Protein 7LQX (pdb70)

InterPro domains:
  IPR017853 Glycoside hydrolase superfamily [SSF51445] (4-302)

B-factor: mean 15.45, std 9.75, range [5.08, 98.73]

Radius of gyration: 20.44 Å; Cα contacts (8 Å, |Δi|>4): 883; chains: 1; bounding box: 48×53×56 Å

Sequence (407 aa):
MRRRRFGVNYTPSHGWFHFWLDPDWPSVKKEDRRIRNLGDHVRVVFPVWPYLQPNRTWINRKAIADVRRVHIAGEQGDAYVDVFQGHLSSFDFLPSWLVTWHRGNFEDADAVKAEKTLVAELYGELAQEPAFRRGLLTLGNELNQFSDRPHPAKATSSSRRIDAWLADLLLAVVDRRKHVALHSENDGVWYLDHHPFTPVQAANLGDTTIIHSWVFNGTAQGYGASGECTAHALYLAELSRAFARNPDRPVWLLQEVVGAPQNVLEAEQTPEFCRDTIAKAAQQCPNLWGVTWWCSHDVDSSRSSDFPPFEHALGLFDEHGNIKPIGRAFAEAQEYRDKKPAAGGNDAAVVIEVDENGNPLNRGACGPGGSIFERWRLHAEGARPTLVTSATARDGEALRRLGVTRLETDDEPHGAKYYTAV

Foldseek 3Di:
DFAEAFAEQQLPCGLPCLVPPDVVSVLLLLLRCVLPAEYEYEHEPCQQPLDLPDGDVVSLVVVLSCQSSVVSHAYEYEQYQQDDQHDGRDHPCCDDVNPDALPDPSNLVSLLVSLLVSQVSNLPHPRYAYYEPHEQNLVQDDPPPVRHHDAQVSVVVSLVVNQVSDPCVRHWYAYYHACCQQAPPRRSRHLLCQQERTLHEYAFDCVLLNCVVQNCDPSSLLRLLQVLLSSCQNHPDNQRAYEPQEDWSFCVRDPPVCRLVSLLSSVVNNLQRLRHDYHYYPHAEFDDPPDDRPVRSRVRHCAYSVGHGDSNSNSSSCSVVGRPDHGHAAFAEEEEFEADPVRGGPHSQLSAAPKQRSVVVVCVVVVRRYGYHYPVCVVPVVSCVRRNYDYYDYRPDTDGNVSSVVD

Structure (mmCIF, N/CA/C/O backbone):
data_7LQX
#
_entry.id   7LQX
#
_cell.length_a   88.830
_cell.length_b   51.720
_cell.length_c   85.450
_cell.angle_alpha   90.000
_cell.angle_beta   91.240
_cell.angle_gamma   90.000
#
_symmetry.space_group_name_H-M   'C 1 2 1'
#
loop_
_entity.id
_entity.type
_entity.pdbx_description
1 polymer 'Glycosyl hydrolase BlGH5_18'
2 non-polymer 1,2-ETHANEDIOL
3 non-polymer 'SULFATE ION'
4 water water
#
loop_
_atom_site.group_PDB
_atom_site.id
_atom_site.type_symbol
_atom_site.label_atom_id
_atom_site.label_alt_id
_atom_site.label_comp_id
_atom_site.label_asym_id
_atom_site.label_entity_id
_atom_site.label_seq_id
_atom_site.pdbx_PDB_ins_code
_atom_site.Cartn_x
_atom_site.Cartn_y
_atom_site.Cartn_z
_atom_site.occupancy
_atom_site.B_iso_or_equiv
_atom_site.auth_seq_id
_atom_site.auth_comp_id
_atom_site.auth_asym_id
_atom_site.auth_atom_id
_atom_site.pdbx_PDB_model_num
ATOM 1 N N . MET A 1 21 ? 19.35659 33.66673 35.02426 1.000 49.39051 1 MET A N 1
ATOM 2 C CA . MET A 1 21 ? 20.83631 33.78659 35.16971 1.000 51.69738 1 MET A CA 1
ATOM 3 C C . MET A 1 21 ? 21.34696 35.09162 34.55749 1.000 52.86229 1 MET A C 1
ATOM 4 O O . MET A 1 21 ? 21.01646 35.42353 33.41853 1.000 58.12799 1 MET A O 1
ATOM 25 N N A ARG A 1 23 ? 24.94374 37.72260 34.05111 0.460 30.94207 3 ARG A N 1
ATOM 26 N N B ARG A 1 23 ? 24.94140 37.78278 34.11623 0.540 32.90172 3 ARG A N 1
ATOM 27 C CA A ARG A 1 23 ? 26.39850 37.65162 33.97886 0.460 22.96747 3 ARG A CA 1
ATOM 28 C CA B ARG A 1 23 ? 26.39264 37.68527 34.04499 0.540 22.83504 3 ARG A CA 1
ATOM 29 C C A ARG A 1 23 ? 26.94453 38.94475 33.38546 0.460 22.94700 3 ARG A C 1
ATOM 30 C C B ARG A 1 23 ? 26.96023 38.87357 33.28570 0.540 23.17792 3 ARG A C 1
ATOM 31 O O A ARG A 1 23 ? 26.19732 39.79891 32.90314 0.460 21.30979 3 ARG A O 1
ATOM 32 O O B ARG A 1 23 ? 26.24179 39.57859 32.57137 0.540 24.21661 3 ARG A O 1
ATOM 91 N N A ARG A 1 25 ? 30.03528 39.90180 30.59393 0.660 13.04204 5 ARG A N 1
ATOM 92 N N B ARG A 1 25 ? 30.01215 39.88134 30.57963 0.340 13.05437 5 ARG A N 1
ATOM 93 C CA A ARG A 1 25 ? 30.83794 39.22402 29.59122 0.660 11.93578 5 ARG A CA 1
ATOM 94 C CA B ARG A 1 25 ? 30.83573 39.21335 29.58502 0.340 11.93530 5 ARG A CA 1
ATOM 95 C C A ARG A 1 25 ? 32.28890 39.68469 29.66339 0.660 10.90122 5 ARG A C 1
ATOM 96 C C B ARG A 1 25 ? 32.28581 39.67582 29.68414 0.340 10.91393 5 ARG A C 1
ATOM 97 O O A ARG A 1 25 ? 32.57407 40.86495 29.89102 0.660 10.77325 5 ARG A O 1
ATOM 98 O O B ARG A 1 25 ? 32.56535 40.85007 29.94563 0.340 10.80657 5 ARG A O 1
ATOM 139 N N . PHE A 1 26 ? 33.20880 38.73995 29.46960 1.000 10.31425 6 PHE A N 1
ATOM 140 C CA . PHE A 1 26 ? 34.64162 39.02828 29.42012 1.000 9.47483 6 PHE A CA 1
ATOM 141 C C . PHE A 1 26 ? 35.23268 38.41526 28.15940 1.000 9.40768 6 PHE A C 1
ATOM 142 O O . PHE A 1 26 ? 35.02606 37.22864 27.88675 1.000 9.68032 6 PHE A O 1
ATOM 159 N N . GLY A 1 27 ? 35.93235 39.22912 27.37782 1.000 8.49294 7 GLY A N 1
ATOM 160 C CA . GLY A 1 27 ? 36.49633 38.74660 26.13712 1.000 8.91414 7 GLY A CA 1
ATOM 161 C C . GLY A 1 27 ? 37.65894 39.60163 25.68564 1.000 8.14810 7 GLY A C 1
ATOM 162 O O . GLY A 1 27 ? 38.15166 40.45645 26.42385 1.000 7.66525 7 GLY A O 1
ATOM 166 N N . VAL A 1 28 ? 38.10934 39.35013 24.45448 1.000 7.18925 8 VAL A N 1
ATOM 167 C CA . VAL A 1 28 ? 39.25420 40.05684 23.89453 1.000 6.82009 8 VAL A CA 1
ATOM 168 C C . VAL A 1 28 ? 38.97355 40.49084 22.46580 1.000 6.74600 8 VAL A C 1
ATOM 169 O O . VAL A 1 28 ? 38.24364 39.83629 21.71475 1.000 7.42087 8 VAL A O 1
ATOM 182 N N . ASN A 1 29 ? 39.57053 41.61909 22.10539 1.000 7.39258 9 ASN A N 1
ATOM 183 C CA . ASN A 1 29 ? 39.73618 42.01757 20.71689 1.000 6.84794 9 ASN A CA 1
ATOM 184 C C . ASN A 1 29 ? 40.85310 41.16739 20.14255 1.000 7.25370 9 ASN A C 1
ATOM 185 O O . ASN A 1 29 ? 41.99147 41.23825 20.61145 1.000 7.53147 9 ASN A O 1
ATOM 196 N N . TYR A 1 30 ? 40.52034 40.33823 19.16061 1.000 7.54015 10 TYR A N 1
ATOM 197 C CA . TYR A 1 30 ? 41.42816 39.30111 18.67869 1.000 7.30280 10 TYR A CA 1
ATOM 198 C C . TYR A 1 30 ? 42.34343 39.86875 17.60565 1.000 6.64967 10 TYR A C 1
ATOM 199 O O . TYR A 1 30 ? 41.88654 40.22728 16.51741 1.000 7.71855 10 TYR A O 1
ATOM 217 N N . THR A 1 31 ? 43.62701 39.95996 17.93826 1.000 6.99331 11 THR A N 1
ATOM 218 C CA . THR A 1 31 ? 44.67100 40.30941 16.99526 1.000 6.90301 11 THR A CA 1
ATOM 219 C C . THR A 1 31 ? 45.42758 39.03343 16.64170 1.000 8.37016 11 THR A C 1
ATOM 220 O O . THR A 1 31 ? 46.17712 38.52048 17.48522 1.000 10.11689 11 THR A O 1
AT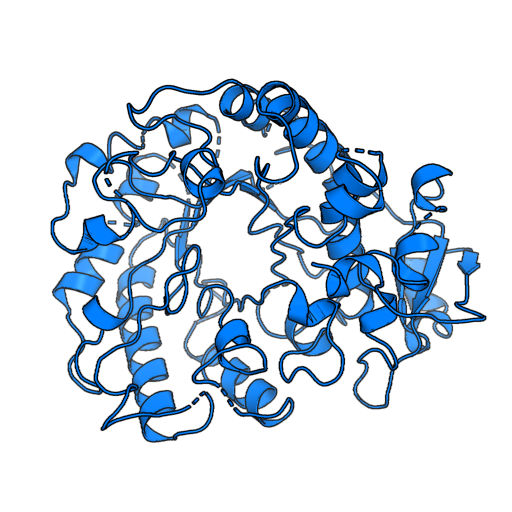OM 231 N N . PRO A 1 32 ? 45.24384 38.46630 15.45061 1.000 7.67924 12 PRO A N 1
ATOM 232 C CA . PRO A 1 32 ? 45.87858 37.17673 15.14595 1.000 8.95408 12 PRO A CA 1
ATOM 233 C C . PRO A 1 32 ? 47.38235 37.20901 15.37549 1.000 9.27166 12 PRO A C 1
ATOM 234 O O . PRO A 1 32 ? 48.07281 38.14936 14.97894 1.000 9.21551 12 PRO A O 1
ATOM 245 N N . SER A 1 33 ? 47.88545 36.17108 16.04330 1.000 10.42642 13 SER A N 1
ATOM 246 C CA . SER A 1 33 ? 49.30533 36.11650 16.34995 1.000 12.52980 13 SER A CA 1
ATOM 247 C C . SER A 1 33 ? 50.14329 35.96363 15.09042 1.000 14.03486 13 SER A C 1
ATOM 248 O O . SER A 1 33 ? 51.27163 36.46060 15.04133 1.000 16.92325 13 SER A O 1
ATOM 256 N N . HIS A 1 34 ? 49.61819 35.29269 14.07375 1.000 10.88304 14 HIS A N 1
ATOM 257 C CA . HIS A 1 34 ? 50.33843 35.03937 12.82713 1.000 10.78187 14 HIS A CA 1
ATOM 258 C C . HIS A 1 34 ? 49.87205 36.04267 11.78022 1.000 12.90688 14 HIS A C 1
ATOM 259 O O . HIS A 1 34 ? 48.97114 35.76431 10.98270 1.000 13.95734 14 HIS A O 1
ATOM 273 N N . GLY A 1 35 ? 50.50250 37.21310 11.78276 1.000 11.83893 15 GLY A N 1
ATOM 274 C CA . GLY A 1 35 ? 50.26902 38.21613 10.77673 1.000 11.11452 15 GLY A CA 1
ATOM 275 C C . GLY A 1 35 ? 49.39794 39.39409 11.17055 1.000 10.21791 15 GLY A C 1
ATOM 276 O O . GLY A 1 35 ? 49.14176 40.24757 10.31787 1.000 9.97683 15 GLY A O 1
ATOM 280 N N . TRP A 1 36 ? 48.95300 39.48649 12.41838 1.000 9.54115 16 TRP A N 1
ATOM 281 C CA . TRP A 1 36 ? 48.08102 40.59985 12.79474 1.000 9.00404 16 TRP A CA 1
ATOM 282 C C . TRP A 1 36 ? 46.88567 40.59155 11.83590 1.000 9.25259 16 TRP A C 1
ATOM 283 O O . TRP A 1 36 ? 46.43677 39.53246 11.40888 1.000 8.53193 16 TRP A O 1
ATOM 304 N N . PHE A 1 37 ? 46.35292 41.75805 11.47587 1.000 7.52715 17 PHE A N 1
ATOM 305 C CA . PHE A 1 37 ? 45.25139 41.78654 10.50629 1.000 7.95203 17 PHE A CA 1
ATOM 306 C C . PHE A 1 37 ? 45.70966 41.60676 9.07307 1.000 8.58109 17 PHE A C 1
ATOM 307 O O . PHE A 1 37 ? 44.87297 41.62728 8.16538 1.000 10.25990 17 PHE A O 1
ATOM 324 N N . HIS A 1 38 ? 47.00148 41.38928 8.85427 1.000 9.75063 18 HIS A N 1
ATOM 325 C CA . HIS A 1 38 ? 47.47978 40.87134 7.57868 1.000 9.26128 18 HIS A CA 1
ATOM 326 C C . HIS A 1 38 ? 47.28877 39.36250 7.47433 1.000 11.13642 18 HIS A C 1
ATOM 327 O O . HIS A 1 38 ? 47.50916 38.79626 6.39784 1.000 11.10951 18 HIS A O 1
ATOM 341 N N . PHE A 1 39 ? 46.85322 38.72366 8.56703 1.000 10.16360 19 PHE A N 1
ATOM 342 C CA . PHE A 1 39 ? 46.48323 37.31201 8.56208 1.000 10.12475 19 PHE A CA 1
ATOM 343 C C . PHE A 1 39 ? 45.61212 36.96413 7.36632 1.000 10.10245 19 PHE A C 1
ATOM 344 O O . PHE A 1 39 ? 45.76187 35.89795 6.76190 1.000 10.70696 19 PHE A O 1
ATOM 361 N N . TRP A 1 40 ? 44.66132 37.83647 7.03911 1.000 9.17040 20 TRP A N 1
ATOM 362 C CA . TRP A 1 40 ? 43.65583 37.49609 6.04443 1.000 9.82084 20 TRP A CA 1
ATOM 363 C C . TRP A 1 40 ? 44.24149 37.26294 4.66145 1.000 12.02983 20 TRP A C 1
ATOM 364 O O . TRP A 1 40 ? 43.59005 36.62737 3.82410 1.000 12.74275 20 TRP A O 1
ATOM 385 N N . LEU A 1 41 ? 45.43814 37.78994 4.39169 1.000 10.45102 21 LEU A N 1
ATOM 386 C CA . LEU A 1 41 ? 46.08867 37.58820 3.10518 1.000 11.97385 21 LEU A CA 1
ATOM 387 C C . LEU A 1 41 ? 46.73261 36.21305 2.98901 1.000 15.12875 21 LEU A C 1
ATOM 388 O O . LEU A 1 41 ? 47.05805 35.79140 1.87623 1.000 18.39322 21 LEU A O 1
ATOM 404 N N . ASP A 1 42 ? 46.91740 35.50577 4.10308 1.000 13.46054 22 ASP A N 1
ATOM 405 C CA . ASP A 1 42 ? 47.50350 34.16965 4.09750 1.000 15.61239 22 ASP A CA 1
ATOM 406 C C . ASP A 1 42 ? 47.06966 33.4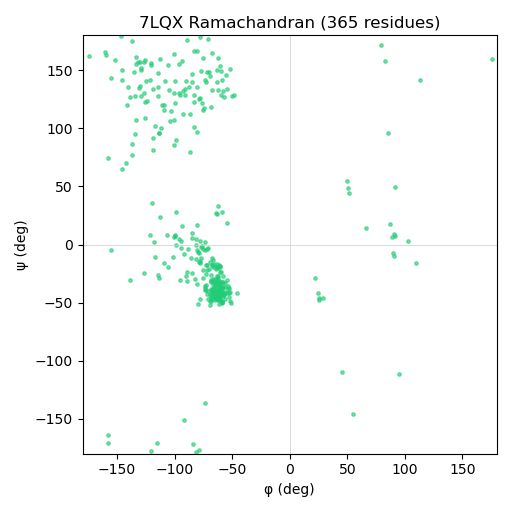4700 5.36666 1.000 14.65913 22 ASP A C 1
ATOM 407 O O . ASP A 1 42 ? 47.86758 33.28891 6.29838 1.000 15.26865 22 ASP A O 1
ATOM 416 N N . PRO A 1 43 ? 45.81614 33.00831 5.44895 1.000 16.25493 23 PRO A N 1
ATOM 417 C CA . PRO A 1 43 ? 45.32347 32.43031 6.70748 1.000 15.07263 23 PRO A CA 1
ATOM 418 C C . PRO A 1 43 ? 46.08176 31.17420 7.11639 1.000 17.25968 23 PRO A C 1
ATOM 419 O O . PRO A 1 43 ? 46.31570 30.27339 6.30962 1.000 19.03350 23 PRO A O 1
ATOM 430 N N . ASP A 1 44 ? 46.46325 31.12537 8.38893 1.000 14.82781 24 ASP A N 1
ATOM 431 C CA . ASP A 1 44 ? 47.06884 29.95068 9.02585 1.000 16.11866 24 ASP A CA 1
ATOM 432 C C . ASP A 1 44 ? 46.03537 29.49042 10.04943 1.000 14.40763 24 ASP A C 1
ATOM 433 O O . ASP A 1 44 ? 45.96145 30.03082 11.15630 1.000 13.12132 24 ASP A O 1
ATOM 442 N N . TRP A 1 45 ? 45.21940 28.51770 9.66914 1.000 14.54910 25 TRP A N 1
ATOM 443 C CA . TRP A 1 45 ? 44.07961 28.15851 10.50693 1.000 15.48774 25 TRP A CA 1
ATOM 444 C C . TRP A 1 45 ? 44.50944 27.42057 11.76739 1.000 14.62013 25 TRP A C 1
ATOM 445 O O . TRP A 1 45 ? 43.93150 27.67040 12.82841 1.000 14.37046 25 TRP A O 1
ATOM 466 N N . PRO A 1 46 ? 45.50415 26.52596 11.71912 1.000 14.55851 26 PRO A N 1
ATOM 467 C CA . PRO A 1 46 ? 46.01259 25.96719 12.98644 1.000 15.11408 26 PRO A CA 1
ATOM 468 C C . PRO A 1 46 ? 46.43012 27.03608 13.98446 1.000 15.82973 26 PRO A C 1
ATOM 469 O O . PRO A 1 46 ? 46.21530 26.87252 15.19245 1.000 14.99349 26 PRO A O 1
ATOM 480 N N . SER A 1 47 ? 46.99097 28.15236 13.51118 1.000 14.32517 27 SER A N 1
ATOM 481 C CA . SER A 1 47 ? 47.39382 29.20437 14.43757 1.000 13.29554 27 SER A CA 1
ATOM 482 C C . SER A 1 47 ? 46.18595 29.87539 15.07945 1.000 12.65555 27 SER A C 1
ATOM 483 O O . SER A 1 47 ? 46.27550 30.31588 16.22925 1.000 12.81969 27 SER A O 1
ATOM 491 N N . VAL A 1 48 ? 45.05678 29.96227 14.36508 1.000 12.23979 28 VAL A N 1
ATOM 492 C CA . VAL A 1 48 ? 43.84739 30.53313 14.95304 1.000 12.31038 28 VAL A CA 1
ATOM 493 C C . VAL A 1 48 ? 43.28098 29.59988 16.01083 1.000 12.88493 28 VAL A C 1
ATOM 494 O O . VAL A 1 48 ? 42.84523 30.04192 17.08317 1.000 12.93241 28 VAL A O 1
ATOM 507 N N A LYS A 1 49 ? 43.25461 28.29638 15.72386 0.446 13.06230 29 LYS A N 1
ATOM 508 N N B LYS A 1 49 ? 43.25388 28.29759 15.72369 0.554 13.06135 29 LYS A N 1
ATOM 509 C CA A LYS A 1 49 ? 42.81507 27.33103 16.72419 0.446 15.05700 29 LYS A CA 1
ATOM 510 C CA B LYS A 1 49 ? 42.81233 27.33313 16.72342 0.554 15.19081 29 LYS A CA 1
ATOM 511 C C A LYS A 1 49 ? 43.63981 27.45462 17.99670 0.446 13.92892 29 LYS A C 1
ATOM 512 C C B LYS A 1 49 ? 43.63461 27.46955 17.99853 0.554 13.91787 29 LYS A C 1
ATOM 513 O O A LYS A 1 49 ? 43.09223 27.44337 19.10555 0.446 15.05767 29 LYS A O 1
ATOM 514 O O B LYS A 1 49 ? 43.09014 27.47828 19.10773 0.554 14.95787 29 LYS A O 1
ATOM 551 N N . GLU A 1 50 ? 44.96033 27.58116 17.85707 1.000 14.10988 30 GLU A N 1
ATOM 552 C CA . GLU A 1 50 ? 45.81516 27.70352 19.03015 1.000 14.40173 30 GLU A CA 1
ATOM 553 C C . GLU A 1 50 ? 45.58911 29.03230 19.74071 1.000 13.58685 30 GLU A C 1
ATOM 554 O O . GLU A 1 50 ? 45.50267 29.07057 20.97478 1.000 13.76310 30 GLU A O 1
ATOM 567 N N . ASP A 1 51 ? 45.50991 30.13328 18.98297 1.000 12.76162 31 ASP A N 1
ATOM 568 C CA . ASP A 1 51 ? 45.21672 31.43215 19.58000 1.000 12.03010 31 ASP A CA 1
ATOM 569 C C . ASP A 1 51 ? 43.92610 31.36100 20.38862 1.000 12.00442 31 ASP A C 1
ATOM 570 O O . ASP A 1 51 ? 43.84880 31.84726 21.52284 1.000 11.91125 31 ASP A O 1
ATOM 596 N N . ARG A 1 53 ? 42.31926 28.69461 21.58613 1.000 13.40124 33 ARG A N 1
ATOM 597 C CA . ARG A 1 53 ? 42.44634 27.81631 22.74195 1.000 14.21903 33 ARG A CA 1
ATOM 598 C C . ARG A 1 53 ? 43.05373 28.56702 23.92127 1.000 14.11524 33 ARG A C 1
ATOM 599 O O . ARG A 1 53 ? 42.55544 28.48802 25.04945 1.000 14.32979 33 ARG A O 1
ATOM 620 N N . ARG A 1 54 ? 44.12153 29.32559 23.67236 1.000 13.83058 34 ARG A N 1
ATOM 621 C CA . ARG A 1 54 ? 44.78120 30.04589 24.75746 1.000 13.83635 34 ARG A CA 1
ATOM 622 C C . ARG A 1 54 ? 43.90520 31.17009 25.29856 1.000 13.11401 34 ARG A C 1
ATOM 623 O O . ARG A 1 54 ? 43.87803 31.41275 26.51118 1.000 13.31630 34 ARG A O 1
ATOM 644 N N . ILE A 1 55 ? 43.18026 31.86262 24.42044 1.000 12.33890 35 ILE A N 1
ATOM 645 C CA . ILE A 1 55 ? 42.23806 32.88903 24.86071 1.000 11.72110 35 ILE A CA 1
ATOM 646 C C . ILE A 1 55 ? 41.15199 32.27112 25.73222 1.000 12.05842 35 ILE A C 1
ATOM 647 O O . ILE A 1 55 ? 40.83316 32.78295 26.81163 1.000 12.04005 35 ILE A O 1
ATOM 663 N N . ARG A 1 56 ? 40.57499 31.15303 25.28321 1.000 12.44224 36 ARG A N 1
ATOM 664 C CA . ARG A 1 56 ? 39.54378 30.49769 26.08188 1.000 12.85798 36 ARG A CA 1
ATOM 665 C C . ARG A 1 56 ? 40.08396 30.11643 27.45414 1.000 13.52865 36 ARG A C 1
ATOM 666 O O . ARG A 1 56 ? 39.36843 30.20014 28.45996 1.000 13.66475 36 ARG A O 1
ATOM 687 N N . ASN A 1 57 ? 41.34403 29.68252 27.51226 1.000 14.02137 37 ASN A N 1
ATOM 688 C CA . ASN A 1 57 ? 41.92429 29.22313 28.76834 1.000 14.79694 37 ASN A CA 1
ATOM 689 C C . ASN A 1 57 ? 42.14500 30.35160 29.76713 1.000 14.51920 37 ASN A C 1
ATOM 690 O O . ASN A 1 57 ? 42.33850 30.07290 30.95436 1.000 15.14081 37 ASN A O 1
ATOM 701 N N . LEU A 1 58 ? 42.10399 31.60967 29.32584 1.000 13.67523 38 LEU A N 1
ATOM 702 C CA . LEU A 1 58 ? 42.04643 32.74027 30.24117 1.000 14.92957 38 LEU A CA 1
ATOM 703 C C . LEU A 1 58 ? 40.68837 32.89554 30.90642 1.000 14.99994 38 LEU A C 1
ATOM 704 O O . LEU A 1 58 ? 40.53012 33.77991 31.76069 1.000 16.59156 38 LEU A O 1
ATOM 720 N N . GLY A 1 59 ? 39.70568 32.08862 30.52342 1.000 13.36795 39 GLY A N 1
ATOM 721 C CA . GLY A 1 59 ? 38.35629 32.26514 31.00651 1.000 13.24266 39 GLY A CA 1
ATOM 722 C C . GLY A 1 59 ? 37.53762 33.25519 30.21568 1.000 12.39375 39 GLY A C 1
ATOM 723 O O . GLY A 1 59 ? 36.60224 33.85268 30.76391 1.000 12.25750 39 GLY A O 1
ATOM 744 N N . ASP A 1 61 ? 34.82147 34.46621 27.34294 1.000 10.81032 41 ASP A N 1
ATOM 745 C CA . ASP A 1 61 ? 33.59970 33.94799 26.74955 1.000 11.01544 41 ASP A CA 1
ATOM 746 C C . ASP A 1 61 ? 33.32249 34.49392 25.35574 1.000 10.32603 41 ASP A C 1
ATOM 747 O O . ASP A 1 61 ? 32.36753 34.04347 24.71690 1.000 10.77376 41 ASP A O 1
ATOM 756 N N . HIS A 1 62 ? 34.12447 35.43470 24.85590 1.000 9.79228 42 HIS A N 1
ATOM 757 C CA . HIS A 1 62 ? 33.89363 35.93775 23.51040 1.000 9.31422 42 HIS A CA 1
ATOM 758 C C . HIS A 1 62 ? 35.14983 36.58317 22.95372 1.000 8.93358 42 HIS A C 1
ATOM 759 O O . HIS A 1 62 ? 36.07699 36.94262 23.68642 1.000 8.95669 42 HIS A O 1
ATOM 773 N N . VAL A 1 63 ? 35.13400 36.74784 21.63304 1.000 8.63409 43 VAL A N 1
ATOM 774 C CA . VAL A 1 63 ? 36.11711 37.51868 20.89624 1.000 8.22494 43 VAL A CA 1
ATOM 775 C C . VAL A 1 63 ? 35.39818 38.51351 19.99250 1.000 7.82698 43 VAL A C 1
ATOM 776 O O . VAL A 1 63 ? 34.26775 38.28665 19.55031 1.000 9.25589 43 VAL A O 1
ATOM 789 N N . ARG A 1 64 ? 36.07436 39.62765 19.72296 1.000 7.62881 44 ARG A N 1
ATOM 790 C CA . ARG A 1 64 ? 35.70093 40.58810 18.68842 1.000 6.90834 44 ARG A CA 1
ATOM 791 C C . ARG A 1 64 ? 36.71671 40.45370 17.56243 1.000 6.81327 44 ARG A C 1
ATOM 792 O O . ARG A 1 64 ? 37.92422 40.44633 17.81648 1.000 7.77629 44 ARG A O 1
ATOM 813 N N A VAL A 1 65 ? 36.23586 40.30063 16.33328 0.583 6.74059 45 VAL A N 1
ATOM 814 N N B VAL A 1 65 ? 36.21258 40.39082 16.32570 0.417 9.26094 45 VAL A N 1
ATOM 815 C CA A VAL A 1 65 ? 37.12948 40.02202 15.21776 0.583 8.28363 45 VAL A CA 1
ATOM 816 C CA B VAL A 1 65 ? 36.95796 39.97992 15.14009 0.417 8.26884 45 VAL A CA 1
ATOM 817 C C A VAL A 1 65 ? 36.92115 41.01449 14.08816 0.583 6.37999 45 VAL A C 1
ATOM 818 C C B VAL A 1 65 ? 36.90552 41.07895 14.09302 0.417 7.55124 45 VAL A C 1
ATOM 819 O O A VAL A 1 65 ? 35.83408 41.57038 13.89979 0.583 7.04000 45 VAL A O 1
ATOM 820 O O B VAL A 1 65 ? 35.90848 41.79711 13.97274 0.417 9.04595 45 VAL A O 1
ATOM 845 N N . PHE A 1 66 ? 37.98801 41.19973 13.31593 1.000 6.77225 46 PHE A N 1
ATOM 846 C CA . PHE A 1 66 ? 38.13636 42.30615 12.38080 1.000 7.28878 46 PHE A CA 1
ATOM 847 C C . PHE A 1 66 ? 38.60126 41.87559 10.99804 1.000 6.81774 46 PHE A C 1
ATOM 848 O O . PHE A 1 66 ? 39.80735 41.84156 10.72772 1.000 7.94445 46 PHE A O 1
ATOM 866 N N . PRO A 1 67 ? 37.67560 41.60093 10.07743 1.000 7.12384 47 PRO A N 1
ATOM 867 C CA . PRO A 1 67 ? 38.05509 41.50167 8.66105 1.000 7.95552 47 PRO A CA 1
ATOM 868 C C . PRO A 1 67 ? 38.48086 42.86404 8.12814 1.000 7.88652 47 PRO A C 1
ATOM 869 O O . PRO A 1 67 ? 38.23946 43.90866 8.73698 1.000 7.79389 47 PRO A O 1
ATOM 880 N N . VAL A 1 68 ? 39.13526 42.84614 6.96655 1.000 8.07566 48 VAL A N 1
ATOM 881 C CA . VAL A 1 68 ? 39.70737 44.04855 6.35748 1.000 7.08556 48 VAL A CA 1
ATOM 882 C C . VAL A 1 68 ? 38.98505 44.35139 5.04661 1.000 7.40319 48 VAL A C 1
ATOM 883 O O . VAL A 1 68 ? 38.85482 43.48265 4.17602 1.000 7.91762 48 VAL A O 1
ATOM 896 N N . TRP A 1 69 ? 38.51901 45.59462 4.91313 1.000 7.21331 49 TRP A N 1
ATOM 897 C CA . TRP A 1 69 ? 37.54213 45.94306 3.88240 1.000 8.16239 49 TRP A CA 1
ATOM 898 C C . TRP A 1 69 ? 38.06887 45.78861 2.46699 1.000 7.98930 49 TRP A C 1
ATOM 899 O O . TRP A 1 69 ? 37.34883 45.22648 1.62353 1.000 8.00528 49 TRP A O 1
ATOM 920 N N . PRO A 1 70 ? 39.27661 46.25424 2.12685 1.000 6.99012 50 PRO A N 1
ATOM 921 C CA . PRO A 1 70 ? 39.76762 46.06457 0.75088 1.000 7.80225 50 PRO A CA 1
ATOM 922 C C . PRO A 1 70 ? 39.90404 44.61441 0.33908 1.000 9.29838 50 PRO A C 1
ATOM 923 O O . PRO A 1 70 ? 40.01362 44.34895 -0.86222 1.000 9.54390 50 PRO A O 1
ATOM 934 N N . TYR A 1 71 ? 39.92896 43.66430 1.28392 1.000 7.83439 51 TYR A N 1
ATOM 935 C CA . TYR A 1 71 ? 39.96902 42.25265 0.91186 1.000 9.25870 51 TYR A CA 1
ATOM 936 C C . TYR A 1 71 ? 38.56587 41.67679 0.75752 1.000 8.11359 51 TYR A C 1
ATOM 937 O O . TYR A 1 71 ? 38.35056 40.79207 -0.08054 1.000 9.78262 51 TYR A O 1
ATOM 955 N N . LEU A 1 72 ? 37.60641 42.19026 1.54122 1.000 8.54751 52 LEU A N 1
ATOM 956 C CA . LEU A 1 72 ? 36.22459 41.74461 1.44073 1.000 9.16487 52 LEU A CA 1
ATOM 957 C C . LEU A 1 72 ? 35.54662 42.27959 0.18590 1.000 8.37775 52 LEU A C 1
ATOM 958 O O . LEU A 1 72 ? 34.70737 41.59638 -0.41027 1.000 8.77477 52 LEU A O 1
ATOM 974 N N . GLN A 1 73 ? 35.85037 43.51798 -0.19773 1.000 7.65102 53 GLN A N 1
ATOM 975 C CA . GLN A 1 73 ? 35.11061 44.22693 -1.24741 1.000 8.14214 53 GLN A CA 1
ATOM 976 C C . GLN A 1 73 ? 36.09496 45.04105 -2.07573 1.000 7.37160 53 GLN A C 1
ATOM 977 O O . GLN A 1 73 ? 36.12383 46.27723 -2.02080 1.000 8.18762 53 GLN A O 1
ATOM 991 N N . PRO A 1 74 ? 36.93295 44.36188 -2.85903 1.000 8.04424 54 PRO A N 1
ATOM 992 C CA . PRO A 1 74 ? 38.01291 45.06039 -3.57515 1.000 7.53281 54 PRO A CA 1
ATOM 993 C C . PRO A 1 74 ? 37.52775 45.94161 -4.70670 1.000 8.71139 54 PRO A C 1
ATOM 994 O O . PRO A 1 74 ? 38.26158 46.84420 -5.12175 1.000 8.46712 54 PRO A O 1
ATOM 1005 N N . ASN A 1 75 ? 36.32592 45.69598 -5.21252 1.000 9.15005 55 ASN A N 1
ATOM 1006 C CA . ASN A 1 75 ? 35.62989 46.53488 -6.17820 1.000 9.14051 55 ASN A CA 1
ATOM 1007 C C . ASN A 1 75 ? 34.24917 46.75379 -5.58183 1.000 10.39736 55 ASN A C 1
ATOM 1008 O O . ASN A 1 75 ? 33.74937 45.90447 -4.83762 1.000 8.92229 55 ASN A O 1
ATOM 1019 N N . ARG A 1 76 ? 33.64169 47.90176 -5.89051 1.000 8.39500 56 ARG A N 1
ATOM 1020 C CA . ARG A 1 76 ? 32.37156 48.25524 -5.26569 1.000 8.50666 56 ARG A CA 1
ATOM 1021 C C . ARG A 1 76 ? 31.34187 47.14366 -5.40856 1.000 8.72131 56 ARG A C 1
ATOM 1022 O O . ARG A 1 76 ? 30.55407 46.90872 -4.49149 1.000 9.53379 56 ARG A O 1
ATOM 1043 N N . THR A 1 77 ? 31.31748 46.46247 -6.55560 1.000 9.15576 57 THR A N 1
ATOM 1044 C CA . THR A 1 77 ? 30.35862 45.39383 -6.81580 1.000 9.71172 57 THR A CA 1
ATOM 1045 C C . THR A 1 77 ? 31.04251 44.05690 -7.08124 1.000 10.97618 57 THR A C 1
ATOM 1046 O O . THR A 1 77 ? 30.58459 43.25406 -7.89753 1.000 12.58026 57 THR A O 1
ATOM 1057 N N . TRP A 1 78 ? 32.14884 43.80398 -6.38043 1.000 11.49114 58 TRP A N 1
ATOM 1058 C CA . TRP A 1 78 ? 32.83094 42.50873 -6.42163 1.000 11.69282 58 TRP A CA 1
ATOM 1059 C C . TRP A 1 78 ? 33.15413 42.15828 -4.97072 1.000 11.99110 58 TRP A C 1
ATOM 1060 O O . TRP A 1 78 ? 34.16207 42.62133 -4.42735 1.000 13.75627 58 TRP A O 1
ATOM 1081 N N . ILE A 1 79 ? 32.28564 41.37982 -4.34682 1.000 10.71869 59 ILE A N 1
ATOM 1082 C CA . ILE A 1 79 ? 32.48663 40.91946 -2.97982 1.000 11.60163 59 ILE A CA 1
ATOM 1083 C C . ILE A 1 79 ? 33.22816 39.59503 -3.04119 1.000 11.31443 59 ILE A C 1
ATOM 1084 O O . ILE A 1 79 ? 32.83958 38.68295 -3.78142 1.000 13.77575 59 ILE A O 1
ATOM 1100 N N . ASN A 1 80 ? 34.31362 39.50654 -2.28802 1.000 11.74066 60 ASN A N 1
ATOM 1101 C CA . ASN A 1 80 ? 35.22105 38.36549 -2.31576 1.000 12.54073 60 ASN A CA 1
ATOM 1102 C C . ASN A 1 80 ? 34.63616 37.30465 -1.40014 1.000 11.80470 60 ASN A C 1
ATOM 1103 O O . ASN A 1 80 ? 34.75986 37.37108 -0.17949 1.000 12.04864 60 ASN A O 1
ATOM 1114 N N . ARG A 1 81 ? 33.99258 36.31240 -1.99558 1.000 12.40600 61 ARG A N 1
ATOM 1115 C CA . ARG A 1 81 ? 33.27125 35.33529 -1.19146 1.000 14.64019 61 ARG A CA 1
ATOM 1116 C C . ARG A 1 81 ? 34.21946 34.46171 -0.38474 1.000 13.64106 61 ARG A C 1
ATOM 1117 O O . ARG A 1 81 ? 33.84259 33.98441 0.69130 1.000 14.07635 61 ARG A O 1
ATOM 1138 N N . LYS A 1 82 ? 35.45927 34.28328 -0.84794 1.000 13.96315 62 LYS A N 1
ATOM 1139 C CA . LYS A 1 82 ? 36.44359 33.56170 -0.04690 1.000 11.92817 62 LYS A CA 1
ATOM 1140 C C . LYS A 1 82 ? 36.78772 34.33404 1.22016 1.000 12.76552 62 LYS A C 1
ATOM 1141 O O . LYS A 1 82 ? 36.97005 33.73988 2.29052 1.000 13.13554 62 LYS A O 1
ATOM 1160 N N . ALA A 1 83 ? 36.86926 35.66136 1.12380 1.000 10.73407 63 ALA A N 1
ATOM 1161 C CA . ALA A 1 83 ? 37.13856 36.46564 2.30828 1.000 10.89879 63 ALA A CA 1
ATOM 1162 C C . ALA A 1 83 ? 35.99666 36.33932 3.30665 1.000 10.79345 63 ALA A C 1
ATOM 1163 O O . ALA A 1 83 ? 36.22920 36.24630 4.51662 1.000 10.34885 63 ALA A O 1
ATOM 1170 N N . ILE A 1 84 ? 34.75147 36.31396 2.81640 1.000 10.39362 64 ILE A N 1
ATOM 1171 C CA . ILE A 1 84 ? 33.60846 36.10082 3.70322 1.000 11.65049 64 ILE A CA 1
ATOM 1172 C C . ILE A 1 84 ? 33.70864 34.73235 4.35979 1.000 12.97993 64 ILE A C 1
ATOM 1173 O O . ILE A 1 84 ? 33.51520 34.59049 5.57260 1.000 11.65210 64 ILE A O 1
ATOM 1189 N N . ALA A 1 85 ? 34.03543 33.70523 3.56953 1.000 11.60658 65 ALA A N 1
ATOM 1190 C CA . ALA A 1 85 ? 34.18951 32.36227 4.11749 1.000 12.22770 65 ALA A CA 1
ATOM 1191 C C . ALA A 1 85 ? 35.27330 32.32227 5.18630 1.000 12.66249 65 ALA A C 1
ATOM 1192 O O . ALA A 1 85 ? 35.14869 31.59022 6.17434 1.000 13.52551 65 ALA A O 1
ATOM 1199 N N . ASP A 1 86 ? 36.34762 33.09553 5.00654 1.000 11.68554 66 ASP A N 1
ATOM 1200 C CA . ASP A 1 86 ? 37.40225 33.12849 6.01556 1.000 12.38579 66 ASP A CA 1
ATOM 1201 C C . ASP A 1 86 ? 36.91137 33.75998 7.31708 1.000 10.66568 66 ASP A C 1
ATOM 1202 O O . ASP A 1 86 ? 37.27772 33.30817 8.40847 1.000 10.80083 66 ASP A O 1
ATOM 1211 N N . VAL A 1 87 ? 36.11466 34.82523 7.23190 1.000 9.75043 67 VAL A N 1
ATOM 1212 C CA . VAL A 1 87 ? 35.52553 35.37792 8.45178 1.000 9.94086 67 VAL A CA 1
ATOM 1213 C C . VAL A 1 87 ? 34.65292 34.33171 9.13524 1.000 11.10600 67 VAL A C 1
ATOM 1214 O O . VAL A 1 87 ? 34.71593 34.14467 10.35493 1.000 11.18857 67 VAL A O 1
ATOM 1227 N N . ARG A 1 88 ? 33.81942 33.63832 8.35553 1.000 10.51443 68 ARG A N 1
ATOM 1228 C CA . ARG A 1 88 ? 32.95835 32.61211 8.93208 1.000 11.41156 68 ARG A CA 1
ATOM 1229 C C . ARG A 1 88 ? 33.78584 31.52129 9.59645 1.000 12.35337 68 ARG A C 1
ATOM 1230 O O . ARG A 1 88 ? 33.42829 31.02911 10.67319 1.000 11.80318 68 ARG A O 1
ATOM 1251 N N . ARG A 1 89 ? 34.91049 31.14453 8.98053 1.000 12.30417 69 ARG A N 1
ATOM 1252 C CA . ARG A 1 89 ? 35.75633 30.11017 9.56279 1.000 11.84966 69 ARG A CA 1
ATOM 1253 C C . ARG A 1 89 ? 36.32961 30.56543 10.89762 1.000 11.99275 69 ARG A C 1
ATOM 1254 O O . ARG A 1 89 ? 36.39934 29.78405 11.85301 1.000 12.94132 69 ARG A O 1
ATOM 1292 N N . VAL A 1 91 ? 35.04118 32.72148 12.99225 1.000 9.98523 71 VAL A N 1
ATOM 1293 C CA . VAL A 1 91 ? 33.91656 32.62851 13.91830 1.000 11.10515 71 VAL A CA 1
ATOM 1294 C C . VAL A 1 91 ? 33.67678 31.18045 14.31968 1.000 12.66531 71 VAL A C 1
ATOM 1295 O O . VAL A 1 91 ? 33.48801 30.86664 15.50147 1.000 12.95112 71 VAL A O 1
ATOM 1308 N N . HIS A 1 92 ? 33.67227 30.28028 13.33154 1.000 12.07186 72 HIS A N 1
ATOM 1309 C CA . HIS A 1 92 ? 33.45446 28.86513 13.59180 1.000 13.41743 72 HIS A CA 1
ATOM 1310 C C . HIS A 1 92 ? 34.47526 28.32756 14.58114 1.000 13.04437 72 HIS A C 1
ATOM 1311 O O . HIS A 1 92 ? 34.12528 27.56849 15.49343 1.000 14.85021 72 HIS A O 1
ATOM 1325 N N . ILE A 1 93 ? 35.73976 28.72033 14.42713 1.000 12.90472 73 ILE A N 1
ATOM 1326 C CA . ILE A 1 93 ? 36.79123 28.22985 15.31123 1.000 13.84454 73 ILE A CA 1
ATOM 1327 C C . ILE A 1 93 ? 36.61673 28.78038 16.72035 1.000 13.22815 73 ILE A C 1
ATOM 1328 O O . ILE A 1 93 ? 36.79321 28.05963 17.70844 1.000 13.17750 73 ILE A O 1
ATOM 1344 N N . ALA A 1 94 ? 36.29330 30.06685 16.84534 1.000 12.26234 74 ALA A N 1
ATOM 1345 C CA . ALA A 1 94 ? 35.98467 30.60495 18.16669 1.000 11.92227 74 ALA A CA 1
ATOM 1346 C C . ALA A 1 94 ? 34.91867 29.76554 18.85960 1.000 12.51185 74 ALA A C 1
ATOM 1347 O O . ALA A 1 94 ? 35.05803 29.41224 20.03653 1.000 13.75132 74 ALA A O 1
ATOM 1354 N N . GLY A 1 95 ? 33.86146 29.40752 18.12979 1.000 12.86862 75 GLY A N 1
ATOM 1355 C CA . GLY A 1 95 ? 32.80380 28.60337 18.71515 1.000 14.34718 75 GLY A CA 1
ATOM 1356 C C . GLY A 1 95 ? 33.26821 27.21156 19.09470 1.000 14.39369 75 GLY A C 1
ATOM 1357 O O . GLY A 1 95 ? 32.87432 26.68255 20.14048 1.000 15.40143 75 GLY A O 1
ATOM 1361 N N . GLU A 1 96 ? 34.10047 26.59410 18.24760 1.000 14.39221 76 GLU A N 1
ATOM 1362 C CA . GLU A 1 96 ? 34.63619 25.27851 18.57192 1.000 17.00578 76 GLU A CA 1
ATOM 1363 C C . GLU A 1 96 ? 35.49496 25.34387 19.82168 1.000 15.93039 76 GLU A C 1
ATOM 1364 O O . GLU A 1 96 ? 35.59631 24.36047 20.56486 1.000 18.90044 76 GLU A O 1
ATOM 1376 N N . GLN A 1 97 ? 36.11797 26.49216 20.06996 1.000 17.69180 77 GLN A N 1
ATOM 1377 C CA . GLN A 1 97 ? 36.94308 26.68757 21.24918 1.000 20.67693 77 GLN A CA 1
ATOM 1378 C C . GLN A 1 97 ? 36.16375 27.29558 22.40606 1.000 20.37097 77 GLN A C 1
ATOM 1379 O O . GLN A 1 97 ? 36.77947 27.79929 23.35345 1.000 25.11995 77 GLN A O 1
ATOM 1393 N N . GLY A 1 98 ? 34.82790 27.27118 22.34294 1.000 20.45012 78 GLY A N 1
ATOM 1394 C CA . GLY A 1 98 ? 33.98829 27.56717 23.48675 1.000 17.46739 78 GLY A CA 1
ATOM 1395 C C . GLY A 1 98 ? 33.55306 29.00447 23.65437 1.000 18.70243 78 GLY A C 1
ATOM 1396 O O . GLY A 1 98 ? 33.08933 29.36973 24.74207 1.000 19.19603 78 GLY A O 1
ATOM 1417 N N . ASP A 1 100 ? 31.77065 32.89336 22.06275 1.000 10.58456 80 ASP A N 1
ATOM 1418 C CA . ASP A 1 100 ? 30.97894 33.66962 21.12365 1.000 10.82915 80 ASP A CA 1
ATOM 1419 C C . ASP A 1 100 ? 31.88590 34.58969 20.31626 1.000 9.67278 80 ASP A C 1
ATOM 1420 O O . ASP A 1 100 ? 33.02163 34.87851 20.70062 1.000 9.99666 80 ASP A O 1
ATOM 1429 N N . ALA A 1 101 ? 31.38561 35.02971 19.16763 1.000 9.65137 81 ALA A N 1
ATOM 1430 C CA . ALA A 1 101 ? 32.12680 35.95247 18.32297 1.000 10.32363 81 ALA A CA 1
ATOM 1431 C C . ALA A 1 101 ? 31.24057 37.11632 17.91180 1.000 8.31188 81 ALA A C 1
ATOM 1432 O O . ALA A 1 101 ? 30.07601 36.92435 17.55280 1.000 9.53270 81 ALA A O 1
ATOM 1439 N N . TYR A 1 102 ? 31.79607 38.31821 18.00457 1.000 7.96369 82 TYR A N 1
ATOM 1440 C CA . TYR A 1 102 ? 31.22160 39.55632 17.49171 1.000 8.22440 82 TYR A CA 1
ATOM 1441 C C . TYR A 1 102 ? 32.13452 40.04642 16.37539 1.000 7.89974 82 TYR A C 1
ATOM 1442 O O . TYR A 1 102 ? 33.35851 39.98855 16.50242 1.000 9.24021 82 TYR A O 1
ATOM 1460 N N . VAL A 1 103 ? 31.55948 40.48176 15.25524 1.000 7.27989 83 VAL A N 1
ATOM 1461 C CA . VAL A 1 103 ? 32.33868 40.82933 14.06663 1.000 6.83755 83 VAL A CA 1
ATOM 1462 C C . VAL A 1 103 ? 32.11353 42.29727 13.73036 1.000 7.23857 83 VAL A C 1
ATOM 1463 O O . VAL A 1 103 ? 30.97144 42.76174 13.71272 1.000 7.92770 83 VAL A O 1
ATOM 1476 N N . ASP A 1 104 ? 33.19527 43.02681 13.45049 1.000 6.93752 84 ASP A N 1
ATOM 1477 C CA . ASP A 1 104 ? 33.10536 44.39035 12.93762 1.000 7.36257 84 ASP A CA 1
ATOM 1478 C C . ASP A 1 104 ? 33.21871 44.33120 11.41611 1.000 8.06177 84 ASP A C 1
ATOM 1479 O O . ASP A 1 104 ? 34.16186 43.72173 10.89465 1.000 7.59293 84 ASP A O 1
ATOM 1488 N N . VAL A 1 105 ? 32.30095 44.99306 10.69945 1.000 8.26356 85 VAL A N 1
ATOM 1489 C CA . VAL A 1 105 ? 32.22000 44.76482 9.25549 1.000 7.73608 85 VAL A CA 1
ATOM 1490 C C . VAL A 1 105 ? 33.28298 45.54692 8.48473 1.000 8.56915 85 VAL A C 1
ATOM 1491 O O . VAL A 1 105 ? 33.96885 44.97014 7.63527 1.000 9.16793 85 VAL A O 1
ATOM 1504 N N . PHE A 1 106 ? 33.40429 46.86735 8.72307 1.000 6.35467 86 PHE A N 1
ATOM 1505 C CA . PHE A 1 106 ? 34.20268 47.75692 7.87038 1.000 8.03701 86 PHE A CA 1
ATOM 1506 C C . PHE A 1 106 ? 35.43661 48.28654 8.59427 1.000 6.87034 86 PHE A C 1
ATOM 1507 O O . PHE A 1 106 ? 35.35253 49.26436 9.34207 1.000 7.11954 86 PHE A O 1
ATOM 1524 N N . GLN A 1 107 ? 36.58770 47.67375 8.32034 1.000 6.65474 87 GLN A N 1
ATOM 1525 C CA . GLN A 1 107 ? 37.89275 48.20340 8.72375 1.000 6.01942 87 GLN A CA 1
ATOM 1526 C C . GLN A 1 107 ? 38.64133 48.49172 7.42759 1.000 6.51680 87 GLN A C 1
ATOM 1527 O O . GLN A 1 107 ? 39.15446 47.55951 6.80934 1.000 7.28872 87 GLN A O 1
ATOM 1541 N N . GLY A 1 108 ? 38.71936 49.75595 6.99784 1.000 7.03605 88 GLY A N 1
ATOM 1542 C CA . GLY A 1 108 ? 38.34475 50.92023 7.77210 1.000 7.27436 88 GLY A CA 1
ATOM 1543 C C . GLY A 1 108 ? 39.56530 51.48185 8.45908 1.000 6.91116 88 GLY A C 1
ATOM 1544 O O . GLY A 1 108 ? 40.49607 51.95313 7.80609 1.000 7.46102 88 GLY A O 1
ATOM 1548 N N . HIS A 1 109 ? 39.60778 51.38032 9.78326 1.000 6.55804 89 HIS A N 1
ATOM 1549 C CA . HIS A 1 109 ? 40.71180 51.93566 10.54864 1.000 7.18442 89 HIS A CA 1
ATOM 1550 C C . HIS A 1 109 ? 41.11864 50.97500 11.65459 1.000 7.58368 89 HIS A C 1
ATOM 1551 O O . HIS A 1 109 ? 40.27608 50.55285 12.45180 1.000 7.84607 89 HIS A O 1
ATOM 1565 N N . LEU A 1 110 ? 42.40772 50.64637 11.70222 1.000 6.97662 90 LEU A N 1
ATOM 1566 C CA . LEU A 1 110 ? 42.98003 49.83155 12.76881 1.000 7.13561 90 LEU A CA 1
ATOM 1567 C C . LEU A 1 110 ? 44.35841 50.34059 13.16038 1.000 7.22836 90 LEU A C 1
ATOM 1568 O O . LEU A 1 110 ? 45.28317 50.34404 12.34401 1.000 7.14169 90 LEU A O 1
ATOM 1584 N N . SER A 1 111 ? 44.50306 50.73190 14.42090 1.000 6.95694 91 SER A N 1
ATOM 1585 C CA . SER A 1 111 ? 45.79705 50.99656 15.04626 1.000 8.12323 91 SER A CA 1
ATOM 1586 C C . SER A 1 111 ? 46.67446 51.93327 14.21841 1.000 7.82227 91 SER A C 1
ATOM 1587 O O . SER A 1 111 ? 47.86422 51.68409 14.00525 1.000 8.19041 91 SER A O 1
ATOM 1595 N N . SER A 1 112 ? 46.07877 53.04653 13.79230 1.000 6.71076 92 SER A N 1
ATOM 1596 C CA . SER A 1 112 ? 46.68760 54.17222 13.07511 1.000 7.43206 92 SER A CA 1
ATOM 1597 C C . SER A 1 112 ? 46.63859 54.01848 11.55984 1.000 7.89151 92 SER A C 1
ATOM 1598 O O . SER A 1 112 ? 46.97489 54.96728 10.85247 1.000 9.08561 92 SER A O 1
ATOM 1606 N N . PHE A 1 113 ? 46.26667 52.84871 11.04636 1.000 7.49254 93 PHE A N 1
ATOM 1607 C CA . PHE A 1 113 ? 46.26976 52.58358 9.61209 1.000 7.23513 93 PHE A CA 1
ATOM 1608 C C . PHE A 1 113 ? 44.85387 52.60035 9.05234 1.000 6.30008 93 PHE A C 1
ATOM 1609 O O . PHE A 1 113 ? 43.94797 51.98287 9.61759 1.000 7.28532 93 PHE A O 1
ATOM 1626 N N . ASP A 1 114 ? 44.67184 53.29783 7.93735 1.000 6.02753 94 ASP A N 1
ATOM 1627 C CA . ASP A 1 114 ? 43.43417 53.25747 7.17536 1.000 6.39169 94 ASP A CA 1
ATOM 1628 C C . ASP A 1 114 ? 43.53776 52.18158 6.09819 1.000 6.94662 94 ASP A C 1
ATOM 1629 O O . ASP A 1 114 ? 44.52181 52.13436 5.35584 1.000 7.95547 94 ASP A O 1
ATOM 1638 N N . PHE A 1 115 ? 42.50985 51.34604 5.99309 1.000 6.90853 95 PHE A N 1
ATOM 1639 C CA . PHE A 1 115 ? 42.38694 50.31562 4.96487 1.000 6.47786 95 PHE A CA 1
ATOM 1640 C C . PHE A 1 115 ? 41.13037 50.62523 4.16311 1.000 7.08465 95 PHE A C 1
ATOM 1641 O O . PHE A 1 115 ? 40.03523 50.19885 4.53166 1.000 7.75855 95 PHE A O 1
ATOM 1658 N N . LEU A 1 116 ? 41.27377 51.37759 3.08994 1.000 7.45464 96 LEU A N 1
ATOM 1659 C CA . LEU A 1 116 ? 40.14702 51.66287 2.22251 1.000 8.62172 96 LEU A CA 1
ATOM 1660 C C . LEU A 1 116 ? 40.28353 50.92439 0.90517 1.000 9.01113 96 LEU A C 1
ATOM 1661 O O . LEU A 1 116 ? 41.38496 50.84403 0.35339 1.000 8.99285 96 LEU A O 1
ATOM 1677 N N . PRO A 1 117 ? 39.19054 50.40188 0.35753 1.000 6.97612 97 PRO A N 1
ATOM 1678 C CA . PRO A 1 117 ? 39.24182 49.88312 -1.01013 1.000 8.76537 97 PRO A CA 1
ATOM 1679 C C . PRO A 1 117 ? 39.61999 50.97204 -2.00429 1.000 8.62787 97 PRO A C 1
ATOM 1680 O O . PRO A 1 117 ? 39.34726 52.15919 -1.80320 1.000 8.04501 97 PRO A O 1
ATOM 1691 N N . SER A 1 118 ? 40.22199 50.54360 -3.11495 1.000 7.47953 98 SER A N 1
ATOM 1692 C CA . SER A 1 118 ? 40.71667 51.47687 -4.12451 1.000 8.25861 98 SER A CA 1
ATOM 1693 C C . SER A 1 118 ? 39.59755 52.28471 -4.76974 1.000 8.13649 98 SER A C 1
ATOM 1694 O O . SER A 1 118 ? 39.85841 53.35741 -5.32778 1.000 8.52508 98 SER A O 1
ATOM 1702 N N . TRP A 1 119 ? 38.35610 51.81168 -4.67568 1.000 7.01377 99 TRP A N 1
ATOM 1703 C CA . TRP A 1 119 ? 37.21828 52.51175 -5.25570 1.000 8.26523 99 TRP A CA 1
ATOM 1704 C C . TRP A 1 119 ? 36.70396 53.64471 -4.38270 1.000 7.62455 99 TRP A C 1
ATOM 1705 O O . TRP A 1 119 ? 35.69169 54.26067 -4.73083 1.000 9.16956 99 TRP A O 1
ATOM 1726 N N . LEU A 1 120 ? 37.37568 53.94107 -3.26776 1.000 7.18550 100 LEU A N 1
ATOM 1727 C CA . LEU A 1 120 ? 37.04014 55.08121 -2.42912 1.000 7.89152 100 LEU A CA 1
ATOM 1728 C C . LEU A 1 120 ? 38.18891 56.06767 -2.25246 1.000 8.67341 100 LEU A C 1
ATOM 1729 O O . LEU A 1 120 ? 38.05062 57.00273 -1.45382 1.000 9.29187 100 LEU A O 1
ATOM 1745 N N . VAL A 1 121 ? 39.30344 55.90901 -2.97632 1.000 8.13087 101 VAL A N 1
ATOM 1746 C CA . VAL A 1 121 ? 40.47766 56.74131 -2.75744 1.000 9.71107 101 VAL A CA 1
ATOM 1747 C C . VAL A 1 121 ? 40.94934 57.39765 -4.04976 1.000 9.40370 101 VAL A C 1
ATOM 1748 O O . VAL A 1 121 ? 40.69314 56.91363 -5.15283 1.000 8.52191 101 VAL A O 1
ATOM 1761 N N . THR A 1 122 ? 41.67762 58.51180 -3.87548 1.000 8.37268 102 THR A N 1
ATOM 1762 C CA . THR A 1 122 ? 42.37169 59.28207 -4.90857 1.000 9.06456 102 THR A CA 1
ATOM 1763 C C . THR A 1 122 ? 41.50138 59.51088 -6.13657 1.000 9.15041 102 THR A C 1
ATOM 1764 O O . THR A 1 122 ? 40.54785 60.29080 -6.05948 1.000 9.01998 102 THR A O 1
ATOM 1775 N N . TRP A 1 123 ? 41.81841 58.86876 -7.26741 1.000 8.22723 103 TRP A N 1
ATOM 1776 C CA . TRP A 1 123 ? 41.04043 59.09046 -8.47969 1.000 8.35538 103 TRP A CA 1
ATOM 1777 C C . TRP A 1 123 ? 39.57464 58.71283 -8.30434 1.000 8.98772 103 TRP A C 1
ATOM 1778 O O . TRP A 1 123 ? 38.72313 59.17690 -9.07706 1.000 10.45579 103 TRP A O 1
ATOM 1799 N N . HIS A 1 124 ? 39.28888 57.83470 -7.34079 1.000 7.85399 104 HIS A N 1
ATOM 1800 C CA . HIS A 1 124 ? 37.95158 57.37634 -7.00131 1.000 7.81367 104 HIS A CA 1
ATOM 1801 C C . HIS A 1 124 ? 37.51468 57.84585 -5.61981 1.000 9.36494 104 HIS A C 1
ATOM 1802 O O . HIS A 1 124 ? 36.65562 57.21691 -5.00391 1.000 9.17484 104 HIS A O 1
ATOM 1816 N N . ARG A 1 125 ? 38.10383 58.92754 -5.11564 1.000 9.56544 105 ARG A N 1
ATOM 1817 C CA . ARG A 1 125 ? 37.78780 59.39443 -3.77710 1.000 10.01405 105 ARG A CA 1
ATOM 1818 C C . ARG A 1 125 ? 36.28099 59.49585 -3.61195 1.000 10.63267 105 ARG A C 1
ATOM 1819 O O . ARG A 1 125 ? 35.59325 60.10544 -4.43255 1.000 10.91560 105 ARG A O 1
ATOM 1840 N N . GLY A 1 126 ? 35.76933 58.87600 -2.55693 1.000 11.05051 106 GLY A N 1
ATOM 1841 C CA . GLY A 1 126 ? 34.34502 58.83858 -2.31214 1.000 1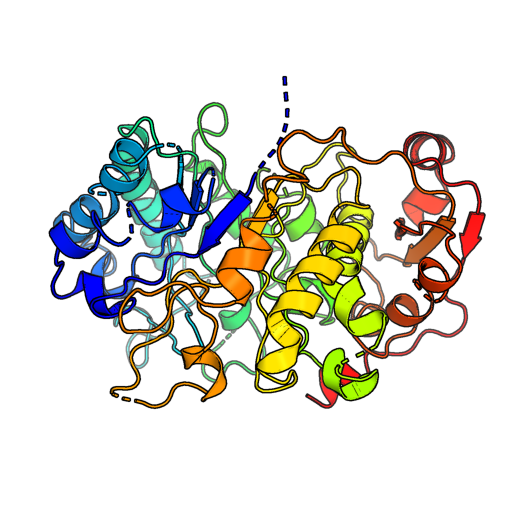1.24650 106 GLY A CA 1
ATOM 1842 C C . GLY A 1 126 ? 34.04417 59.07949 -0.85156 1.000 11.27365 106 GLY A C 1
ATOM 1843 O O . GLY A 1 126 ? 34.94202 59.16236 -0.01512 1.000 12.34211 106 GLY A O 1
ATOM 1847 N N . ASN A 1 127 ? 32.76277 59.16747 -0.56483 1.000 10.18999 107 ASN A N 1
ATOM 1848 C CA . ASN A 1 127 ? 32.27970 59.46340 0.77799 1.000 9.95625 107 ASN A CA 1
ATOM 1849 C C . ASN A 1 127 ? 31.40934 58.29547 1.20747 1.000 7.93618 107 ASN A C 1
ATOM 1850 O O . ASN A 1 127 ? 30.31361 58.10517 0.67109 1.000 10.22339 107 ASN A O 1
ATOM 1878 N N . PHE A 1 129 ? 29.73894 57.76828 3.76776 1.000 8.99155 109 PHE A N 1
ATOM 1879 C CA . PHE A 1 129 ? 28.52092 58.11971 4.48372 1.000 8.56928 109 PHE A CA 1
ATOM 1880 C C . PHE A 1 129 ? 27.45239 58.70913 3.58014 1.000 9.82808 109 PHE A C 1
ATOM 1881 O O . PHE A 1 129 ? 26.26555 58.55088 3.87668 1.000 11.29951 109 PHE A O 1
ATOM 1898 N N . GLU A 1 130 ? 27.84120 59.37970 2.48980 1.000 10.54083 110 GLU A N 1
ATOM 1899 C CA . GLU A 1 130 ? 26.94203 60.20805 1.70103 1.000 11.48630 110 GLU A CA 1
ATOM 1900 C C . GLU A 1 130 ? 26.66853 59.68730 0.29939 1.000 11.91020 110 GLU A C 1
ATOM 1901 O O . GLU A 1 130 ? 25.60468 59.97422 -0.25036 1.000 13.55263 110 GLU A O 1
ATOM 1913 N N . ASP A 1 131 ? 27.59641 58.96531 -0.31342 1.000 11.97654 111 ASP A N 1
ATOM 1914 C CA . ASP A 1 131 ? 27.42993 58.57776 -1.70813 1.000 11.31687 111 ASP A CA 1
ATOM 1915 C C . ASP A 1 131 ? 26.48373 57.38924 -1.80417 1.000 12.65255 111 ASP A C 1
ATOM 1916 O O . ASP A 1 131 ? 26.74616 56.33993 -1.20649 1.000 12.41666 111 ASP A O 1
ATOM 1925 N N . ALA A 1 132 ? 25.41651 57.52674 -2.59985 1.000 11.98332 112 ALA A N 1
ATOM 1926 C CA . ALA A 1 132 ? 24.41481 56.46922 -2.66959 1.000 14.97859 112 ALA A CA 1
ATOM 1927 C C . ALA A 1 132 ? 25.02470 55.14603 -3.11193 1.000 12.07913 112 ALA A C 1
ATOM 1928 O O . ALA A 1 132 ? 24.66654 54.08720 -2.58465 1.000 13.38901 112 ALA A O 1
ATOM 1935 N N . ASP A 1 133 ? 25.92984 55.17246 -4.09101 1.000 13.33222 113 ASP A N 1
ATOM 1936 C CA . ASP A 1 133 ? 26.49100 53.90933 -4.56273 1.000 12.76271 113 ASP A CA 1
ATOM 1937 C C . ASP A 1 133 ? 27.34899 53.24549 -3.49107 1.000 9.81948 113 ASP A C 1
ATOM 1938 O O . ASP A 1 133 ? 27.29767 52.02151 -3.32864 1.000 12.68782 113 ASP A O 1
ATOM 1947 N N . ALA A 1 134 ? 28.11718 54.03270 -2.73216 1.000 10.22899 114 ALA A N 1
ATOM 1948 C CA . ALA A 1 134 ? 28.90546 53.46967 -1.64095 1.000 10.59073 114 ALA A CA 1
ATOM 1949 C C . ALA A 1 134 ? 28.00006 52.89721 -0.56221 1.000 10.20606 114 ALA A C 1
ATOM 1950 O O . ALA A 1 134 ? 28.24931 51.80683 -0.03899 1.000 10.51550 114 ALA A O 1
ATOM 1958 N N . VAL A 1 135 ? 26.93307 53.61742 -0.21996 1.000 10.23921 115 VAL A N 1
ATOM 1959 C CA . VAL A 1 135 ? 26.02006 53.13543 0.81095 1.000 11.62070 115 VAL A CA 1
ATOM 1960 C C . VAL A 1 135 ? 25.33793 51.84905 0.36426 1.000 11.08806 115 VAL A C 1
ATOM 1961 O O . VAL A 1 135 ? 25.18389 50.90665 1.15025 1.000 12.08002 115 VAL A O 1
ATOM 1974 N N . LYS A 1 136 ? 24.91568 51.78319 -0.90163 1.000 10.93700 116 LYS A N 1
ATOM 1975 C CA . LYS A 1 136 ? 24.32790 50.54551 -1.39663 1.000 10.80808 116 LYS A CA 1
ATOM 1976 C C . LYS A 1 136 ? 25.33179 49.40271 -1.31043 1.000 11.70912 116 LYS A C 1
ATOM 1977 O O . LYS A 1 136 ? 24.97919 48.28043 -0.93106 1.000 11.72610 116 LYS A O 1
ATOM 1984 N N . ALA A 1 137 ? 26.59418 49.67257 -1.65830 1.000 10.45270 117 ALA A N 1
ATOM 1985 C CA . ALA A 1 137 ? 27.61698 48.63327 -1.60148 1.000 8.53821 117 ALA A CA 1
ATOM 1986 C C . ALA A 1 137 ? 27.88615 48.19998 -0.16580 1.000 9.13841 117 ALA A C 1
ATOM 1987 O O . ALA A 1 137 ? 28.11271 47.01356 0.10574 1.000 9.52991 117 ALA A O 1
ATOM 1994 N N . GLU A 1 138 ? 27.87533 49.14997 0.76669 1.000 9.35677 118 GLU A N 1
ATOM 1995 C CA . GLU A 1 138 ? 28.04761 48.80131 2.16898 1.000 9.48847 118 GLU A CA 1
ATOM 1996 C C . GLU A 1 138 ? 26.92078 47.89461 2.63343 1.000 9.68429 118 GLU A C 1
ATOM 1997 O O . GLU A 1 138 ? 27.15515 46.86984 3.28289 1.000 11.28149 118 GLU A O 1
ATOM 2009 N N . LYS A 1 139 ? 25.68585 48.24885 2.28924 1.000 10.28221 119 LYS A N 1
ATOM 2010 C CA . LYS A 1 139 ? 24.55660 47.42495 2.69486 1.000 10.50984 119 LYS A CA 1
ATOM 2011 C C . LYS A 1 139 ? 24.64954 46.03599 2.08720 1.000 12.71452 119 LYS A C 1
ATOM 2012 O O . LYS A 1 139 ? 24.34432 45.03913 2.74885 1.000 11.89090 119 LYS A O 1
ATOM 2031 N N . THR A 1 140 ? 25.07342 45.94802 0.82551 1.000 11.28601 120 THR A N 1
ATOM 2032 C CA . THR A 1 140 ? 25.23542 44.64601 0.18897 1.000 11.23323 120 THR A CA 1
ATOM 2033 C C . THR A 1 140 ? 26.26691 43.79736 0.92450 1.000 12.01046 120 THR A C 1
ATOM 2034 O O . THR A 1 140 ? 26.03948 42.60400 1.15847 1.000 11.75556 120 THR A O 1
ATOM 2045 N N . LEU A 1 141 ? 27.40467 44.39099 1.30210 1.000 10.65028 121 LEU A N 1
ATOM 2046 C CA . LEU A 1 141 ? 28.41610 43.63912 2.04412 1.000 10.72031 121 LEU A CA 1
ATOM 2047 C C . LEU A 1 141 ? 27.89246 43.19730 3.41048 1.000 11.20147 121 LEU A C 1
ATOM 2048 O O . LEU A 1 141 ? 28.07867 42.04367 3.81420 1.000 10.99788 121 LEU A O 1
ATOM 2064 N N . VAL A 1 142 ? 27.24219 44.10191 4.14918 1.000 9.94180 122 VAL A N 1
ATOM 2065 C CA . VAL A 1 142 ? 26.67471 43.70575 5.43636 1.000 9.95786 122 VAL A CA 1
ATOM 2066 C C . VAL A 1 142 ? 25.71760 42.53114 5.24989 1.000 10.28990 122 VAL A C 1
ATOM 2067 O O . VAL A 1 142 ? 25.76641 41.54943 5.99575 1.000 11.87813 122 VAL A O 1
ATOM 2080 N N . ALA A 1 143 ? 24.82928 42.61925 4.25594 1.000 10.16263 123 ALA A N 1
ATOM 2081 C CA . ALA A 1 143 ? 23.84860 41.55652 4.05221 1.000 11.71678 123 ALA A CA 1
ATOM 2082 C C . ALA A 1 143 ? 24.52159 40.23798 3.69441 1.000 12.76770 123 ALA A C 1
ATOM 2083 O O . ALA A 1 143 ? 24.13035 39.17706 4.19316 1.000 14.38723 123 ALA A O 1
ATOM 2090 N N . GLU A 1 144 ? 25.53490 40.27776 2.82820 1.000 12.66513 124 GLU A N 1
ATOM 2091 C CA . GLU A 1 144 ? 26.18778 39.04249 2.40910 1.000 12.64121 124 GLU A CA 1
ATOM 2092 C C . GLU A 1 144 ? 26.96427 38.42457 3.56357 1.000 11.13401 124 GLU A C 1
ATOM 2093 O O . GLU A 1 144 ? 26.86412 37.21890 3.82056 1.000 15.01090 124 GLU A O 1
ATOM 2100 N N . LEU A 1 145 ? 27.72948 39.24368 4.28167 1.000 12.44733 125 LEU A N 1
ATOM 2101 C CA . LEU A 1 145 ? 28.48078 38.74686 5.42695 1.000 12.08833 125 LEU A CA 1
ATOM 2102 C C . LEU A 1 145 ? 27.53913 38.25516 6.51569 1.000 13.69423 125 LEU A C 1
ATOM 2103 O O . LEU A 1 145 ? 27.70911 37.15244 7.04999 1.000 12.65276 125 LEU A O 1
ATOM 2119 N N . TYR A 1 146 ? 26.51248 39.04868 6.83520 1.000 12.00109 126 TYR A N 1
ATOM 2120 C CA . TYR A 1 146 ? 25.56140 38.65314 7.86587 1.000 12.04276 126 TYR A CA 1
ATOM 2121 C C . TYR A 1 146 ? 24.87087 37.34311 7.50832 1.000 13.22884 126 TYR A C 1
ATOM 2122 O O . TYR A 1 146 ? 24.67778 36.47758 8.37072 1.000 14.40623 126 TYR A O 1
ATOM 2140 N N . GLY A 1 147 ? 24.47803 37.18230 6.24327 1.000 13.63419 127 GLY A N 1
ATOM 2141 C CA . GLY A 1 147 ? 23.77064 35.97822 5.85036 1.000 14.94722 127 GLY A CA 1
ATOM 2142 C C . GLY A 1 147 ? 24.59354 34.72236 6.04293 1.000 14.21807 127 GLY A C 1
ATOM 2143 O O . GLY A 1 147 ? 24.04721 33.65513 6.32937 1.000 14.55546 127 GLY A O 1
ATOM 2147 N N . GLU A 1 148 ? 25.91417 34.82572 5.87595 1.000 13.23659 128 GLU A N 1
ATOM 2148 C CA . GLU A 1 148 ? 26.80034 33.69913 6.14650 1.000 13.22830 128 GLU A CA 1
ATOM 2149 C C . GLU A 1 148 ? 27.03219 33.52487 7.64426 1.000 12.87677 128 GLU A C 1
ATOM 2150 O O . GLU A 1 148 ? 26.93793 32.41233 8.17372 1.000 13.90169 128 GLU A O 1
ATOM 2162 N N . LEU A 1 149 ? 27.32167 34.61819 8.34867 1.000 11.48229 129 LEU A N 1
ATOM 2163 C CA . LEU A 1 149 ? 27.66744 34.50242 9.75908 1.000 12.78291 129 LEU A CA 1
ATOM 2164 C C . LEU A 1 149 ? 26.47463 34.07174 10.60368 1.000 12.84138 129 LEU A C 1
ATOM 2165 O O . LEU A 1 149 ? 26.65672 33.39923 11.62222 1.000 12.15200 129 LEU A O 1
ATOM 2181 N N . ALA A 1 150 ? 25.25423 34.43642 10.19866 1.000 12.74953 130 ALA A N 1
ATOM 2182 C CA . ALA A 1 150 ? 24.06200 34.01772 10.92430 1.000 12.85926 130 ALA A CA 1
ATOM 2183 C C . ALA A 1 150 ? 23.91605 32.50562 10.97953 1.000 14.93415 130 ALA A C 1
ATOM 2184 O O . ALA A 1 150 ? 23.17542 31.99566 11.82749 1.000 16.05331 130 ALA A O 1
ATOM 2191 N N . GLN A 1 151 ? 24.59908 31.77768 10.09408 1.000 14.72621 131 GLN A N 1
ATOM 2192 C CA . GLN A 1 151 ? 24.55219 30.32060 10.09594 1.000 15.83183 131 GLN A CA 1
ATOM 2193 C C . GLN A 1 151 ? 25.47286 29.69789 11.13696 1.000 15.72567 131 GLN A C 1
ATOM 2194 O O . GLN A 1 151 ? 25.42614 28.47702 11.32369 1.000 18.90802 131 GLN A O 1
ATOM 2208 N N . GLU A 1 152 ? 26.27171 30.50428 11.84435 1.000 14.34572 132 GLU A N 1
ATOM 2209 C CA . GLU A 1 152 ? 27.17919 29.99187 12.86170 1.000 13.38750 132 GLU A CA 1
ATOM 2210 C C . GLU A 1 152 ? 26.57608 30.18749 14.23989 1.000 14.58204 132 GLU A C 1
ATOM 2211 O O . GLU A 1 152 ? 26.33398 31.33772 14.63286 1.000 14.23687 132 GLU A O 1
ATOM 2223 N N . PRO A 1 153 ? 26.36999 29.12814 15.02859 1.000 14.00390 133 PRO A N 1
ATOM 2224 C CA . PRO A 1 153 ? 25.79346 29.32697 16.37028 1.000 14.84015 133 PRO A CA 1
ATOM 2225 C C . PRO A 1 153 ? 26.59377 30.25758 17.26517 1.000 13.10107 133 PRO A C 1
ATOM 2226 O O . PRO A 1 153 ? 26.01136 30.89580 18.15297 1.000 16.31979 133 PRO A O 1
ATOM 2237 N N . ALA A 1 154 ? 27.90999 30.36276 17.05988 1.000 12.16348 134 ALA A N 1
ATOM 2238 C CA . ALA A 1 154 ? 28.73384 31.19869 17.91988 1.000 13.58204 134 ALA A CA 1
ATOM 2239 C C . ALA A 1 154 ? 28.62890 32.67638 17.58240 1.000 10.74050 134 ALA A C 1
ATOM 2240 O O . ALA A 1 154 ? 29.08291 33.51010 18.37544 1.000 11.30760 134 ALA A O 1
ATOM 2247 N N . PHE A 1 155 ? 28.08683 33.01172 16.41367 1.000 10.64824 135 PHE A N 1
ATOM 2248 C CA . PHE A 1 155 ? 27.99576 34.40090 15.98443 1.000 10.47699 135 PHE A CA 1
ATOM 2249 C C . PHE A 1 155 ? 26.89167 35.11062 16.74729 1.000 9.92358 135 PHE A C 1
ATOM 2250 O O . PHE A 1 155 ? 25.73529 34.68225 16.71446 1.000 11.67197 135 PHE A O 1
ATOM 2267 N N A ARG A 1 156 ? 27.24012 36.20129 17.42489 0.602 9.41914 136 ARG A N 1
ATOM 2268 N N B ARG A 1 156 ? 27.23632 36.20686 17.42057 0.398 9.63152 136 ARG A N 1
ATOM 2269 C CA A ARG A 1 156 ? 26.27084 36.93467 18.22083 0.602 10.69808 136 ARG A CA 1
ATOM 2270 C CA B ARG A 1 156 ? 26.27005 36.93556 18.22579 0.398 10.51132 136 ARG A CA 1
ATOM 2271 C C A ARG A 1 156 ? 25.79695 38.22184 17.56255 0.602 8.98820 136 ARG A C 1
ATOM 2272 C C B ARG A 1 156 ? 25.84441 38.26776 17.62498 0.398 9.55591 136 ARG A C 1
ATOM 2273 O O A ARG A 1 156 ? 24.71398 38.70887 17.90886 0.602 10.15215 136 ARG A O 1
ATOM 2274 O O B ARG A 1 156 ? 24.84759 38.84015 18.07992 0.398 9.82486 136 ARG A O 1
ATOM 2315 N N . GLY A 1 157 ? 26.55251 38.77828 16.64248 1.000 9.74101 137 GLY A N 1
ATOM 2316 C CA . GLY A 1 157 ? 26.14764 40.02099 16.01285 1.000 9.50849 137 GLY A CA 1
ATOM 2317 C C . GLY A 1 157 ? 27.33037 40.80420 15.50249 1.000 8.75470 137 GLY A C 1
ATOM 2318 O O . GLY A 1 157 ? 28.48301 40.36919 15.54341 1.000 9.66692 137 GLY A O 1
ATOM 2323 N N A LEU A 1 158 ? 27.03465 41.99716 15.01017 0.525 7.95571 138 LEU A N 1
ATOM 2324 N N B LEU A 1 158 ? 27.00251 41.99865 15.00090 0.475 8.49812 138 LEU A N 1
ATOM 2325 C CA A LEU A 1 158 ? 28.06195 42.76935 14.33820 0.525 9.34618 138 LEU A CA 1
ATOM 2326 C CA B LEU A 1 158 ? 27.91110 42.84436 14.25333 0.475 8.85282 138 LEU A CA 1
ATOM 2327 C C A LEU A 1 158 ? 27.99702 44.23537 14.72243 0.525 8.89915 138 LEU A C 1
ATOM 2328 C C B LEU A 1 158 ? 28.02247 44.22404 14.88847 0.475 6.74338 138 LEU A C 1
ATOM 2329 O O A LEU A 1 158 ? 26.94020 44.77622 15.07717 0.525 6.92286 138 LEU A O 1
ATOM 2330 O O B LEU A 1 158 ? 27.09526 44.70467 15.55279 0.475 8.60200 138 LEU A O 1
ATOM 2361 N N . THR A 1 159 ? 29.17077 44.85465 14.65538 1.000 7.76610 139 THR A N 1
ATOM 2362 C CA . THR A 1 159 ? 29.34565 46.29292 14.75805 1.000 7.69046 139 THR A CA 1
ATOM 2363 C C . THR A 1 159 ? 29.64997 46.76413 13.34212 1.000 7.64029 139 THR A C 1
ATOM 2364 O O . THR A 1 159 ? 30.39098 46.10141 12.61146 1.000 7.41870 139 THR A O 1
ATOM 2376 N N . LEU A 1 160 ? 29.08334 47.89875 12.93708 1.000 7.40217 140 LEU A N 1
ATOM 2377 C CA . LEU A 1 160 ? 29.25517 48.31633 11.54768 1.000 7.40945 140 LEU A CA 1
ATOM 2378 C C . LEU A 1 160 ? 30.73011 48.42840 11.17387 1.000 7.39328 140 LEU A C 1
ATOM 2379 O O . LEU A 1 160 ? 31.13124 48.03488 10.07462 1.000 7.61728 140 LEU A O 1
ATOM 2395 N N . GLY A 1 161 ? 31.55454 48.96158 12.06494 1.000 7.08273 141 GLY A N 1
ATOM 2396 C CA . GLY A 1 161 ? 32.98555 49.03749 11.80884 1.000 6.25701 141 GLY A CA 1
ATOM 2397 C C . GLY A 1 161 ? 33.66767 49.77631 12.93935 1.000 6.49878 141 GLY A C 1
ATOM 2398 O O . GLY A 1 161 ? 33.04105 50.54063 13.67700 1.000 7.42374 141 GLY A O 1
ATOM 2402 N N . ASN A 1 162 ? 34.97134 49.55771 13.05000 1.000 6.68270 142 ASN A N 1
ATOM 2403 C CA . ASN A 1 162 ? 35.69998 50.10619 14.18510 1.000 5.31287 142 ASN A CA 1
ATOM 2404 C C . ASN A 1 162 ? 35.90225 51.60844 14.02652 1.000 5.80213 142 ASN A C 1
ATOM 2405 O O . ASN A 1 162 ? 36.59387 52.04226 13.10466 1.000 6.69362 142 ASN A O 1
ATOM 2416 N N . GLU A 1 163 ? 35.34319 52.40752 14.93677 1.000 7.90910 143 GLU A N 1
ATOM 2417 C CA . GLU A 1 163 ? 35.67181 53.83497 15.02832 1.000 6.80562 143 GLU A CA 1
ATOM 2418 C C . GLU A 1 163 ? 35.53715 54.54635 13.68649 1.000 7.48232 143 GLU A C 1
ATOM 2419 O O . GLU A 1 163 ? 36.36989 55.36744 13.30355 1.000 7.67087 143 GLU A O 1
ATOM 2431 N N . LEU A 1 164 ? 34.45125 54.26213 12.97236 1.000 8.31674 144 LEU A N 1
ATOM 2432 C CA . LEU A 1 164 ? 34.31790 54.80529 11.62520 1.000 7.26811 144 LEU A CA 1
ATOM 2433 C C . LEU A 1 164 ? 34.17173 56.32021 11.63017 1.000 7.86610 144 LEU A C 1
ATOM 2434 O O . LEU A 1 164 ? 34.42366 56.96303 10.59981 1.000 8.00041 144 LEU A O 1
ATOM 2450 N N . ASN A 1 165 ? 33.79276 56.90741 12.76320 1.000 7.02564 145 ASN A N 1
ATOM 2451 C CA . ASN A 1 165 ? 33.69524 58.35661 12.83957 1.000 6.81958 145 ASN A CA 1
ATOM 2452 C C . ASN A 1 165 ? 35.02801 59.04034 12.57372 1.000 6.63505 145 ASN A C 1
ATOM 2453 O O . ASN A 1 165 ? 35.04143 60.23482 12.26285 1.000 7.55640 145 ASN A O 1
ATOM 2464 N N . GLN A 1 166 ? 36.15049 58.32146 12.69101 1.000 7.02952 146 GLN A N 1
ATOM 2465 C CA . GLN A 1 166 ? 37.44586 58.94854 12.44341 1.000 7.14893 146 GLN A CA 1
ATOM 2466 C C . GLN A 1 166 ? 37.61761 59.36739 10.98750 1.000 7.06325 146 GLN A C 1
ATOM 2467 O O . GLN A 1 166 ? 38.49593 60.18536 10.69602 1.000 8.10021 146 GLN A O 1
ATOM 2481 N N . PHE A 1 167 ? 36.79524 58.84290 10.08052 1.000 7.43713 147 PHE A N 1
ATOM 2482 C CA . PHE A 1 167 ? 36.82055 59.28949 8.69192 1.000 7.63996 147 PHE A CA 1
ATOM 2483 C C . PHE A 1 167 ? 36.03789 60.57631 8.45058 1.000 9.09214 147 PHE A C 1
ATOM 2484 O O . PHE A 1 167 ? 36.16360 61.16751 7.37501 1.000 9.58513 147 PHE A O 1
ATOM 2501 N N . SER A 1 168 ? 35.22610 61.01669 9.40507 1.000 8.00402 148 SER A N 1
ATOM 2502 C CA . SER A 1 168 ? 34.16804 61.97496 9.13202 1.000 8.64253 148 SER A CA 1
ATOM 2503 C C . SER A 1 168 ? 34.50108 63.41776 9.47621 1.000 11.86449 148 SER A C 1
ATOM 2504 O O . SER A 1 168 ? 33.63214 64.28490 9.30035 1.000 13.60575 148 SER A O 1
ATOM 2512 N N . ASP A 1 169 ? 35.69281 63.70683 9.98602 1.000 9.62983 149 ASP A N 1
ATOM 2513 C CA . ASP A 1 169 ? 35.93702 65.01367 10.58691 1.000 10.72632 149 ASP A CA 1
ATOM 2514 C C . ASP A 1 169 ? 37.43393 65.27393 10.64495 1.000 11.94433 149 ASP A C 1
ATOM 2515 O O . ASP A 1 169 ? 38.25255 64.36738 10.46025 1.000 11.92397 149 ASP A O 1
ATOM 2524 N N . ARG A 1 170 ? 37.77693 66.54228 10.88963 1.000 13.42098 150 ARG A N 1
ATOM 2525 C CA . ARG A 1 170 ? 39.14622 66.89423 11.21297 1.000 14.18983 150 ARG A CA 1
ATOM 2526 C C . ARG A 1 170 ? 39.57943 66.06236 12.42240 1.000 13.89299 150 ARG A C 1
ATOM 2527 O O . ARG A 1 170 ? 38.77358 65.77462 13.30209 1.000 14.65756 150 ARG A O 1
ATOM 2548 N N . PRO A 1 171 ? 40.86107 65.67414 12.49109 1.000 14.15631 151 PRO A N 1
ATOM 2549 C CA . PRO A 1 171 ? 41.93549 66.06092 11.57700 1.000 14.80440 151 PRO A CA 1
ATOM 2550 C C . PRO A 1 171 ? 42.24010 65.02462 10.50630 1.000 13.14867 151 PRO A C 1
ATOM 2551 O O . PRO A 1 171 ? 43.37147 64.95785 10.01664 1.000 13.50724 151 PRO A O 1
ATOM 2562 N N . HIS A 1 172 ? 41.26141 64.22423 10.12126 1.000 10.91637 152 HIS A N 1
ATOM 2563 C CA . HIS A 1 172 ? 41.53928 63.21373 9.11577 1.000 10.20198 152 HIS A CA 1
ATOM 2564 C C . HIS A 1 172 ? 42.06435 63.89401 7.85187 1.000 9.50460 152 HIS A C 1
ATOM 2565 O O . HIS A 1 172 ? 41.47495 64.88376 7.40042 1.000 12.25588 152 HIS A O 1
ATOM 2579 N N . PRO A 1 173 ? 43.15773 63.41332 7.25446 1.000 10.18596 153 PRO A N 1
ATOM 2580 C CA . PRO A 1 173 ? 43.75055 64.15653 6.13037 1.000 11.08994 153 PRO A CA 1
ATOM 2581 C C . PRO A 1 173 ? 43.04275 63.98309 4.79967 1.000 11.16361 153 PRO A C 1
ATOM 2582 O O . PRO A 1 173 ? 43.40321 64.68507 3.84371 1.000 13.60053 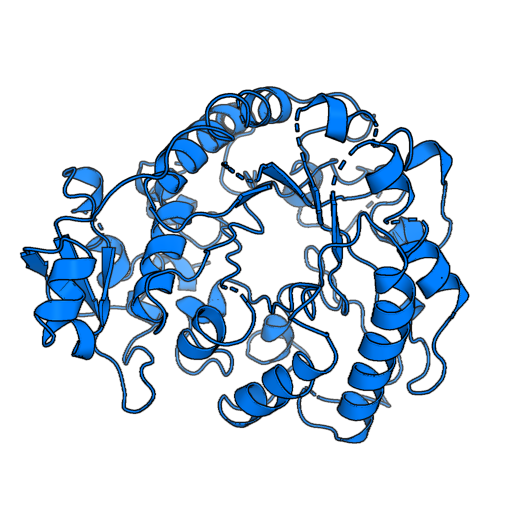153 PRO A O 1
ATOM 2593 N N . ALA A 1 174 ? 42.05931 63.09750 4.70162 1.000 9.43301 154 ALA A N 1
ATOM 2594 C CA . ALA A 1 174 ? 41.25764 62.93206 3.48929 1.000 10.00648 154 ALA A CA 1
ATOM 2595 C C . ALA A 1 174 ? 39.84330 62.58050 3.93883 1.000 9.88400 154 ALA A C 1
ATOM 2596 O O . ALA A 1 174 ? 39.31902 61.49709 3.68177 1.000 10.03684 154 ALA A O 1
ATOM 2603 N N . LYS A 1 175 ? 39.20640 63.52391 4.62046 1.000 9.83782 155 LYS A N 1
ATOM 2604 C CA . LYS A 1 175 ? 37.98694 63.22485 5.34017 1.000 10.07204 155 LYS A CA 1
ATOM 2605 C C . LYS A 1 175 ? 36.80623 63.04084 4.39537 1.000 9.56821 155 LYS A C 1
ATOM 2606 O O . LYS A 1 175 ? 36.82142 63.42539 3.21980 1.000 10.92391 155 LYS A O 1
ATOM 2642 N N . ALA A 1 177 ? 33.32137 64.31872 4.63689 1.000 11.61938 157 ALA A N 1
ATOM 2643 C CA . ALA A 1 177 ? 32.52759 65.27203 5.39536 1.000 11.82007 157 ALA A CA 1
ATOM 2644 C C . ALA A 1 177 ? 31.05652 64.88232 5.38611 1.000 10.94703 157 ALA A C 1
ATOM 2645 O O . ALA A 1 177 ? 30.52310 64.40640 4.38088 1.000 11.76181 157 ALA A O 1
ATOM 2652 N N . THR A 1 178 ? 30.39249 65.10840 6.51340 1.000 10.54611 158 THR A N 1
ATOM 2653 C CA . THR A 1 178 ? 29.00036 64.69675 6.64419 1.000 10.97435 158 THR A CA 1
ATOM 2654 C C . THR A 1 178 ? 28.34252 65.53680 7.73861 1.000 11.49140 158 THR A C 1
ATOM 2655 O O . THR A 1 178 ? 28.83801 66.60498 8.09508 1.000 12.94861 158 THR A O 1
ATOM 2666 N N . SER A 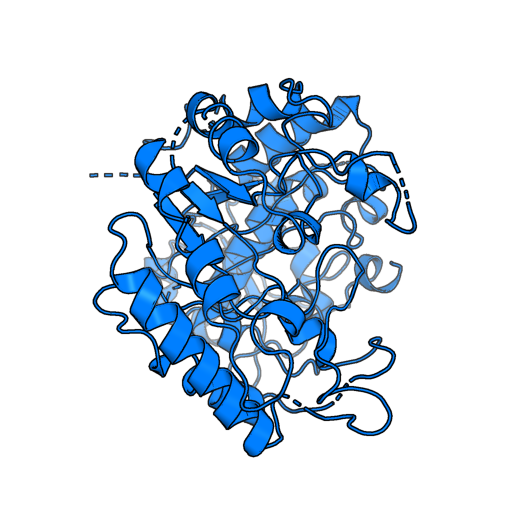1 179 ? 27.18572 65.08055 8.21022 1.000 10.62192 159 SER A N 1
ATOM 2667 C CA . SER A 1 179 ? 26.40055 65.83795 9.17276 1.000 10.51112 159 SER A CA 1
ATOM 2668 C C . SER A 1 179 ? 25.67036 64.84647 10.05764 1.000 10.18055 159 SER A C 1
ATOM 2669 O O . SER A 1 179 ? 25.46273 63.69130 9.68198 1.000 9.98710 159 SER A O 1
ATOM 2677 N N A SER A 1 180 ? 25.26644 65.31810 11.23967 0.313 10.77640 160 SER A N 1
ATOM 2678 N N B SER A 1 180 ? 25.25987 65.30928 11.24026 0.687 10.94699 160 SER A N 1
ATOM 2679 C CA A SER A 1 180 ? 24.61522 64.43861 12.20554 0.313 11.01922 160 SER A CA 1
ATOM 2680 C CA B SER A 1 180 ? 24.63572 64.39398 12.19151 0.687 11.42483 160 SER A CA 1
ATOM 2681 C C A SER A 1 180 ? 23.32464 63.85130 11.64704 0.313 11.25645 160 SER A C 1
ATOM 2682 C C B SER A 1 180 ? 23.30306 63.85482 11.68102 0.687 11.20497 160 SER A C 1
ATOM 2683 O O A SER A 1 180 ? 23.03945 62.66514 11.84858 0.313 10.95887 160 SER A O 1
ATOM 2684 O O B SER A 1 180 ? 22.97221 62.69418 11.94492 0.687 10.88790 160 SER A O 1
ATOM 2699 N N . ARG A 1 181 ? 22.53459 64.65786 10.93568 1.000 11.75487 161 ARG A N 1
ATOM 2700 C CA . ARG A 1 181 ? 21.28441 64.15067 10.38259 1.000 12.52483 161 ARG A CA 1
ATOM 2701 C C . ARG A 1 181 ? 21.54209 63.06790 9.34592 1.000 12.01952 161 ARG A C 1
ATOM 2702 O O . ARG A 1 181 ? 20.82893 62.06125 9.30024 1.000 13.97896 161 ARG A O 1
ATOM 2724 N N . ARG A 1 182 ? 22.58066 63.23140 8.52826 1.000 10.85677 162 ARG A N 1
ATOM 2725 C CA . ARG A 1 182 ? 22.89160 62.18616 7.56256 1.000 11.87077 162 ARG A CA 1
ATOM 2726 C C . ARG A 1 182 ? 23.37264 60.92046 8.26383 1.000 12.04228 162 ARG A C 1
ATOM 2727 O O . ARG A 1 182 ? 23.03082 59.80631 7.85008 1.000 13.76002 162 ARG A O 1
ATOM 2748 N N . ILE A 1 183 ? 24.18073 61.07094 9.31676 1.000 9.95070 163 ILE A N 1
ATOM 2749 C CA . ILE A 1 183 ? 24.67039 59.91135 10.05359 1.000 9.58178 163 ILE A CA 1
ATOM 2750 C C . ILE A 1 183 ? 23.52582 59.18729 10.75442 1.000 9.35702 163 ILE A C 1
ATOM 2751 O O . ILE A 1 183 ? 23.51364 57.95652 10.82767 1.000 9.98397 163 ILE A O 1
ATOM 2767 N N . ASP A 1 184 ? 22.53452 59.92210 11.26048 1.000 9.91460 164 ASP A N 1
ATOM 2768 C CA . ASP A 1 184 ? 21.35430 59.25947 11.80989 1.000 10.87487 164 ASP A CA 1
ATOM 2769 C C . ASP A 1 184 ? 20.77226 58.26814 10.80141 1.000 11.93523 164 ASP A C 1
ATOM 2770 O O . ASP A 1 184 ? 20.43678 57.12625 11.14114 1.000 13.06368 164 ASP A O 1
ATOM 2779 N N . ALA A 1 185 ? 20.60104 58.71608 9.55507 1.000 11.15267 165 ALA A N 1
ATOM 2780 C CA . ALA A 1 185 ? 19.96837 57.88335 8.53940 1.000 13.35832 165 ALA A CA 1
ATOM 2781 C C . ALA A 1 185 ? 20.90339 56.77571 8.08316 1.000 11.10981 165 ALA A C 1
ATOM 2782 O O . ALA A 1 185 ? 20.46676 55.63977 7.85760 1.000 13.27513 165 ALA A O 1
ATOM 2789 N N . TRP A 1 186 ? 22.19311 57.09410 7.94255 1.000 9.94346 166 TRP A N 1
ATOM 2790 C CA . TRP A 1 186 ? 23.18055 56.11237 7.50966 1.000 9.48894 166 TRP A CA 1
ATOM 2791 C C . TRP A 1 186 ? 23.27724 54.96958 8.50599 1.000 10.56394 166 TRP A C 1
ATOM 2792 O O . TRP A 1 186 ? 23.24972 53.79306 8.12650 1.000 10.61629 166 TRP A O 1
ATOM 2813 N N . LEU A 1 187 ? 23.37384 55.29633 9.79450 1.000 8.85567 167 LEU A N 1
ATOM 2814 C CA . LEU A 1 187 ? 23.40477 54.26229 10.81815 1.000 9.37818 167 LEU A CA 1
ATOM 2815 C C . LEU A 1 187 ? 22.14980 53.40456 10.76498 1.000 10.94839 167 LEU A C 1
ATOM 2816 O O . LEU A 1 187 ? 22.22637 52.17244 10.75663 1.000 11.12747 167 LEU A O 1
ATOM 2832 N N . ALA A 1 188 ? 20.97679 54.03938 10.73582 1.000 11.43629 168 ALA A N 1
ATOM 2833 C CA . ALA A 1 188 ? 19.74338 53.26407 10.75241 1.000 11.65257 168 ALA A CA 1
ATOM 2834 C C . ALA A 1 188 ? 19.66299 52.34278 9.54361 1.000 12.24834 168 ALA A C 1
ATOM 2835 O O . ALA A 1 188 ? 19.23411 51.18748 9.66125 1.000 14.06912 168 ALA A O 1
ATOM 2842 N N . ASP A 1 189 ? 20.07270 52.83977 8.37453 1.000 12.57109 169 ASP A N 1
ATOM 2843 C CA . ASP A 1 189 ? 19.97951 52.06885 7.13788 1.000 15.88044 169 ASP A CA 1
ATOM 2844 C C . ASP A 1 189 ? 20.83595 50.81036 7.19364 1.000 13.46718 169 ASP A C 1
ATOM 2845 O O . ASP A 1 189 ? 20.39841 49.73483 6.76878 1.000 14.72767 169 ASP A O 1
ATOM 2854 N N A LEU A 1 190 ? 22.05699 50.91672 7.71717 0.487 10.74781 170 LEU A N 1
ATOM 2855 N N B LEU A 1 190 ? 22.05698 50.91902 7.72164 0.513 10.71880 170 LEU A N 1
ATOM 2856 C CA A LEU A 1 190 ? 22.92407 49.74368 7.78099 0.487 11.01571 170 LEU A CA 1
ATOM 2857 C CA B LEU A 1 190 ? 22.93907 49.75659 7.78057 0.513 11.00973 170 LEU A CA 1
ATOM 2858 C C A LEU A 1 190 ? 22.51283 48.80300 8.90742 0.487 11.17101 170 LEU A C 1
ATOM 2859 C C B LEU A 1 190 ? 22.55625 48.81068 8.91519 0.513 10.84626 170 LEU A C 1
ATOM 2860 O O A LEU A 1 190 ? 22.52181 47.57833 8.73230 0.487 11.49764 170 LEU A O 1
ATOM 2861 O O B LEU A 1 190 ? 22.62622 47.58663 8.75221 0.513 11.63478 170 LEU A O 1
ATOM 2892 N N . LEU A 1 191 ? 22.14467 49.35065 10.06724 1.000 10.03886 171 LEU A N 1
ATOM 2893 C CA . LEU A 1 191 ? 21.75346 48.49913 11.18768 1.000 11.24397 171 LEU A CA 1
ATOM 2894 C C . LEU A 1 191 ? 20.55389 47.63295 10.83196 1.000 11.29457 171 LEU A C 1
ATOM 2895 O O . LEU A 1 191 ? 20.41763 46.51729 11.34860 1.000 12.73658 171 LEU A O 1
ATOM 2912 N N . ALA A 1 192 ? 19.67340 48.13543 9.96538 1.000 13.42661 172 ALA A N 1
ATOM 2913 C CA . ALA A 1 192 ? 18.45113 47.43419 9.60121 1.000 12.75219 172 ALA A CA 1
ATOM 2914 C C . ALA A 1 192 ? 18.71000 46.15914 8.82087 1.000 12.97519 172 ALA A C 1
ATOM 2915 O O . ALA A 1 192 ? 17.78866 45.35315 8.66015 1.000 14.95474 172 ALA A O 1
ATOM 2922 N N . VAL A 1 193 ? 19.93084 45.96187 8.31988 1.000 14.42198 173 VAL A N 1
ATOM 2923 C CA . VAL A 1 193 ? 20.24950 44.72656 7.61927 1.000 14.00054 173 VAL A CA 1
ATOM 2924 C C . VAL A 1 193 ? 20.21243 43.53610 8.56348 1.000 15.95634 173 VAL A C 1
ATOM 2925 O O . VAL A 1 193 ? 19.90601 42.41556 8.14233 1.000 17.83351 173 VAL A O 1
ATOM 2938 N N . VAL A 1 194 ? 20.50369 43.74964 9.84284 1.000 15.30407 174 VAL A N 1
ATOM 2939 C CA . VAL A 1 194 ? 20.58868 42.66650 10.81829 1.000 15.21638 174 VAL A CA 1
ATOM 2940 C C . VAL A 1 194 ? 19.20094 42.34597 11.35606 1.000 15.86342 174 VAL A C 1
ATOM 2941 O O . VAL A 1 194 ? 18.40674 43.24810 11.63443 1.000 15.74964 174 VAL A O 1
ATOM 2954 N N . ASP A 1 195 ? 18.90653 41.05856 11.53114 1.000 14.21056 175 ASP A N 1
ATOM 2955 C CA . ASP A 1 195 ? 17.69570 40.64161 12.24161 1.000 13.87448 175 ASP A CA 1
ATOM 2956 C C . ASP A 1 195 ? 17.98200 40.74600 13.73699 1.000 14.89573 175 ASP A C 1
ATOM 2957 O O . ASP A 1 195 ? 18.57338 39.84537 14.34122 1.000 13.80703 175 ASP A O 1
ATOM 2966 N N . ARG A 1 196 ? 17.57019 41.85434 14.34120 1.000 14.93573 176 ARG A N 1
ATOM 2967 C CA . ARG A 1 196 ? 17.91440 42.13780 15.73176 1.000 15.16760 176 ARG A CA 1
ATOM 2968 C C . ARG A 1 196 ? 17.11096 41.31548 16.72699 1.000 15.42739 176 ARG A C 1
ATOM 2969 O O . ARG A 1 196 ? 17.39990 41.37636 17.92647 1.000 15.43435 176 ARG A O 1
ATOM 2990 N N . ARG A 1 197 ? 16.15407 40.51258 16.26567 1.000 17.09946 177 ARG A N 1
ATOM 2991 C CA . ARG A 1 197 ? 15.58507 39.50059 17.14249 1.000 17.21864 177 ARG A CA 1
ATOM 2992 C C . ARG A 1 197 ? 16.56238 38.35960 17.39382 1.000 21.51149 177 ARG A C 1
ATOM 2993 O O . ARG A 1 197 ? 16.42804 37.65204 18.39749 1.000 20.73873 177 ARG A O 1
ATOM 3014 N N . LYS A 1 198 ? 17.54646 38.17152 16.51094 1.000 15.21331 178 LYS A N 1
ATOM 3015 C CA . LYS A 1 198 ? 18.46256 37.04487 16.60782 1.000 16.21368 178 LYS A CA 1
ATOM 3016 C C . LYS A 1 198 ? 19.90258 37.43424 16.89675 1.000 13.49988 178 LYS A C 1
ATOM 3017 O O . LYS A 1 198 ? 20.63655 36.62399 17.46729 1.000 16.13340 178 LYS A O 1
ATOM 3036 N N . HIS A 1 199 ? 20.31846 38.64857 16.52747 1.000 12.64142 179 HIS A N 1
ATOM 3037 C CA . HIS A 1 199 ? 21.70530 39.08103 16.62643 1.000 12.22179 179 HIS A CA 1
ATOM 3038 C C . HIS A 1 199 ? 21.74563 40.56398 16.95404 1.000 11.30737 179 HIS A C 1
ATOM 3039 O O . HIS A 1 199 ? 20.84260 41.31477 16.58265 1.000 13.85444 179 HIS A O 1
ATOM 3053 N N . VAL A 1 200 ? 22.78876 40.98275 17.65610 1.000 10.00766 180 VAL A N 1
ATOM 3054 C CA . VAL A 1 200 ? 22.94620 42.40443 17.93458 1.000 10.23686 180 VAL A CA 1
ATOM 3055 C C . VAL A 1 200 ? 23.46148 43.12646 16.69511 1.000 8.87379 180 VAL A C 1
ATOM 3056 O O . VAL A 1 200 ? 24.19594 42.57374 15.86323 1.000 9.87213 180 VAL A O 1
ATOM 3069 N N . ALA A 1 201 ? 23.05194 44.38598 16.58919 1.000 8.19651 181 ALA A N 1
ATOM 3070 C CA . ALA A 1 201 ? 23.53979 45.33161 15.59615 1.000 9.12258 181 ALA A CA 1
ATOM 3071 C C . ALA A 1 201 ? 24.01871 46.55488 16.35588 1.000 7.46791 181 ALA A C 1
ATOM 3072 O O . ALA A 1 201 ? 23.24803 47.16576 17.10175 1.000 8.60863 181 ALA A O 1
ATOM 3079 N N . LEU A 1 202 ? 25.28580 46.91020 16.15712 1.000 8.07761 182 LEU A N 1
ATOM 3080 C CA . LEU A 1 202 ? 25.95256 47.94073 16.92728 1.000 6.80108 182 LEU A CA 1
ATOM 3081 C C . LEU A 1 202 ? 26.71354 48.87557 16.00026 1.000 6.50415 182 LEU A C 1
ATOM 3082 O O . LEU A 1 202 ? 27.04219 48.52961 14.86049 1.000 7.12229 182 LEU A O 1
ATOM 3098 N N . HIS A 1 203 ? 27.04297 50.05355 16.51864 1.000 6.38430 183 HIS A N 1
ATOM 3099 C CA . HIS A 1 203 ? 28.00010 50.93530 15.85537 1.000 6.60689 183 HIS A CA 1
ATOM 3100 C C . HIS A 1 203 ? 29.01882 51.40887 16.88440 1.000 6.56362 183 HIS A C 1
ATOM 3101 O O . HIS A 1 203 ? 28.77321 51.37440 18.09318 1.000 7.62796 183 HIS A O 1
ATOM 3116 N N . SER A 1 204 ? 30.18916 51.81228 16.38768 1.000 6.74821 184 SER A N 1
ATOM 3117 C CA . SER A 1 204 ? 31.32822 52.14717 17.22772 1.000 7.09834 184 SER A CA 1
ATOM 3118 C C . SER A 1 204 ? 31.98991 53.43776 16.78526 1.000 6.35042 184 SER A C 1
ATOM 3119 O O . SER A 1 204 ? 32.38014 53.57986 15.62024 1.000 7.86164 184 SER A O 1
ATOM 3127 N N . GLU A 1 205 ? 32.16837 54.34328 17.73567 1.000 7.18212 185 GLU A N 1
ATOM 3128 C CA . GLU A 1 205 ? 32.96845 55.53940 17.54884 1.000 6.99850 185 GLU A CA 1
ATOM 3129 C C . GLU A 1 205 ? 34.11087 55.56519 18.55320 1.000 6.218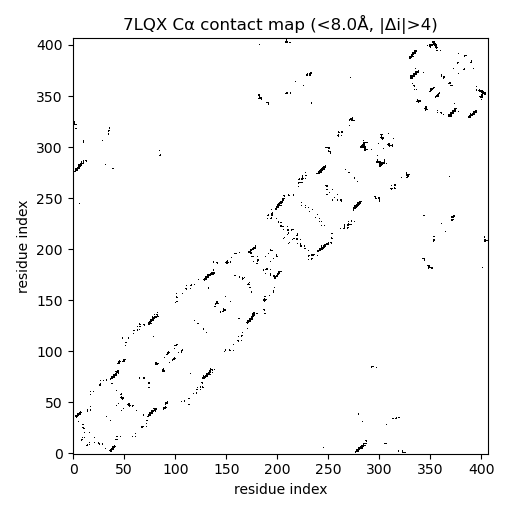39 185 GLU A C 1
ATOM 3130 O O . GLU A 1 205 ? 34.02872 54.96948 19.63380 1.000 7.26780 185 GLU A O 1
ATOM 3142 N N . ASN A 1 206 ? 35.18281 56.26090 18.18059 1.000 5.79050 186 ASN A N 1
ATOM 3143 C CA . ASN A 1 206 ? 36.18219 56.65069 19.16051 1.000 6.81405 186 ASN A CA 1
ATOM 3144 C C . ASN A 1 206 ? 35.59701 57.73499 20.06199 1.000 7.39195 186 ASN A C 1
ATOM 3145 O O . ASN A 1 206 ? 34.46425 58.18982 19.87534 1.000 7.43502 186 ASN A O 1
ATOM 3156 N N . ASP A 1 207 ? 36.38107 58.15773 21.05803 1.000 7.29728 187 ASP A N 1
ATOM 3157 C CA . ASP A 1 207 ? 35.84673 59.05025 22.08321 1.000 8.03401 187 ASP A CA 1
ATOM 3158 C C . ASP A 1 207 ? 35.57662 60.45807 21.57533 1.000 7.65093 187 ASP A C 1
ATOM 3159 O O . ASP A 1 207 ? 35.02544 61.26443 22.33375 1.000 8.20401 187 ASP A O 1
ATOM 3168 N N . GLY A 1 208 ? 35.89796 60.75985 20.31721 1.000 7.80182 188 GLY A N 1
ATOM 3169 C CA . GLY A 1 208 ? 35.41831 61.99413 19.72708 1.000 8.80497 188 GLY A CA 1
ATOM 3170 C C . GLY A 1 208 ? 33.90897 62.14070 19.80433 1.000 6.61272 188 GLY A C 1
ATOM 3171 O O . GLY A 1 208 ? 33.39337 63.25939 19.87157 1.000 8.53783 188 GLY A O 1
ATOM 3175 N N . VAL A 1 209 ? 33.17912 61.02279 19.78396 1.000 6.69738 189 VAL A N 1
ATOM 3176 C CA . VAL A 1 209 ? 31.72478 61.10125 19.88371 1.000 7.05023 189 VAL A CA 1
ATOM 3177 C C . VAL A 1 209 ? 31.30745 61.76808 21.18925 1.000 7.49551 189 VAL A C 1
ATOM 3178 O O . VAL A 1 209 ? 30.31400 62.50498 21.22720 1.000 8.68345 189 VAL A O 1
ATOM 3191 N N . TRP A 1 210 ? 32.06465 61.54942 22.26738 1.000 6.97356 190 TRP A N 1
ATOM 3192 C CA . TRP A 1 210 ? 31.73069 62.10366 23.57500 1.000 7.90717 190 TRP A CA 1
ATOM 3193 C C . TRP A 1 210 ? 32.34942 63.46950 23.81249 1.000 7.54022 190 TRP A C 1
ATOM 3194 O O . TRP A 1 210 ? 31.81127 64.26308 24.58800 1.000 8.90889 190 TRP A O 1
ATOM 3215 N N . TYR A 1 211 ? 33.46593 63.75648 23.17086 1.000 7.35889 191 TYR A N 1
ATOM 3216 C CA . TYR A 1 211 ? 34.33144 64.82955 23.60283 1.000 8.99290 191 TYR A CA 1
ATOM 3217 C C . TYR A 1 211 ? 34.49650 65.95805 22.59217 1.000 9.11075 191 TYR A C 1
ATOM 3218 O O . TYR A 1 211 ? 35.04427 67.00364 22.95533 1.000 10.16102 191 TYR A O 1
ATOM 3236 N N . LEU A 1 212 ? 34.04415 65.79765 21.35355 1.000 8.78360 192 LEU A N 1
ATOM 3237 C CA . LEU A 1 212 ? 34.29090 66.79450 20.31874 1.000 9.64635 192 LEU A CA 1
ATOM 3238 C C . LEU A 1 212 ? 33.01066 67.51413 19.91686 1.000 12.48788 192 LEU A C 1
ATOM 3239 O O . LEU A 1 212 ? 32.08102 66.89256 19.39590 1.000 12.36698 192 LEU A O 1
ATOM 3255 N N . ASP A 1 213 ? 32.98041 68.82842 20.09803 1.000 11.50359 193 ASP A N 1
ATOM 3256 C CA . ASP A 1 213 ? 31.82921 69.59226 19.64346 1.000 12.63192 193 ASP A CA 1
ATOM 3257 C C . ASP A 1 213 ? 31.78418 69.64018 18.12436 1.000 11.76524 193 ASP A C 1
ATOM 3258 O O . ASP A 1 213 ? 32.81273 69.59506 17.44779 1.000 12.25842 193 ASP A O 1
ATOM 3267 N N . HIS A 1 214 ? 30.56714 69.68918 17.59158 1.000 12.74094 194 HIS A N 1
ATOM 3268 C CA . HIS A 1 214 ? 30.29794 69.79832 16.16186 1.000 15.28117 194 HIS A CA 1
ATOM 3269 C C . HIS A 1 214 ? 30.72353 68.56733 15.37144 1.000 11.60851 194 HIS A C 1
ATOM 3270 O O . HIS A 1 214 ? 30.78032 68.62028 14.14490 1.000 18.09891 194 HIS A O 1
ATOM 3284 N N . HIS A 1 215 ? 31.00073 67.47902 16.01780 1.000 11.32431 195 HIS A N 1
ATOM 3285 C CA . HIS A 1 215 ? 31.34214 66.22377 15.36320 1.000 9.54895 195 HIS A CA 1
ATOM 3286 C C . HIS A 1 215 ? 30.05242 65.53798 14.90141 1.000 8.83301 195 HIS A C 1
ATOM 3287 O O . HIS A 1 215 ? 29.06208 65.51984 15.63020 1.000 9.87198 195 HIS A O 1
ATOM 3301 N N . PRO A 1 216 ? 30.00758 65.00681 13.67468 1.000 9.22020 196 PRO A N 1
ATOM 3302 C CA . PRO A 1 216 ? 28.72102 64.51732 13.14464 1.000 10.73411 196 PRO A CA 1
ATOM 3303 C C . PRO A 1 216 ? 28.22275 63.23368 13.77843 1.000 10.13921 196 PRO A C 1
ATOM 3304 O O . PRO A 1 216 ? 27.03021 62.93615 13.64438 1.000 10.56281 196 PRO A O 1
ATOM 3315 N N . PHE A 1 217 ? 29.07390 62.46833 14.45042 1.000 7.74642 197 PHE A N 1
ATOM 3316 C CA . PHE A 1 217 ? 28.62368 61.35595 15.27960 1.000 7.96549 197 PHE A CA 1
ATOM 3317 C C . PHE A 1 217 ? 28.41075 61.89953 16.68563 1.000 8.27139 197 PHE A C 1
ATOM 3318 O O . PHE A 1 217 ? 29.25493 62.64147 17.19059 1.000 8.93380 197 PHE A O 1
ATOM 3335 N N . THR A 1 218 ? 27.28686 61.55895 17.30330 1.000 7.52342 198 THR A N 1
ATOM 3336 C CA . THR A 1 218 ? 26.82852 62.24486 18.50156 1.000 8.02828 198 THR A CA 1
ATOM 3337 C C . THR A 1 218 ? 26.55689 61.30312 19.66099 1.000 8.95592 198 THR A C 1
ATOM 3338 O O . THR A 1 218 ? 26.29450 60.11284 19.46902 1.000 7.55226 198 THR A O 1
ATOM 3349 N N . PRO A 1 219 ? 26.56948 61.83028 20.88822 1.000 7.42323 199 PRO A N 1
ATOM 3350 C CA . PRO A 1 219 ? 26.17200 61.00633 22.04587 1.000 7.58066 199 PRO A CA 1
ATOM 3351 C C . PRO A 1 219 ? 24.80420 60.35785 21.90933 1.000 7.73973 199 PRO A C 1
ATOM 3352 O O . PRO A 1 219 ? 24.63382 59.18974 22.28925 1.000 7.99077 199 PRO A O 1
ATOM 3363 N N . VAL A 1 220 ? 23.81438 61.08717 21.39622 1.000 7.92223 200 VAL A N 1
ATOM 3364 C CA . VAL A 1 220 ? 22.48120 60.50853 21.25200 1.000 8.62301 200 VAL A CA 1
ATOM 3365 C C . VAL A 1 220 ? 22.50790 59.29468 20.32496 1.000 8.52213 200 VAL A C 1
ATOM 3366 O O . VAL A 1 220 ? 21.88228 58.26661 20.61296 1.000 8.84086 200 VAL A O 1
ATOM 3379 N N . GLN A 1 221 ? 23.24578 59.37295 19.21116 1.000 7.86825 201 GLN A N 1
ATOM 3380 C CA . GLN A 1 221 ? 23.34621 58.21198 18.33199 1.000 7.66728 201 GLN A CA 1
ATOM 3381 C C . GLN A 1 221 ? 24.02309 57.04686 19.04979 1.000 7.06600 201 GLN A C 1
ATOM 3382 O O . GLN A 1 221 ? 23.57953 55.89372 18.95585 1.000 8.19705 201 GLN A O 1
ATOM 3396 N N . ALA A 1 222 ? 25.12280 57.32752 19.75026 1.000 7.40205 202 ALA A N 1
ATOM 3397 C CA . ALA A 1 222 ? 25.87846 56.25710 20.38332 1.000 7.20286 202 ALA A CA 1
ATOM 3398 C C . ALA A 1 222 ? 25.04577 55.53901 21.42851 1.000 7.92554 202 ALA A C 1
ATOM 3399 O O . ALA A 1 222 ? 25.18223 54.32408 21.60534 1.000 7.62576 202 ALA A O 1
ATOM 3406 N N . ALA A 1 223 ? 24.18421 56.26846 22.12520 1.000 7.61646 203 ALA A N 1
ATOM 3407 C CA . ALA A 1 223 ? 23.45606 55.73733 23.26897 1.000 8.20423 203 ALA A CA 1
ATOM 3408 C C . ALA A 1 223 ? 22.02330 55.34793 22.93542 1.000 8.30171 203 ALA A C 1
ATOM 3409 O O . ALA A 1 223 ? 21.26496 54.98880 23.84195 1.000 8.71473 203 ALA A O 1
ATOM 3416 N N . ASN A 1 224 ? 21.63808 55.39271 21.66252 1.000 7.98890 204 ASN A N 1
ATOM 3417 C CA . ASN A 1 224 ? 20.28410 54.99932 21.28663 1.000 8.18255 204 ASN A CA 1
ATOM 3418 C C . ASN A 1 224 ? 20.19016 54.17547 20.01535 1.000 8.15487 204 ASN A C 1
ATOM 3419 O O . ASN A 1 224 ? 19.27450 53.35566 19.91290 1.000 11.94877 204 ASN A O 1
ATOM 3430 N N . LEU A 1 225 ? 21.07745 54.34773 19.04902 1.000 7.30882 205 LEU A N 1
ATOM 3431 C CA . LEU A 1 225 ? 21.03160 53.54492 17.83701 1.000 7.86442 205 LEU A CA 1
ATOM 3432 C C . LEU A 1 225 ? 21.88101 52.30066 18.03023 1.000 9.10569 205 LEU A C 1
ATOM 3433 O O . LEU A 1 225 ? 22.95534 52.35933 18.63705 1.000 7.68732 205 LEU A O 1
ATOM 3449 N N . GLY A 1 226 ? 21.39590 51.17536 17.51907 1.000 8.64059 206 GLY A N 1
ATOM 3450 C CA . GLY A 1 226 ? 22.01356 49.89695 17.79562 1.000 8.17438 206 GLY A CA 1
ATOM 3451 C C . GLY A 1 226 ? 21.59471 49.39664 19.16490 1.000 8.08283 206 GLY A C 1
ATOM 3452 O O . GLY A 1 226 ? 20.97416 50.10787 19.94793 1.000 8.38660 206 GLY A O 1
ATOM 3456 N N . ASP A 1 227 ? 21.96215 48.14734 19.47060 1.000 8.51378 207 ASP A N 1
ATOM 3457 C CA . ASP A 1 227 ? 21.41932 47.47593 20.64968 1.000 7.88573 207 ASP A CA 1
ATOM 3458 C C . ASP A 1 227 ? 22.15998 47.77927 21.94293 1.000 9.13477 207 ASP A C 1
ATOM 3459 O O . ASP A 1 227 ? 21.58273 47.59181 23.01882 1.000 9.47019 207 ASP A O 1
ATOM 3485 N N . THR A 1 229 ? 25.38486 50.49621 23.80128 1.000 6.64193 209 THR A N 1
ATOM 3486 C CA . THR A 1 229 ? 26.40576 51.51631 23.64495 1.000 7.46054 209 THR A CA 1
ATOM 3487 C C . THR A 1 229 ? 27.76318 50.83908 23.63692 1.000 6.68891 209 THR A C 1
ATOM 3488 O O . THR A 1 229 ? 28.06339 50.04246 24.52851 1.000 8.46189 209 THR A O 1
ATOM 3499 N N . THR A 1 230 ? 28.59487 51.16536 22.66106 1.000 6.62645 210 THR A N 1
ATOM 3500 C CA . THR A 1 230 ? 29.97530 50.70466 22.67182 1.000 7.16827 210 THR A CA 1
ATOM 3501 C C . THR A 1 230 ? 30.86647 51.85534 23.12248 1.000 7.40455 210 THR A C 1
ATOM 3502 O O . THR A 1 230 ? 30.66527 53.00195 22.71647 1.000 8.57472 210 THR A O 1
ATOM 3513 N N A ILE A 1 231 ? 31.82827 51.55712 23.98648 0.400 7.30502 211 ILE A N 1
ATOM 3514 N N B ILE A 1 231 ? 31.83590 51.53436 23.97174 0.600 7.62281 211 ILE A N 1
ATOM 3515 C CA A ILE A 1 231 ? 32.79758 52.55252 24.42887 0.400 8.33498 211 ILE A CA 1
ATOM 3516 C CA B ILE A 1 231 ? 32.81232 52.48969 24.48014 0.600 8.23034 211 ILE A CA 1
ATOM 3517 C C A ILE A 1 231 ? 34.20114 51.97546 24.30345 0.400 7.64249 211 ILE A C 1
ATOM 3518 C C B ILE A 1 231 ? 34.19942 51.92804 24.22633 0.600 7.69321 211 ILE A C 1
ATOM 3519 O O A ILE A 1 231 ? 34.45346 50.82465 24.67681 0.400 7.87834 211 ILE A O 1
ATOM 3520 O O B ILE A 1 231 ? 34.43371 50.73033 24.41517 0.600 6.17932 211 ILE A O 1
ATOM 3551 N N . HIS A 1 232 ? 35.11391 52.79459 23.79277 1.000 7.02882 212 HIS A N 1
ATOM 3552 C CA . HIS A 1 232 ? 36.52034 52.44152 23.62165 1.000 6.68526 212 HIS A CA 1
ATOM 3553 C C . HIS A 1 232 ? 37.28794 53.40356 24.51644 1.000 7.73638 212 HIS A C 1
ATOM 3554 O O . HIS A 1 232 ? 37.38435 54.59429 24.20115 1.000 9.14857 212 HIS A O 1
ATOM 3568 N N . SER A 1 233 ? 37.82479 52.90257 25.62616 1.000 6.09676 213 SER A N 1
ATOM 3569 C CA . SER A 1 233 ? 38.40539 53.74533 26.66981 1.000 5.82393 213 SER A CA 1
ATOM 3570 C C . SER A 1 233 ? 39.92409 53.71145 26.58501 1.000 6.07043 213 SER A C 1
ATOM 3571 O O . SER A 1 233 ? 40.54324 52.67937 26.86374 1.000 6.43839 213 SER A O 1
ATOM 3579 N N . TRP A 1 234 ? 40.52362 54.86682 26.27110 1.000 6.52668 214 TRP A N 1
ATOM 3580 C CA . TRP A 1 234 ? 41.95604 54.98931 25.99732 1.000 6.39883 214 TRP A CA 1
ATOM 3581 C C . TRP A 1 234 ? 42.53473 56.18493 26.74174 1.000 5.99945 214 TRP A C 1
ATOM 3582 O O . TRP A 1 234 ? 42.32499 57.33645 26.34484 1.000 7.64203 214 TRP A O 1
ATOM 3603 N N . VAL A 1 235 ? 43.30661 55.90486 27.79722 1.000 5.80261 215 VAL A N 1
ATOM 3604 C CA . VAL A 1 235 ? 43.79881 56.95120 28.69150 1.000 6.46934 215 VAL A CA 1
ATOM 3605 C C . VAL A 1 235 ? 44.95994 57.74579 28.12040 1.000 8.52045 215 VAL A C 1
ATOM 3606 O O . VAL A 1 235 ? 45.41267 58.69715 28.77105 1.000 9.32762 215 VAL A O 1
ATOM 3619 N N . PHE A 1 236 ? 45.44562 57.40707 26.92057 1.000 6.72723 216 PHE A N 1
ATOM 3620 C CA . PHE A 1 236 ? 46.37742 58.28883 26.22298 1.000 8.24525 216 PHE A CA 1
ATOM 3621 C C . PHE A 1 236 ? 45.69818 59.52518 25.63477 1.000 9.53396 216 PHE A C 1
ATOM 3622 O O . PHE A 1 236 ? 46.36889 60.34495 24.99418 1.000 10.08546 216 PHE A O 1
ATOM 3639 N N . ASN A 1 237 ? 44.39800 59.68676 25.84553 1.000 7.82468 217 ASN A N 1
ATOM 3640 C CA . ASN A 1 237 ? 43.64690 60.81142 25.31148 1.000 8.90939 217 ASN A CA 1
ATOM 3641 C C . ASN A 1 237 ? 43.79813 62.08958 26.11950 1.000 10.27824 217 ASN A C 1
ATOM 3642 O O . ASN A 1 237 ? 42.97771 63.00453 25.96148 1.000 11.50878 217 ASN A O 1
ATOM 3653 N N . GLY A 1 238 ? 44.80900 62.17729 26.97674 1.000 9.77112 218 GLY A N 1
ATOM 3654 C CA . GLY A 1 238 ? 45.00749 63.31487 27.84146 1.000 10.11657 218 GLY A CA 1
ATOM 3655 C C . GLY A 1 238 ? 44.74405 63.01988 29.29677 1.000 9.08042 218 GLY A C 1
ATOM 3656 O O . GLY A 1 238 ? 45.15841 63.80049 30.16033 1.000 10.50590 218 GLY A O 1
ATOM 3660 N N . THR A 1 239 ? 44.06337 61.91562 29.59686 1.000 9.31235 219 THR A N 1
ATOM 3661 C CA . THR A 1 239 ? 43.73372 61.61568 30.98233 1.000 8.59954 219 THR A CA 1
ATOM 3662 C C . THR A 1 239 ? 44.98556 61.25191 31.77004 1.000 9.74057 219 THR A C 1
ATOM 3663 O O . THR A 1 239 ? 45.25154 61.82904 32.82814 1.000 9.38656 219 THR A O 1
ATOM 3674 N N . ALA A 1 240 ? 45.77315 60.29857 31.27263 1.000 8.78109 220 ALA A N 1
ATOM 3675 C CA . ALA A 1 240 ? 47.00776 59.95464 31.96944 1.000 9.20169 220 ALA A CA 1
ATOM 3676 C C . ALA A 1 240 ? 47.96581 61.13573 31.99611 1.000 9.43675 220 ALA A C 1
ATOM 3677 O O . ALA A 1 240 ? 48.61946 61.39428 33.01364 1.000 10.79725 220 ALA A O 1
ATOM 3684 N N . GLN A 1 241 ? 48.06190 61.87084 30.88817 1.000 10.41043 221 GLN A N 1
ATOM 3685 C CA . GLN A 1 241 ? 49.00674 62.97795 30.82644 1.000 12.44360 221 GLN A CA 1
ATOM 3686 C C . GLN A 1 241 ? 48.61738 64.09682 31.78303 1.000 12.08529 221 GLN A C 1
ATOM 3687 O O . GLN A 1 241 ? 49.47595 64.66482 32.47060 1.000 13.65861 221 GLN A O 1
ATOM 3701 N N . GLY A 1 242 ? 47.33208 64.44279 31.82456 1.000 11.06732 222 GLY A N 1
ATOM 3702 C CA . GLY A 1 242 ? 46.90325 65.59318 32.59806 1.000 12.40526 222 GLY A CA 1
ATOM 3703 C C . GLY A 1 242 ? 46.76087 65.32409 34.07849 1.000 12.46958 222 GLY A C 1
ATOM 3704 O O . GLY A 1 242 ? 47.01874 66.21288 34.89688 1.000 14.80747 222 GLY A O 1
ATOM 3708 N N . TYR A 1 243 ? 46.34192 64.11160 34.44960 1.000 11.57019 223 TYR A N 1
ATOM 3709 C CA . TYR A 1 243 ? 46.12912 63.76819 35.84865 1.000 12.41909 223 TYR A CA 1
ATOM 3710 C C . TYR A 1 243 ? 47.19939 62.85851 36.42425 1.000 12.27091 223 TYR A C 1
ATOM 3711 O O . TYR A 1 243 ? 47.34791 62.81420 37.65072 1.000 13.13626 223 TYR A O 1
ATOM 3729 N N . GLY A 1 244 ? 47.95135 62.16711 35.58598 1.000 11.49296 224 GLY A N 1
ATOM 3730 C CA . GLY A 1 244 ? 49.00945 61.28324 36.02821 1.000 11.07000 224 GLY A CA 1
ATOM 3731 C C . GLY A 1 244 ? 48.66615 59.84332 35.70674 1.000 10.39985 224 GLY A C 1
ATOM 3732 O O . GLY A 1 244 ? 47.51594 59.40526 35.83856 1.000 11.54067 224 GLY A O 1
ATOM 3736 N N . ALA A 1 245 ? 49.67879 59.08621 35.29797 1.000 11.77359 225 ALA A N 1
ATOM 3737 C CA . ALA A 1 245 ? 49.45631 57.68536 34.98273 1.000 10.31715 225 ALA A CA 1
ATOM 3738 C C . ALA A 1 245 ? 48.98843 56.90175 36.20157 1.000 13.06003 225 ALA A C 1
ATOM 3739 O O . ALA A 1 245 ? 48.31778 55.87959 36.05007 1.000 13.61991 225 ALA A O 1
ATOM 3763 N N . SER A 1 247 ? 47.08461 58.10021 38.66634 1.000 12.70974 227 SER A N 1
ATOM 3764 C CA . SER A 1 247 ? 45.99935 58.84301 39.28185 1.000 11.59571 227 SER A CA 1
ATOM 3765 C C . SER A 1 247 ? 44.69825 58.04876 39.28159 1.000 11.28395 227 SER A C 1
ATOM 3766 O O . SER A 1 247 ? 44.47648 57.14805 38.46522 1.000 11.45494 227 SER A O 1
ATOM 3774 N N . GLY A 1 248 ? 43.81093 58.43605 40.19788 1.000 11.51901 228 GLY A N 1
ATOM 3775 C CA . GLY A 1 248 ? 42.47395 57.88091 40.20469 1.000 12.06904 228 GLY A CA 1
ATOM 3776 C C . GLY A 1 248 ? 41.67508 58.23503 38.96767 1.000 10.34102 228 GLY A C 1
ATOM 3777 O O . GLY A 1 248 ? 40.83551 57.45242 38.52779 1.000 9.73647 228 GLY A O 1
ATOM 3781 N N . GLU A 1 249 ? 41.90178 59.42256 38.40554 1.000 9.74718 229 GLU A N 1
ATOM 3782 C CA . GLU A 1 249 ? 41.21358 59.78373 37.17171 1.000 11.54590 229 GLU A CA 1
ATOM 3783 C C . GLU A 1 249 ? 41.56844 58.80014 36.06440 1.000 9.11499 229 GLU A C 1
ATOM 3784 O O . GLU A 1 249 ? 40.71662 58.40486 35.26203 1.000 10.17614 229 GLU A O 1
ATOM 3796 N N . CYS A 1 250 ? 42.83706 58.40230 36.00411 1.000 9.65163 230 CYS A N 1
ATOM 3797 C CA . CYS A 1 250 ? 43.28105 57.46485 34.98131 1.000 10.83018 230 CYS A CA 1
ATOM 3798 C C . CYS A 1 250 ? 42.51094 56.14851 35.06129 1.000 7.56938 230 CYS A C 1
ATOM 3799 O O . CYS A 1 250 ? 41.99158 55.66428 34.05130 1.000 8.74183 230 CYS A O 1
ATOM 3807 N N . THR A 1 251 ? 42.40701 55.55907 36.24937 1.000 8.55048 231 THR A N 1
ATOM 3808 C CA . THR A 1 251 ? 41.71708 54.27810 36.36145 1.000 7.24809 231 THR A CA 1
ATOM 3809 C C . THR A 1 251 ? 40.19960 54.41299 36.34875 1.000 7.75966 231 THR A C 1
ATOM 3810 O O . THR A 1 251 ? 39.51661 53.40559 36.14293 1.000 8.22090 231 THR A O 1
ATOM 3821 N N . ALA A 1 252 ? 39.66606 55.61741 36.52901 1.000 6.99729 232 ALA A N 1
ATOM 3822 C CA . ALA A 1 252 ? 38.23102 55.85217 36.48281 1.000 6.68598 232 ALA A CA 1
ATOM 3823 C C . ALA A 1 252 ? 37.72010 56.16021 35.08445 1.000 6.62342 232 ALA A C 1
ATOM 3824 O O . ALA A 1 252 ? 36.51179 56.28295 34.90679 1.000 7.21845 232 ALA A O 1
ATOM 3831 N N . HIS A 1 253 ? 38.59187 56.25820 34.08324 1.000 7.09407 233 HIS A N 1
ATOM 3832 C CA . HIS A 1 253 ? 38.15384 56.77937 32.79272 1.000 6.37149 233 HIS A CA 1
ATOM 3833 C C . HIS A 1 253 ? 37.08665 55.90068 32.14910 1.000 6.23038 233 HIS A C 1
ATOM 3834 O O . HIS A 1 253 ? 36.13980 56.41385 31.53835 1.000 7.07029 233 HIS A O 1
ATOM 3848 N N . ALA A 1 254 ? 37.23504 54.57512 32.23362 1.000 6.24290 234 ALA A N 1
ATOM 3849 C CA . ALA A 1 254 ? 36.26534 53.69775 31.58212 1.000 5.86451 234 ALA A CA 1
ATOM 3850 C C . ALA A 1 254 ? 34.90408 53.80035 32.25841 1.000 6.92574 234 ALA A C 1
ATOM 3851 O O . ALA A 1 254 ? 33.87192 53.87682 31.58258 1.000 6.73052 234 ALA A O 1
ATOM 3858 N N . LEU A 1 255 ? 34.88689 53.80309 33.59453 1.000 5.85163 235 LEU A N 1
ATOM 3859 C CA . LEU A 1 255 ? 33.64556 54.02969 34.32406 1.000 5.08465 235 LEU A CA 1
ATOM 3860 C C . LEU A 1 255 ? 33.01346 55.35344 33.92686 1.000 6.63975 235 LEU A C 1
ATOM 3861 O O . LEU A 1 255 ? 31.79119 55.44400 33.74111 1.000 7.04890 235 LEU A O 1
ATOM 3877 N N . TYR A 1 256 ? 33.83177 56.39992 33.81668 1.000 6.63918 236 TYR A N 1
ATOM 3878 C CA . TYR A 1 256 ? 33.31015 57.71085 33.45945 1.000 5.42827 236 TYR A CA 1
ATOM 3879 C C . TYR A 1 256 ? 32.60057 57.67577 32.11488 1.000 6.87801 236 TYR A C 1
ATOM 3880 O O . TYR A 1 256 ? 31.48726 58.18892 31.98307 1.000 7.01862 236 TYR A O 1
ATOM 3898 N N . LEU A 1 257 ? 33.23045 57.09256 31.09509 1.000 6.89429 237 LEU A N 1
ATOM 3899 C CA . LEU A 1 257 ? 32.57908 57.03969 29.79328 1.000 6.04571 237 LEU A CA 1
ATOM 3900 C C . LEU A 1 257 ? 31.28809 56.23693 29.85771 1.000 6.90078 237 LEU A C 1
ATOM 3901 O O . LEU A 1 257 ? 30.29848 56.57839 29.19927 1.000 6.46516 237 LEU A O 1
ATOM 3917 N N . ALA A 1 258 ? 31.27810 55.15431 30.62796 1.000 6.14755 238 ALA A N 1
ATOM 3918 C CA . ALA A 1 258 ? 30.05098 54.37871 30.76249 1.000 6.04450 238 ALA A CA 1
ATOM 3919 C C . ALA A 1 258 ? 28.93191 55.22908 31.35991 1.000 7.19048 238 ALA A C 1
ATOM 3920 O O . ALA A 1 258 ? 27.80830 55.24872 30.84476 1.000 6.57842 238 ALA A O 1
ATOM 3927 N N . GLU A 1 259 ? 29.23013 55.95632 32.43928 1.000 6.58861 239 GLU A N 1
ATOM 3928 C CA . GLU A 1 259 ? 28.21594 56.80203 33.06464 1.000 6.37022 239 GLU A CA 1
ATOM 3929 C C . GLU A 1 259 ? 27.82367 57.96404 32.16253 1.000 5.81172 239 GLU A C 1
ATOM 3930 O O . GLU A 1 259 ? 26.64849 58.33609 32.09777 1.000 7.43259 239 GLU A O 1
ATOM 3942 N N . LEU A 1 260 ? 28.79167 58.55576 31.46275 1.000 6.70332 240 LEU A N 1
ATOM 3943 C CA . LEU A 1 260 ? 28.47835 59.62812 30.52855 1.000 6.43373 240 LEU A CA 1
ATOM 3944 C C . LEU A 1 260 ? 27.48488 59.14388 29.48608 1.000 6.97820 240 LEU A C 1
ATOM 3945 O O . LEU A 1 260 ? 26.51722 59.84228 29.16494 1.000 6.99820 240 LEU A O 1
ATOM 3961 N N . SER A 1 261 ? 27.69608 57.94359 28.95012 1.000 6.53257 241 SER A N 1
ATOM 3962 C CA . SER A 1 261 ? 26.79407 57.44504 27.92229 1.000 6.76349 241 SER A CA 1
ATOM 3963 C C . SER A 1 261 ? 25.38130 57.27373 28.45831 1.000 7.60755 241 SER A C 1
ATOM 3964 O O . SER A 1 261 ? 24.41053 57.52609 27.73876 1.000 7.23454 241 SER A O 1
ATOM 3972 N N . ARG A 1 262 ? 25.24425 56.88791 29.72542 1.000 6.98925 242 ARG A N 1
ATOM 3973 C CA . ARG A 1 262 ? 23.92074 56.70040 30.30612 1.000 7.00054 242 ARG A CA 1
ATOM 3974 C C . ARG A 1 262 ? 23.11285 57.98677 30.32592 1.000 8.16341 242 ARG A C 1
ATOM 3975 O O . ARG A 1 262 ? 21.87695 57.93766 30.30730 1.000 9.34407 242 ARG A O 1
ATOM 3996 N N . ALA A 1 263 ? 23.77266 59.14086 30.40258 1.000 7.20573 243 ALA A N 1
ATOM 3997 C CA . ALA A 1 263 ? 23.03263 60.39553 30.38445 1.000 7.74690 243 ALA A CA 1
ATOM 3998 C C . ALA A 1 263 ? 22.16170 60.50223 29.14182 1.000 6.92316 243 ALA A C 1
ATOM 3999 O O . ALA A 1 263 ? 21.08560 61.11018 29.18308 1.000 8.29132 243 ALA A O 1
ATOM 4006 N N . PHE A 1 264 ? 22.61669 59.93185 28.02339 1.000 7.27684 244 PHE A N 1
ATOM 4007 C CA . PHE A 1 264 ? 21.97056 60.11556 26.72909 1.000 7.55297 244 PHE A CA 1
ATOM 4008 C C . PHE A 1 264 ? 21.09738 58.94605 26.30356 1.000 8.43199 244 PHE A C 1
ATOM 4009 O O . PHE A 1 264 ? 20.36966 59.07675 25.31386 1.000 9.81872 244 PHE A O 1
ATOM 4026 N N . ALA A 1 265 ? 21.16579 57.81324 26.99059 1.000 8.45795 245 ALA A N 1
ATOM 4027 C CA . ALA A 1 265 ? 20.36686 56.64870 26.63044 1.000 7.31635 245 ALA A CA 1
ATOM 4028 C C . ALA A 1 265 ? 18.93089 56.86937 27.07996 1.000 8.58995 245 ALA A C 1
ATOM 4029 O O . ALA A 1 265 ? 18.67890 57.07070 28.27146 1.000 11.19699 245 ALA A O 1
ATOM 4036 N N . ARG A 1 266 ? 17.98872 56.81921 26.14128 1.000 8.68204 246 ARG A N 1
ATOM 4037 C CA . ARG A 1 266 ? 16.58944 56.95911 26.52329 1.000 8.64466 246 ARG A CA 1
ATOM 4038 C C . ARG A 1 266 ? 16.06953 55.71430 27.23054 1.000 9.27388 246 ARG A C 1
ATOM 4039 O O . ARG A 1 266 ? 15.10922 55.80170 28.00284 1.000 11.36817 246 ARG A O 1
ATOM 4060 N N . ASN A 1 267 ? 16.66605 54.55759 26.97840 1.000 9.05072 247 ASN A N 1
ATOM 4061 C CA . ASN A 1 267 ? 16.26694 53.31866 27.63260 1.000 10.94325 247 ASN A CA 1
ATOM 4062 C C . ASN A 1 267 ? 17.14551 53.14604 28.86200 1.000 9.33045 247 ASN A C 1
ATOM 4063 O O . ASN A 1 267 ? 18.35889 52.92722 28.71324 1.000 8.43132 247 ASN A O 1
ATOM 4074 N N . PRO A 1 268 ? 16.60585 53.23227 30.08170 1.000 8.90726 248 PRO A N 1
ATOM 4075 C CA . PRO A 1 268 ? 17.47315 53.15647 31.27144 1.000 10.11883 248 PRO A CA 1
ATOM 4076 C C . PRO A 1 268 ? 18.11117 51.79734 31.49163 1.000 9.08163 248 PRO A C 1
ATOM 4077 O O . PRO A 1 268 ? 19.01553 51.69297 32.33249 1.000 10.41190 248 PRO A O 1
ATOM 4088 N N . ASP A 1 269 ? 17.67509 50.76531 30.77255 1.000 8.69998 249 ASP A N 1
ATOM 4089 C CA . ASP A 1 269 ? 18.25435 49.43160 30.85902 1.000 9.06999 249 ASP A CA 1
ATOM 4090 C C . ASP A 1 269 ? 19.23216 49.13554 29.72607 1.000 8.04347 249 ASP A C 1
ATOM 4091 O O . ASP A 1 269 ? 19.70814 48.00647 29.62214 1.000 10.28599 249 ASP A O 1
ATOM 4100 N N . ARG A 1 270 ? 19.55852 50.12014 28.89513 1.000 8.23571 250 ARG A N 1
ATOM 4101 C CA . ARG A 1 270 ? 20.44058 49.86624 27.76319 1.000 8.10965 250 ARG A CA 1
ATOM 4102 C C . ARG A 1 270 ? 21.79449 49.34247 28.23265 1.000 7.91825 250 ARG A C 1
ATOM 4103 O O . ARG A 1 270 ? 22.42397 49.95560 29.10720 1.000 8.35610 250 ARG A O 1
ATOM 4124 N N . PRO A 1 271 ? 22.27837 48.22981 27.68322 1.000 6.89542 251 PRO A N 1
ATOM 4125 C CA . PRO A 1 271 ? 23.61157 47.74913 28.06204 1.000 7.35071 251 PRO A CA 1
ATOM 4126 C C . PRO A 1 271 ? 24.70855 48.65877 27.53855 1.000 7.54332 251 PRO A C 1
ATOM 4127 O O . PRO A 1 271 ? 24.61159 49.22419 26.44767 1.000 7.69000 251 PRO A O 1
ATOM 4138 N N . VAL A 1 272 ? 25.76214 48.78109 28.34145 1.000 7.77809 252 VAL A N 1
ATOM 4139 C CA . VAL A 1 272 ? 26.99527 49.45854 27.96304 1.000 6.43636 252 VAL A CA 1
ATOM 4140 C C . VAL A 1 272 ? 28.07434 48.39601 27.78722 1.000 7.47390 252 VAL A C 1
ATOM 4141 O O . VAL A 1 272 ? 28.41163 47.68226 28.73455 1.000 7.02827 252 VAL A O 1
ATOM 4154 N N . TRP A 1 273 ? 28.64017 48.30541 26.58809 1.000 6.30483 253 TRP A N 1
ATOM 4155 C CA . TRP A 1 273 ? 29.73349 47.38269 26.30433 1.000 6.29176 253 TRP A CA 1
ATOM 4156 C C . TRP A 1 273 ? 31.03167 48.18291 26.28109 1.000 5.57965 253 TRP A C 1
ATOM 4157 O O . TRP A 1 273 ? 31.22254 49.03225 25.41067 1.000 6.25557 253 TRP A O 1
ATOM 4178 N N A LEU A 1 274 ? 31.89605 47.93404 27.26184 0.597 6.05191 254 LEU A N 1
ATOM 4179 N N B LEU A 1 274 ? 31.91084 47.93659 27.25875 0.403 5.81687 254 LEU A N 1
ATOM 4180 C CA A LEU A 1 274 ? 33.28035 48.40375 27.22050 0.597 5.76285 254 LEU A CA 1
ATOM 4181 C CA B LEU A 1 274 ? 33.28659 48.44807 27.20396 0.403 5.93034 254 LEU A CA 1
ATOM 4182 C C A LEU A 1 274 ? 33.98146 47.53043 26.18815 0.597 6.58608 254 LEU A C 1
ATOM 4183 C C B LEU A 1 274 ? 34.03472 47.58870 26.18979 0.403 5.59129 254 LEU A C 1
ATOM 4184 O O A LEU A 1 274 ? 34.62789 46.52739 26.50284 0.597 6.34896 254 LEU A O 1
ATOM 4185 O O B LEU A 1 274 ? 34.78590 46.66726 26.52112 0.403 8.12430 254 LEU A O 1
ATOM 4216 N N . GLN A 1 275 ? 33.79223 47.90917 24.91933 1.000 5.61745 255 GLN A N 1
ATOM 4217 C CA . GLN A 1 275 ? 34.19632 47.08704 23.78340 1.000 6.29727 255 GLN A CA 1
ATOM 4218 C C . GLN A 1 275 ? 35.68843 47.16473 23.51762 1.000 6.53949 255 GLN A C 1
ATOM 4219 O O . GLN A 1 275 ? 36.23984 46.24058 22.90886 1.000 6.53808 255 GLN A O 1
ATOM 4232 N N . GLU A 1 276 ? 36.34652 48.22817 23.97309 1.000 5.77387 256 GLU A N 1
ATOM 4233 C CA . GLU A 1 276 ? 37.79026 48.25412 24.04861 1.000 5.87757 256 GLU A CA 1
ATOM 4234 C C . GLU A 1 276 ? 38.23305 48.92773 25.32989 1.000 7.48457 256 GLU A C 1
ATOM 4235 O O . GLU A 1 276 ? 37.73811 50.00396 25.67540 1.000 7.87234 256 GLU A O 1
ATOM 4247 N N A VAL A 1 277 ? 39.18850 48.31157 26.00285 0.559 6.85187 257 VAL A N 1
ATOM 4248 N N B VAL A 1 277 ? 39.15395 48.28315 26.03660 0.441 7.07602 257 VAL A N 1
ATOM 4249 C CA A VAL A 1 277 ? 39.96276 48.96922 27.04591 0.559 7.59425 257 VAL A CA 1
ATOM 4250 C CA B VAL A 1 277 ? 39.94042 48.90318 27.09670 0.441 6.88737 257 VAL A CA 1
ATOM 4251 C C A VAL A 1 277 ? 41.34045 48.33466 27.00912 0.559 6.55160 257 VAL A C 1
ATOM 4252 C C B VAL A 1 277 ? 41.33800 48.31759 26.96023 0.441 5.70062 257 VAL A C 1
ATOM 4253 O O A VAL A 1 277 ? 41.46112 47.10758 26.97104 0.559 8.79177 257 VAL A O 1
ATOM 4254 O O B VAL A 1 277 ? 41.47055 47.09732 26.83419 0.441 5.08781 257 VAL A O 1
ATOM 4279 N N . GLY A 1 278 ? 42.37622 49.16249 26.97020 1.000 7.24691 258 GLY A N 1
ATOM 4280 C CA . GLY A 1 278 ? 43.74708 48.69276 26.96698 1.000 7.13923 258 GLY A CA 1
ATOM 4281 C C . GLY A 1 278 ? 44.59947 49.51729 27.90808 1.000 7.64606 258 GLY A C 1
ATOM 4282 O O . GLY A 1 278 ? 44.13839 50.49840 28.48866 1.000 8.00466 258 GLY A O 1
ATOM 4287 N N . ALA A 1 279 ? 45.85997 49.10414 28.05041 1.000 7.40686 259 ALA A N 1
ATOM 4288 C CA . ALA A 1 279 ? 46.79506 49.70707 29.00042 1.000 7.22689 259 ALA A CA 1
ATOM 4289 C C . ALA A 1 279 ? 47.95895 50.29177 28.21183 1.000 7.46528 259 ALA A C 1
ATOM 4290 O O . ALA A 1 279 ? 49.02643 49.66965 28.11228 1.000 7.99741 259 ALA A O 1
ATOM 4297 N N . PRO A 1 280 ? 47.79970 51.48810 27.64746 1.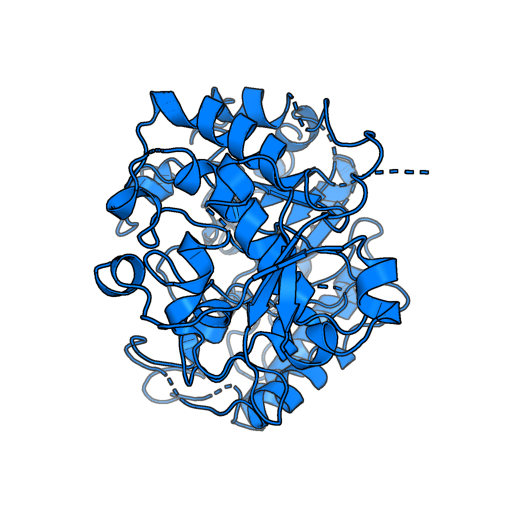000 6.68844 260 PRO A N 1
ATOM 4298 C CA . PRO A 1 280 ? 48.75763 51.95690 26.62974 1.000 7.69730 260 PRO A CA 1
ATOM 4299 C C . PRO A 1 280 ? 50.06841 52.45742 27.22562 1.000 7.61615 260 PRO A C 1
ATOM 4300 O O . PRO A 1 280 ? 50.09305 53.37273 28.05329 1.000 8.45791 260 PRO A O 1
ATOM 4311 N N . GLN A 1 281 ? 51.17400 51.89954 26.73576 1.000 7.83055 261 GLN A N 1
ATOM 4312 C CA . GLN A 1 281 ? 52.48743 52.20098 27.29875 1.000 8.45312 261 GLN A CA 1
ATOM 4313 C C . GLN A 1 281 ? 53.11808 53.46148 26.73385 1.000 8.54679 261 GLN A C 1
ATOM 4314 O O . GLN A 1 281 ? 54.26658 53.74965 27.07781 1.000 11.35239 261 GLN A O 1
ATOM 4328 N N . ASN A 1 282 ? 52.42033 54.23242 25.89975 1.000 9.21869 262 ASN A N 1
ATOM 4329 C CA . ASN A 1 282 ? 52.87158 55.59275 25.63089 1.000 9.36240 262 ASN A CA 1
ATOM 4330 C C . ASN A 1 282 ? 52.63075 56.50595 26.82458 1.000 11.78689 262 ASN A C 1
ATOM 4331 O O . ASN A 1 282 ? 53.26423 57.56220 26.92042 1.000 12.99599 262 ASN A O 1
ATOM 4342 N N . VAL A 1 283 ? 51.76033 56.10227 27.74890 1.000 9.16448 263 VAL A N 1
ATOM 4343 C CA . VAL A 1 283 ? 51.50028 56.88023 28.95685 1.000 9.76103 263 VAL A CA 1
ATOM 4344 C C . VAL A 1 283 ? 51.65459 56.07860 30.24217 1.000 10.36698 263 VAL A C 1
ATOM 4345 O O . VAL A 1 283 ? 51.92629 56.67723 31.29955 1.000 13.96530 263 VAL A O 1
ATOM 4358 N N . LEU A 1 284 ? 51.51322 54.75295 30.21616 1.000 9.28436 264 LEU A N 1
ATOM 4359 C CA . LEU A 1 284 ? 51.69815 53.90794 31.38639 1.000 11.25097 264 LEU A CA 1
ATOM 4360 C C . LEU A 1 284 ? 53.01494 53.14533 31.29679 1.000 11.55015 264 LEU A C 1
ATOM 4361 O O . LEU A 1 284 ? 53.52752 52.88169 30.20927 1.000 12.19711 264 LEU A O 1
ATOM 4377 N N . GLU A 1 285 ? 53.54884 52.77016 32.45171 1.000 13.49782 265 GLU A N 1
ATOM 4378 C CA . GLU A 1 285 ? 54.71714 51.90648 32.49347 1.000 13.55113 265 GLU A CA 1
ATOM 4379 C C . GLU A 1 285 ? 54.28434 50.44809 32.41180 1.000 13.19050 265 GLU A C 1
ATOM 4380 O O . GLU A 1 285 ? 53.23704 50.06359 32.93215 1.000 13.07802 265 GLU A O 1
ATOM 4392 N N . ALA A 1 286 ? 55.11645 49.62662 31.77172 1.000 13.26020 266 ALA A N 1
ATOM 4393 C CA . ALA A 1 286 ? 54.79390 48.21082 31.64197 1.000 13.02690 266 ALA A CA 1
ATOM 4394 C C . ALA A 1 286 ? 54.48342 47.57932 32.99305 1.000 12.33085 266 ALA A C 1
ATOM 4395 O O . ALA A 1 286 ? 53.54247 46.78849 33.12073 1.000 11.97038 266 ALA A O 1
ATOM 4402 N N . GLU A 1 287 ? 55.25666 47.91503 34.02044 1.000 11.87197 267 GLU A N 1
ATOM 4403 C CA . GLU A 1 287 ? 55.04433 47.27893 35.31029 1.000 12.99273 267 GLU A CA 1
ATOM 4404 C C . GLU A 1 287 ? 53.71886 47.67194 35.94304 1.000 12.89092 267 GLU A C 1
ATOM 4405 O O . GLU A 1 287 ? 53.25980 46.98815 36.86138 1.000 15.26416 267 GLU A O 1
ATOM 4412 N N . GLN A 1 288 ? 53.09597 48.75002 35.49321 1.000 11.54441 268 GLN A N 1
ATOM 4413 C CA . GLN A 1 288 ? 51.83730 49.15459 36.09687 1.000 13.51104 268 GLN A CA 1
ATOM 4414 C C . GLN A 1 288 ? 50.61626 48.57181 35.39946 1.000 9.99633 268 GLN A C 1
ATOM 4415 O O . GLN A 1 288 ? 49.50070 48.73636 35.90274 1.000 12.37428 268 GLN A O 1
ATOM 4422 N N . THR A 1 289 ? 50.78116 47.91501 34.26504 1.000 9.10117 269 THR A N 1
ATOM 4423 C CA . THR A 1 289 ? 49.59939 47.57145 33.48822 1.000 9.55782 269 THR A CA 1
ATOM 4424 C C . THR A 1 289 ? 48.70561 46.54773 34.18428 1.000 9.50097 269 THR A C 1
ATOM 4425 O O . THR A 1 289 ? 47.48280 46.64428 34.04608 1.000 9.01511 269 THR A O 1
ATOM 4436 N N . PRO A 1 290 ? 49.22465 45.57174 34.93684 1.000 9.42605 270 PRO A N 1
ATOM 4437 C CA . PRO A 1 290 ? 48.29009 44.65864 35.62453 1.000 11.28857 270 PRO A CA 1
ATOM 4438 C C . PRO A 1 290 ? 47.41680 45.37791 36.63925 1.000 10.76058 270 PRO A C 1
ATOM 4439 O O . PRO A 1 290 ? 46.21042 45.11027 36.72535 1.000 10.33670 270 PRO A O 1
ATOM 4450 N N . GLU A 1 291 ? 48.00397 46.29097 37.41891 1.000 10.65184 271 GLU A N 1
ATOM 4451 C CA . GLU A 1 291 ? 47.23048 47.04487 38.40107 1.000 11.46289 271 GLU A CA 1
ATOM 4452 C C . GLU A 1 291 ? 46.24724 47.98714 37.72240 1.000 9.66623 271 GLU A C 1
ATOM 4453 O O . GLU A 1 291 ? 45.11674 48.15813 38.19310 1.000 10.31497 271 GLU A O 1
ATOM 4465 N N . PHE A 1 292 ? 46.66300 48.62013 36.62784 1.000 9.63054 272 PHE A N 1
ATOM 4466 C CA . PHE A 1 292 ? 45.74796 49.45255 35.86257 1.000 10.40851 272 PHE A CA 1
ATOM 4467 C C . PHE A 1 292 ? 44.54945 48.64548 35.38326 1.000 8.94953 272 PHE A C 1
ATOM 4468 O O . PHE A 1 292 ? 43.40925 49.12260 35.42945 1.000 8.49573 272 PHE A O 1
ATOM 4485 N N . CYS A 1 293 ? 44.79274 47.42303 34.90887 1.000 8.38321 273 CYS A N 1
ATOM 4486 C CA . CYS A 1 293 ? 43.72026 46.55689 34.43495 1.000 8.16359 273 CYS A CA 1
ATOM 4487 C C . CYS A 1 293 ? 42.74422 46.23966 35.55858 1.000 9.48514 273 CYS A C 1
ATOM 4488 O O . CYS A 1 293 ? 41.53012 46.42901 35.41533 1.000 9.10754 273 CYS A O 1
ATOM 4496 N N . ARG A 1 294 ? 43.26220 45.78309 36.69917 1.000 8.03300 274 ARG A N 1
ATOM 4497 C CA . ARG A 1 294 ? 42.38941 45.43103 37.80764 1.000 9.80629 274 ARG A CA 1
ATOM 4498 C C . ARG A 1 294 ? 41.59528 46.63962 38.29106 1.000 10.36923 274 ARG A C 1
ATOM 4499 O O . ARG A 1 294 ? 40.38130 46.55199 38.50405 1.000 10.74967 274 ARG A O 1
ATOM 4520 N N . ASP A 1 295 ? 42.26874 47.77282 38.50175 1.000 9.39781 275 ASP A N 1
ATOM 4521 C CA . ASP A 1 295 ? 41.58650 48.94251 39.04830 1.000 9.17167 275 ASP A CA 1
ATOM 4522 C C . ASP A 1 295 ? 40.57107 49.50488 38.06370 1.000 8.31384 275 ASP A C 1
ATOM 4523 O O . ASP A 1 295 ? 39.47496 49.91948 38.45738 1.000 8.33256 275 ASP A O 1
ATOM 4532 N N . THR A 1 296 ? 40.92257 49.53879 36.77817 1.000 8.10588 276 THR A N 1
ATOM 4533 C CA . THR A 1 296 ? 39.98774 50.03600 35.77402 1.000 7.19256 276 THR A CA 1
ATOM 4534 C C . THR A 1 296 ? 38.71969 49.19924 35.74280 1.000 8.54569 276 THR A C 1
ATOM 4535 O O . THR A 1 296 ? 37.61402 49.74188 35.65579 1.000 7.85832 276 THR A O 1
ATOM 4546 N N . ILE A 1 297 ? 38.85992 47.87623 35.81579 1.000 7.68861 277 ILE A N 1
ATOM 4547 C CA . ILE A 1 297 ? 37.69577 46.99866 35.75978 1.000 8.93017 277 ILE A CA 1
ATOM 4548 C C . ILE A 1 297 ? 36.88496 47.08689 37.04217 1.000 9.24183 277 ILE A C 1
ATOM 4549 O O . ILE A 1 297 ? 35.65217 47.15758 36.99968 1.000 9.58949 277 ILE A O 1
ATOM 4565 N N . ALA A 1 298 ? 37.54740 47.10221 38.19564 1.000 8.46607 278 ALA A N 1
ATOM 4566 C CA . ALA A 1 298 ? 36.80614 47.23180 39.44608 1.000 9.73245 278 ALA A CA 1
ATOM 4567 C C . ALA A 1 298 ? 35.99616 48.52017 39.47308 1.000 10.71988 278 ALA A C 1
ATOM 4568 O O . ALA A 1 298 ? 34.87604 48.55038 39.99759 1.000 11.34984 278 ALA A O 1
ATOM 4575 N N . LYS A 1 299 ? 36.54102 49.60186 38.91891 1.000 8.46565 279 LYS A N 1
ATOM 4576 C CA . LYS A 1 299 ? 35.77618 50.84069 38.83759 1.000 8.17034 279 LYS A CA 1
ATOM 4577 C C . LYS A 1 299 ? 34.65917 50.72953 37.80708 1.000 9.01673 279 LYS A C 1
ATOM 4578 O O . LYS A 1 299 ? 33.51337 51.09667 38.08259 1.000 8.34524 279 LYS A O 1
ATOM 4597 N N . ALA A 1 300 ? 34.96530 50.22450 36.61148 1.000 7.79904 280 ALA A N 1
ATOM 4598 C CA . ALA A 1 300 ? 33.93715 50.12069 35.58013 1.000 8.65138 280 ALA A CA 1
ATOM 4599 C C . ALA A 1 300 ? 32.74040 49.30520 36.06074 1.000 8.19725 280 ALA A C 1
ATOM 4600 O O . ALA A 1 300 ? 31.59247 49.61942 35.72097 1.000 8.64263 280 ALA A O 1
ATOM 4607 N N . ALA A 1 301 ? 32.98150 48.26055 36.84793 1.000 8.11720 281 ALA A N 1
ATOM 4608 C CA . ALA A 1 301 ? 31.90584 47.41578 37.35047 1.000 8.22670 281 ALA A CA 1
ATOM 4609 C C . ALA A 1 301 ? 30.98403 48.15817 38.30487 1.000 8.72897 281 ALA A C 1
ATOM 4610 O O . ALA A 1 301 ? 29.93998 47.60989 38.68201 1.000 9.27575 281 ALA A O 1
ATOM 4617 N N A GLN A 1 302 ? 31.33261 49.37869 38.71009 0.542 7.94112 282 GLN A N 1
ATOM 4618 N N B GLN A 1 302 ? 31.33698 49.37786 38.71543 0.458 8.03596 282 GLN A N 1
ATOM 4619 C CA A GLN A 1 302 ? 30.40951 50.18345 39.50072 0.542 8.22770 282 GLN A CA 1
ATOM 4620 C CA B GLN A 1 302 ? 30.41661 50.18658 39.50549 0.458 8.22119 282 GLN A CA 1
ATOM 4621 C C A GLN A 1 302 ? 29.24627 50.69277 38.67025 0.542 7.18874 282 GLN A C 1
ATOM 4622 C C B GLN A 1 302 ? 29.25451 50.70393 38.67207 0.458 7.16412 282 GLN A C 1
ATOM 4623 O O A GLN A 1 302 ? 28.26184 51.17924 39.23676 0.542 8.01904 282 GLN A O 1
ATOM 4624 O O B GLN A 1 302 ? 28.28118 51.21397 39.23708 0.458 8.12078 282 GLN A O 1
ATOM 4651 N N . CYS A 1 303 ? 29.32756 50.57922 37.35422 1.000 7.04417 283 CYS A N 1
ATOM 4652 C CA . CYS A 1 303 ? 28.23732 51.00346 36.49264 1.000 7.68278 283 CYS A CA 1
ATOM 4653 C C . CYS A 1 303 ? 27.18295 49.90981 36.41312 1.000 7.51225 283 CYS A C 1
ATOM 4654 O O . CYS A 1 303 ? 27.48197 48.80424 35.95130 1.000 8.14732 283 CYS A O 1
ATOM 4663 N N . PRO A 1 304 ? 25.94652 50.16759 36.84744 1.000 7.47552 284 PRO A N 1
ATOM 4664 C CA . PRO A 1 304 ? 24.93809 49.09993 36.83118 1.000 6.92381 284 PRO A CA 1
ATOM 4665 C C . PRO A 1 304 ? 24.61482 48.57414 35.45150 1.000 9.00367 284 PRO A C 1
ATOM 4666 O O . PRO A 1 304 ? 24.08270 47.46354 35.34806 1.000 11.96554 284 PRO A O 1
ATOM 4677 N N . ASN A 1 305 ? 24.89996 49.33281 34.39477 1.000 6.51885 285 ASN A N 1
ATOM 4678 C CA . ASN A 1 305 ? 24.57239 48.94210 33.03222 1.000 6.77547 285 ASN A CA 1
ATOM 4679 C C . ASN A 1 305 ? 25.73991 48.28243 32.30949 1.000 7.26829 285 ASN A C 1
ATOM 4680 O O . ASN A 1 305 ? 25.62174 47.98520 31.11933 1.000 8.31140 285 ASN A O 1
ATOM 4691 N N . LEU A 1 306 ? 26.86078 48.05164 32.98443 1.000 7.26575 286 LEU A N 1
ATOM 4692 C CA . LEU A 1 306 ? 28.00867 47.45526 32.30880 1.000 7.11718 286 LEU A CA 1
ATOM 4693 C C . LEU A 1 306 ? 27.69968 46.00909 31.92864 1.000 7.54969 286 LEU A C 1
ATOM 4694 O O . LEU A 1 306 ? 27.49237 45.15562 32.79279 1.000 8.93735 286 LEU A O 1
ATOM 4710 N N . TRP A 1 307 ? 27.72657 45.73053 30.62861 1.000 7.68319 287 TRP A N 1
ATOM 4711 C CA . TRP A 1 307 ? 27.36000 44.43206 30.08106 1.000 7.88069 287 TRP A CA 1
ATOM 4712 C C . TRP A 1 307 ? 28.56472 43.53668 29.87100 1.000 6.18314 287 TRP A C 1
ATOM 4713 O O . TRP A 1 307 ? 28.44226 42.31042 29.95274 1.000 7.51847 287 TRP A O 1
ATOM 4734 N N . GLY A 1 308 ? 29.71416 44.11415 29.58016 1.000 6.75379 288 GLY A N 1
ATOM 4735 C CA . GLY A 1 308 ? 30.88675 43.31336 29.28150 1.000 7.07567 288 GLY A CA 1
ATOM 4736 C C . GLY A 1 308 ? 32.11005 44.17897 29.10889 1.000 6.74061 288 GLY A C 1
ATOM 4737 O O . GLY A 1 308 ? 32.01177 45.38901 28.89098 1.000 6.79185 288 GLY A O 1
ATOM 4741 N N . VAL A 1 309 ? 33.27273 43.52968 29.21164 1.000 7.37292 289 VAL A N 1
ATOM 4742 C CA . VAL A 1 309 ? 34.57703 44.16185 29.06060 1.000 6.84290 289 VAL A CA 1
ATOM 4743 C C . VAL A 1 309 ? 35.36364 43.33190 28.06165 1.000 6.58358 289 VAL A C 1
ATOM 4744 O O . VAL A 1 309 ? 35.48892 42.11490 28.22728 1.000 7.61353 289 VAL A O 1
ATOM 4757 N N . THR A 1 310 ? 35.89881 43.98774 27.04035 1.000 6.78409 290 THR A N 1
ATOM 4758 C CA . THR A 1 310 ? 36.65657 43.32734 25.97948 1.000 6.72456 290 THR A CA 1
ATOM 4759 C C . THR A 1 310 ? 38.00998 44.00676 25.87305 1.000 6.43801 290 THR A C 1
ATOM 4760 O O . THR A 1 310 ? 38.10493 45.15625 25.43777 1.000 6.54902 290 THR A O 1
ATOM 4771 N N . TRP A 1 311 ? 39.04873 43.30169 26.30828 1.000 6.21774 291 TRP A N 1
ATOM 4772 C CA . TRP A 1 311 ? 40.36763 43.91183 26.40706 1.000 7.36715 291 TRP A CA 1
ATOM 4773 C C . TRP A 1 311 ? 40.95916 44.11749 25.01168 1.000 7.02218 291 TRP A C 1
ATOM 4774 O O . TRP A 1 311 ? 40.79259 43.27882 24.12359 1.000 7.11337 291 TRP A O 1
ATOM 4795 N N . TRP A 1 312 ? 41.61546 45.26221 24.80512 1.000 6.17541 292 TRP A N 1
ATOM 4796 C CA . TRP A 1 312 ? 42.44383 45.48867 23.62142 1.000 6.00399 292 TRP A CA 1
ATOM 4797 C C . TRP A 1 312 ? 43.89395 45.27367 24.06095 1.000 6.70183 292 TRP A C 1
ATOM 4798 O O . TRP A 1 312 ? 44.44433 46.12657 24.75745 1.000 7.37241 292 TRP A O 1
ATOM 4819 N N . CYS A 1 313 ? 44.53848 44.16290 23.65843 1.000 6.40271 293 CYS A N 1
ATOM 4820 C CA . CYS A 1 313 ? 44.06977 43.18707 22.68828 1.000 6.71423 293 CYS A CA 1
ATOM 4821 C C . CYS A 1 313 ? 44.58394 41.80513 23.10075 1.000 6.93300 293 CYS A C 1
ATOM 4822 O O . CYS A 1 313 ? 45.28948 41.66186 24.10675 1.000 7.59524 293 CYS A O 1
ATOM 4830 N N . SER A 1 314 ? 44.24622 40.77285 22.33277 1.000 6.61427 294 SER A N 1
ATOM 4831 C CA . SER A 1 314 ? 44.63668 39.42825 22.73644 1.000 6.87232 294 SER A CA 1
ATOM 4832 C C . SER A 1 314 ? 46.14672 39.24448 22.65296 1.000 8.85030 294 SER A C 1
ATOM 4833 O O . SER A 1 314 ? 46.76565 38.74804 23.59785 1.000 8.98776 294 SER A O 1
ATOM 4841 N N . HIS A 1 315 ? 46.75540 39.63244 21.52860 1.000 7.81681 295 HIS A N 1
ATOM 4842 C CA . HIS A 1 315 ? 48.14370 39.30319 21.22753 1.000 8.31542 295 HIS A CA 1
ATOM 4843 C C . HIS A 1 315 ? 48.93424 40.53701 20.81796 1.000 9.53018 295 HIS A C 1
ATOM 4844 O O . HIS A 1 315 ? 48.46190 41.35759 20.02880 1.000 10.47231 295 HIS A O 1
ATOM 4858 N N . ASP A 1 316 ? 50.14949 40.65354 21.35796 1.000 9.55694 296 ASP A N 1
ATOM 4859 C CA . ASP A 1 316 ? 51.06952 41.70238 20.94242 1.000 8.44461 296 ASP A CA 1
ATOM 4860 C C . ASP A 1 316 ? 51.22181 41.70078 19.42260 1.000 10.30808 296 ASP A C 1
ATOM 4861 O O . ASP A 1 316 ? 51.06381 40.67043 18.76143 1.000 10.38809 296 ASP A O 1
ATOM 4870 N N . VAL A 1 317 ? 51.50935 42.87165 18.86237 1.000 8.78749 297 VAL A N 1
ATOM 4871 C CA . VAL A 1 317 ? 51.77059 42.98126 17.43046 1.000 9.05207 297 VAL A CA 1
ATOM 4872 C C . VAL A 1 317 ? 53.22360 42.61589 17.16699 1.000 9.69698 297 VAL A C 1
ATOM 4873 O O . VAL A 1 317 ? 54.13489 43.15589 17.80306 1.000 10.66420 297 VAL A O 1
ATOM 4886 N N . ASP A 1 318 ? 53.44084 41.70800 16.22191 1.000 9.49489 298 ASP A N 1
ATOM 4887 C CA . ASP A 1 318 ? 54.77764 41.25634 15.86463 1.000 10.25739 298 ASP A CA 1
ATOM 4888 C C . ASP A 1 318 ? 55.75844 42.41704 15.74927 1.000 10.59519 298 ASP A C 1
ATOM 4889 O O . ASP A 1 318 ? 55.49570 43.40936 15.06528 1.000 10.03753 298 ASP A O 1
ATOM 4898 N N A SER A 1 319 ? 56.91261 42.27281 16.41989 0.753 11.66723 299 SER A N 1
ATOM 4899 N N B SER A 1 319 ? 56.89730 42.28074 16.43108 0.247 11.33809 299 SER A N 1
ATOM 4900 C CA A SER A 1 319 ? 57.93465 43.31426 16.41193 0.753 11.76410 299 SER A CA 1
ATOM 4901 C CA B SER A 1 319 ? 57.90668 43.32902 16.40533 0.247 11.99785 299 SER A CA 1
ATOM 4902 C C A SER A 1 319 ? 58.54584 43.52637 15.03255 0.753 12.86080 299 SER A C 1
ATOM 4903 C C B SER A 1 319 ? 58.44244 43.57845 15.00488 0.247 12.67178 299 SER A C 1
ATOM 4904 O O A SER A 1 319 ? 59.21593 44.53960 14.81271 0.753 15.60566 299 SER A O 1
ATOM 4905 O O B SER A 1 319 ? 58.94058 44.67701 14.73446 0.247 12.43908 299 SER A O 1
ATOM 4920 N N . ARG A 1 320 ? 58.34150 42.59459 14.10608 1.000 10.94455 300 ARG A N 1
ATOM 4921 C CA . ARG A 1 320 ? 58.84567 42.77415 12.75296 1.000 12.29240 300 ARG A CA 1
ATOM 4922 C C . ARG A 1 320 ? 58.05172 43.79550 11.95871 1.000 11.37315 300 ARG A C 1
ATOM 4923 O O . ARG A 1 320 ? 58.52692 44.24065 10.90919 1.000 12.34344 300 ARG A O 1
ATOM 4962 N N A SER A 1 322 ? 56.44218 47.44662 11.14965 0.696 9.38129 302 SER A N 1
ATOM 4963 N N B SER A 1 322 ? 56.43694 47.45690 11.16836 0.304 10.09603 302 SER A N 1
ATOM 4964 C CA A SER A 1 322 ? 56.89606 48.80989 11.36020 0.696 9.75822 302 SER A CA 1
ATOM 4965 C CA B SER A 1 322 ? 56.90129 48.80889 11.42152 0.304 10.55498 302 SER A CA 1
ATOM 4966 C C A SER A 1 322 ? 55.76310 49.81968 11.21238 0.696 10.99032 302 SER A C 1
ATOM 4967 C C B SER A 1 322 ? 55.78762 49.82150 11.19765 0.304 10.11884 302 SER A C 1
ATOM 4968 O O A SER A 1 322 ? 54.64240 49.50544 10.79016 0.696 8.91902 302 SER A O 1
ATOM 4969 O O B SER A 1 322 ? 54.69761 49.50014 10.71137 0.304 10.51610 302 SER A O 1
ATOM 4984 N N . ASP A 1 323 ? 56.08323 51.06081 11.58444 1.000 9.32061 303 ASP A N 1
ATOM 4985 C CA . ASP A 1 323 ? 55.23922 52.23643 11.45648 1.000 9.99595 303 ASP A CA 1
ATOM 4986 C C . ASP A 1 323 ? 54.09112 52.26680 12.45390 1.000 10.69514 303 ASP A C 1
ATOM 4987 O O . ASP A 1 323 ? 53.34212 53.23682 12.45357 1.000 10.55944 303 ASP A O 1
ATOM 4997 N N . PHE A 1 324 ? 53.94964 51.26700 13.31170 1.000 9.95523 304 PHE A N 1
ATOM 4998 C CA . PHE A 1 324 ? 53.00872 51.40028 14.39773 1.000 11.29934 304 PHE A CA 1
ATOM 4999 C C . PHE A 1 324 ? 53.58393 52.35440 15.43917 1.000 11.63590 304 PHE A C 1
ATOM 5000 O O . PHE A 1 324 ? 54.78097 52.28480 15.74060 1.000 13.04073 304 PHE A O 1
ATOM 5017 N N . PRO A 1 325 ? 52.76373 53.20781 16.04292 1.000 13.84811 305 PRO A N 1
ATOM 5018 C CA . PRO A 1 325 ? 53.17239 53.83140 17.30540 1.000 16.19341 305 PRO A CA 1
ATOM 5019 C C . PRO A 1 325 ? 53.68567 52.74526 18.22996 1.000 14.12595 305 PRO A C 1
ATOM 5020 O O . PRO A 1 325 ? 53.02917 51.70524 18.38190 1.000 13.85255 305 PRO A O 1
ATOM 5031 N N . PRO A 1 326 ? 54.87727 52.91028 18.80321 1.000 13.42744 306 PRO A N 1
ATOM 5032 C CA . PRO A 1 326 ? 55.52105 51.77441 19.48835 1.000 13.20775 306 PRO A CA 1
ATOM 5033 C C . PRO A 1 326 ? 54.65834 51.06107 20.51568 1.000 12.46476 306 PRO A C 1
ATOM 5034 O O . PRO A 1 326 ? 54.69977 49.82782 20.59102 1.000 12.66720 306 PRO A O 1
ATOM 5045 N N . PHE A 1 327 ? 53.88772 51.79180 21.31760 1.000 11.88426 307 PHE A N 1
ATOM 5046 C CA . PHE A 1 327 ? 53.08035 51.15079 22.35272 1.000 10.41829 307 PHE A CA 1
ATOM 5047 C C . PHE A 1 327 ? 52.08733 50.14700 21.77896 1.000 10.82136 307 PHE A C 1
ATOM 5048 O O . PHE A 1 327 ? 51.64294 49.24973 22.50576 1.000 10.06317 307 PHE A O 1
ATOM 5065 N N . GLU A 1 328 ? 51.69994 50.28790 20.50579 1.000 9.49526 308 GLU A N 1
ATOM 5066 C CA . GLU A 1 328 ? 50.71426 49.37691 19.94247 1.000 9.90112 308 GLU A CA 1
ATOM 5067 C C . GLU A 1 328 ? 51.18786 47.94066 20.01989 1.000 10.61825 308 GLU A C 1
ATOM 5068 O O . GLU A 1 328 ? 50.37836 47.01888 20.16074 1.000 10.27012 308 GLU A O 1
ATOM 5080 N N . HIS A 1 329 ? 52.49800 47.72525 19.92365 1.000 9.52360 309 HIS A N 1
ATOM 5081 C CA . HIS A 1 329 ? 52.99857 46.36768 19.89013 1.000 9.80641 309 HIS A CA 1
ATOM 5082 C C . HIS A 1 329 ? 52.73676 45.62903 21.19404 1.000 12.56119 309 HIS A C 1
ATOM 5083 O O . HIS A 1 329 ? 52.59275 44.39947 21.18341 1.000 13.57357 309 HIS A O 1
ATOM 5097 N N . ALA A 1 330 ? 52.68842 46.35079 22.31901 1.000 9.26055 310 ALA A N 1
ATOM 5098 C CA . ALA A 1 330 ? 52.69735 45.76534 23.65519 1.000 8.90597 310 ALA A CA 1
ATOM 5099 C C . ALA A 1 330 ? 51.31138 45.68206 24.28588 1.000 7.75736 310 ALA A C 1
ATOM 5100 O O . ALA A 1 330 ? 51.19880 45.33021 25.46561 1.000 8.60479 310 ALA A O 1
ATOM 5107 N N . LEU A 1 331 ? 50.25728 45.98156 23.52956 1.000 7.63341 311 LEU A N 1
ATOM 5108 C CA . LEU A 1 331 ? 48.90314 46.01460 24.08104 1.000 7.26063 311 LEU A CA 1
ATOM 5109 C C . LEU A 1 331 ? 48.29561 44.63672 24.30605 1.000 6.91659 311 LEU A C 1
ATOM 5110 O O . LEU A 1 331 ? 47.18940 44.54854 24.84535 1.000 7.58448 311 LEU A O 1
ATOM 5126 N N . GLY A 1 332 ? 48.99437 43.56005 23.96855 1.000 8.48678 312 GLY A N 1
ATOM 5127 C CA . GLY A 1 332 ? 48.42854 42.24066 24.13804 1.000 8.35967 312 GLY A CA 1
ATOM 5128 C C . GLY A 1 332 ? 48.39671 41.76179 25.57835 1.000 8.36878 312 GLY A C 1
ATOM 5129 O O . GLY A 1 332 ? 49.12086 42.23060 26.46071 1.000 8.60475 312 GLY A O 1
ATOM 5133 N N . LEU A 1 333 ? 47.53156 40.76216 25.78595 1.000 7.86855 313 LEU A N 1
ATOM 5134 C CA . LEU A 1 333 ? 47.54978 39.93768 26.98718 1.000 8.21989 313 LEU A CA 1
ATOM 5135 C C . LEU A 1 333 ? 48.54160 38.79056 26.85012 1.000 8.20855 313 LEU A C 1
ATOM 5136 O O . LEU A 1 333 ? 49.01478 38.26388 27.86121 1.000 9.64517 313 LEU A O 1
ATOM 5152 N N . PHE A 1 334 ? 48.83205 38.38657 25.61502 1.000 8.58356 314 PHE A N 1
ATOM 5153 C CA . PHE A 1 334 ? 49.86278 37.41710 25.28188 1.000 9.41633 314 PHE A CA 1
ATOM 5154 C C . PHE A 1 334 ? 50.93564 38.14262 24.48545 1.000 9.71382 314 PHE A C 1
ATOM 5155 O O . PHE A 1 334 ? 50.63885 39.07870 23.73541 1.000 10.00271 314 PHE A O 1
ATOM 5172 N N . ASP A 1 335 ? 52.18477 37.71606 24.64790 1.000 9.94481 315 ASP A N 1
ATOM 5173 C CA . ASP A 1 335 ? 53.28035 38.31650 23.89909 1.000 9.07655 315 ASP A CA 1
ATOM 5174 C C . ASP A 1 335 ? 53.29392 37.77699 22.46938 1.000 10.30940 315 ASP A C 1
ATOM 5175 O O . ASP A 1 335 ? 52.47299 36.94396 22.07710 1.000 11.88593 315 ASP A O 1
ATOM 5184 N N . GLU A 1 336 ? 54.24149 38.27200 21.67111 1.000 11.75111 316 GLU A N 1
ATOM 5185 C CA . GLU A 1 336 ? 54.29613 37.93340 20.25209 1.000 13.96602 316 GLU A CA 1
ATOM 5186 C C . GLU A 1 336 ? 54.74291 36.50284 20.00122 1.000 16.09094 316 GLU A C 1
ATOM 5187 O O . GLU A 1 336 ? 54.77975 36.07788 18.83937 1.000 16.99300 316 GLU A O 1
ATOM 5199 N N . HIS A 1 337 ? 55.10313 35.75344 21.03957 1.000 13.58482 317 HIS A N 1
ATOM 5200 C CA . HIS A 1 337 ? 55.37234 34.32866 20.91548 1.000 15.09089 317 HIS A CA 1
ATOM 5201 C C . HIS A 1 337 ? 54.26723 33.48102 21.52684 1.000 15.31993 317 HIS A C 1
ATOM 5202 O O . HIS A 1 337 ? 54.41393 32.25885 21.62476 1.000 18.61019 317 HIS A O 1
ATOM 5216 N N . GLY A 1 338 ? 53.15601 34.10118 21.91873 1.000 14.52793 318 GLY A N 1
ATOM 5217 C CA . GLY A 1 338 ? 51.98533 33.38608 22.36252 1.000 14.83736 318 GLY A CA 1
ATOM 5218 C C . GLY A 1 338 ? 51.90173 33.11896 23.84452 1.000 14.95774 318 GLY A C 1
ATOM 5219 O O . GLY A 1 338 ? 50.98461 32.41208 24.27674 1.000 16.38132 318 GLY A O 1
ATOM 5223 N N . ASN A 1 339 ? 52.80732 33.66709 24.63975 1.000 12.97703 319 ASN A N 1
ATOM 5224 C CA . ASN A 1 339 ? 52.86940 33.35504 26.06000 1.000 11.10509 319 ASN A CA 1
ATOM 5225 C C . ASN A 1 339 ? 52.21479 34.43253 26.90079 1.000 11.41882 319 ASN A C 1
ATOM 5226 O O . ASN A 1 339 ? 52.33607 35.62622 26.61604 1.000 11.61421 319 ASN A O 1
ATOM 5237 N N . ILE A 1 340 ? 51.49689 33.99357 27.93502 1.000 11.17586 320 ILE A N 1
ATOM 5238 C CA . ILE A 1 340 ? 50.70123 34.91089 28.73416 1.000 11.19729 320 ILE A CA 1
ATOM 5239 C C . ILE A 1 340 ? 51.59487 35.93216 29.42444 1.000 10.26434 320 ILE A C 1
ATOM 5240 O O . ILE A 1 340 ? 52.68952 35.61508 29.91047 1.000 11.60729 320 ILE A O 1
ATOM 5256 N N . LYS A 1 341 ? 51.13179 37.15848 29.46325 1.000 9.70903 321 LYS A N 1
ATOM 5257 C CA . LYS A 1 341 ? 51.79973 38.24944 30.14464 1.000 9.70179 321 LYS A CA 1
ATOM 5258 C C . LYS A 1 341 ? 51.14293 38.51147 31.48753 1.000 10.18636 321 LYS A C 1
ATOM 5259 O O . LYS A 1 341 ? 50.02051 38.05970 31.74673 1.000 9.65421 321 LYS A O 1
ATOM 5278 N N . PRO A 1 342 ? 51.81690 39.24117 32.38048 1.000 10.46866 322 PRO A N 1
ATOM 5279 C CA . PRO A 1 342 ? 51.19753 39.53698 33.68239 1.000 11.16876 322 PRO A CA 1
ATOM 5280 C C . PRO A 1 342 ? 49.82017 40.16410 33.56371 1.000 9.55018 322 PRO A C 1
ATOM 5281 O O . PRO A 1 342 ? 48.92356 39.83200 34.34576 1.000 10.61066 322 PRO A O 1
ATOM 5292 N N . ILE A 1 343 ? 49.61073 41.05253 32.59187 1.000 8.95469 323 ILE A N 1
ATOM 5293 C CA . ILE A 1 343 ? 48.28899 41.65437 32.43650 1.000 8.41825 323 ILE A CA 1
ATOM 5294 C C . ILE A 1 343 ? 47.24480 40.61249 32.04138 1.000 9.37185 323 ILE A C 1
ATOM 5295 O O . ILE A 1 343 ? 46.07009 40.73346 32.40858 1.000 9.29606 323 ILE A O 1
ATOM 5311 N N . GLY A 1 344 ? 47.64181 39.58804 31.27918 1.000 9.91463 324 GLY A N 1
ATOM 5312 C CA . GLY A 1 344 ? 46.71671 38.51299 30.95136 1.000 9.85214 324 GLY A CA 1
ATOM 5313 C C . GLY A 1 344 ? 46.23993 37.76787 32.18421 1.000 9.39426 324 GLY A C 1
ATOM 5314 O O . GLY A 1 344 ? 45.05118 37.45603 32.32206 1.000 9.80878 324 GLY A O 1
ATOM 5318 N N . ARG A 1 345 ? 47.15690 37.49688 33.11116 1.000 9.89337 325 ARG A N 1
ATOM 5319 C CA . ARG A 1 345 ? 46.76341 36.88098 34.37258 1.000 10.92906 325 ARG A CA 1
ATOM 5320 C C . ARG A 1 345 ? 45.81674 37.78905 35.15168 1.000 10.07990 325 ARG A C 1
ATOM 5321 O O . ARG A 1 345 ? 44.84018 37.31790 35.74837 1.000 12.09152 325 ARG A O 1
ATOM 5342 N N . ALA A 1 346 ? 46.07344 39.10000 35.13871 1.000 10.25098 326 ALA A N 1
ATOM 5343 C CA . ALA A 1 346 ? 45.19380 40.02563 35.84672 1.000 11.19991 326 ALA A CA 1
ATOM 5344 C C . ALA A 1 346 ? 43.80044 40.04236 35.23218 1.000 11.22277 326 ALA A C 1
ATOM 5345 O O . ALA A 1 346 ? 42.79790 40.04105 35.95826 1.000 11.26851 326 ALA A O 1
ATOM 5352 N N . PHE A 1 347 ? 43.71160 40.06801 33.90250 1.000 9.65210 327 PHE A N 1
ATOM 5353 C CA . PHE A 1 347 ? 42.40256 40.09344 33.25831 1.000 9.35744 327 PHE A CA 1
ATOM 5354 C C . PHE A 1 347 ? 41.64109 38.80512 33.52346 1.000 9.83142 327 PHE A C 1
ATOM 5355 O O . PHE A 1 347 ? 40.43175 38.84256 33.78071 1.000 8.92648 327 PHE A O 1
ATOM 5372 N N . ALA A 1 348 ? 42.33732 37.66314 33.50750 1.000 10.25315 328 ALA A N 1
ATOM 5373 C CA . ALA A 1 348 ? 41.70146 36.40001 33.85980 1.000 10.33348 328 ALA A CA 1
ATOM 5374 C C . ALA A 1 348 ? 41.13387 36.45642 35.27102 1.000 11.92301 328 ALA A C 1
ATOM 5375 O O . ALA A 1 348 ? 40.02511 35.96756 35.52544 1.000 11.51249 328 ALA A O 1
ATOM 5382 N N . GLU A 1 349 ? 41.88629 37.04403 36.20574 1.000 11.17718 329 GLU A N 1
ATOM 5383 C CA . GLU A 1 349 ? 41.41008 37.16115 37.57982 1.000 14.23756 329 GLU A CA 1
ATOM 5384 C C . GLU A 1 349 ? 40.16498 38.02954 37.64858 1.000 11.07618 329 GLU A C 1
ATOM 5385 O O . GLU A 1 349 ? 39.22869 37.73678 38.39911 1.000 12.58506 329 GLU A O 1
ATOM 5414 N N . ALA A 1 351 ? 37.93022 38.54290 35.23523 1.000 9.09738 331 ALA A N 1
ATOM 5415 C CA . ALA A 1 351 ? 36.80287 37.81305 34.67245 1.000 11.05373 331 ALA A CA 1
ATOM 5416 C C . ALA A 1 351 ? 36.23958 36.83135 35.68887 1.000 11.66286 331 ALA A C 1
ATOM 5417 O O . ALA A 1 351 ? 35.01783 36.71048 35.84283 1.000 11.15503 331 ALA A O 1
ATOM 5424 N N . GLN A 1 352 ? 37.11572 36.14309 36.41482 1.000 11.23257 332 GLN A N 1
ATOM 5425 C CA . GLN A 1 352 ? 36.65125 35.20301 37.42627 1.000 14.22029 332 GLN A CA 1
ATOM 5426 C C . GLN A 1 352 ? 35.89749 35.91987 38.54060 1.000 12.18319 332 GLN A C 1
ATOM 5427 O O . GLN A 1 352 ? 34.90132 35.39985 39.05867 1.000 14.96689 332 GLN A O 1
ATOM 5441 N N . GLU A 1 353 ? 36.34998 37.11409 38.92630 1.000 12.39358 333 GLU A N 1
ATOM 5442 C CA . GLU A 1 353 ? 35.70583 37.83368 40.02021 1.000 15.40987 333 GLU A CA 1
ATOM 5443 C C . GLU A 1 353 ? 34.35990 38.42097 39.60548 1.000 13.03323 333 GLU A C 1
ATOM 5444 O O . GLU A 1 353 ? 33.42462 38.46495 40.41453 1.000 13.76237 333 GLU A O 1
ATOM 5456 N N . TYR A 1 354 ? 34.23386 38.88258 38.35908 1.000 10.77182 334 TYR A N 1
ATOM 5457 C CA . TYR A 1 354 ? 33.09258 39.70152 37.97305 1.000 11.39460 334 TYR A CA 1
ATOM 5458 C C . TYR A 1 354 ? 32.08959 39.03191 37.04415 1.000 11.67655 334 TYR A C 1
ATOM 5459 O O . TYR A 1 354 ? 30.96160 39.52298 36.94528 1.000 11.41841 334 TYR A O 1
ATOM 5477 N N . ARG A 1 355 ? 32.43309 37.92303 36.38632 1.000 11.25772 335 ARG A N 1
ATOM 5478 C CA . ARG A 1 355 ? 31.52533 37.42912 35.35315 1.000 10.97901 335 ARG A CA 1
ATOM 5479 C C . ARG A 1 355 ? 30.16312 37.04573 35.92378 1.000 13.58874 335 ARG A C 1
ATOM 5480 O O . ARG A 1 355 ? 29.14453 37.19383 35.23794 1.000 13.50671 335 ARG A O 1
ATOM 5501 N N . ASP A 1 356 ? 30.12080 36.55421 37.16409 1.000 10.32721 336 ASP A N 1
ATOM 5502 C CA . ASP A 1 356 ? 28.87933 36.11966 37.78954 1.000 12.57962 336 ASP A CA 1
ATOM 5503 C C . ASP A 1 356 ? 28.45137 37.01033 38.94678 1.000 11.24110 336 ASP A C 1
ATOM 5504 O O . ASP A 1 356 ? 27.49706 36.67197 39.65210 1.000 13.63679 336 ASP A O 1
ATOM 5513 N N A LYS A 1 357 ? 29.13028 38.12875 39.16360 0.477 11.46791 337 LYS A N 1
ATOM 5514 N N B LYS A 1 357 ? 29.10479 38.13521 39.14527 0.523 11.00657 337 LYS A N 1
ATOM 5515 C CA A LYS A 1 357 ? 28.77943 39.00176 40.27242 0.477 11.75921 337 LYS A CA 1
ATOM 5516 C CA B LYS A 1 357 ? 28.77821 38.98899 40.28064 0.523 11.75773 337 LYS A CA 1
ATOM 5517 C C A LYS A 1 357 ? 27.47047 39.72161 39.96261 0.477 10.66677 337 LYS A C 1
ATOM 5518 C C B LYS A 1 357 ? 27.51212 39.79108 39.98661 0.523 10.87488 337 LYS A C 1
ATOM 5519 O O A LYS A 1 357 ? 27.22515 40.09492 38.81649 0.477 10.95810 337 LYS A O 1
ATOM 5520 O O B LYS A 1 357 ? 27.34897 40.31157 38.88175 0.523 11.32134 337 LYS A O 1
ATOM 5557 N N . PRO A 1 358 ? 26.59925 39.91380 40.95022 1.000 10.29924 338 PRO A N 1
ATOM 5558 C CA . PRO A 1 358 ? 25.41350 40.74395 40.71414 1.000 10.64336 338 PRO A CA 1
ATOM 5559 C C . PRO A 1 358 ? 25.80178 42.15628 40.29908 1.000 11.10518 338 PRO A C 1
ATOM 5560 O O . PRO A 1 358 ? 26.78217 42.72090 40.78700 1.000 11.62106 338 PRO A O 1
ATOM 5571 N N . ALA A 1 359 ? 25.03057 42.71444 39.37049 1.000 10.23106 339 ALA A N 1
ATOM 5572 C CA . ALA A 1 359 ? 25.26526 44.07693 38.92374 1.000 11.05654 339 ALA A CA 1
ATOM 5573 C C . ALA A 1 359 ? 25.16364 45.05956 40.08207 1.000 11.19198 339 ALA A C 1
ATOM 5574 O O . ALA A 1 359 ? 24.39153 44.86886 41.03016 1.000 11.53792 339 ALA A O 1
ATOM 5581 N N . ALA A 1 360 ? 25.93384 46.13738 39.98039 1.000 10.90961 340 ALA A N 1
ATOM 5582 C CA . ALA A 1 360 ? 25.87208 47.21633 40.94872 1.000 12.05712 340 ALA A CA 1
ATOM 5583 C C . ALA A 1 360 ? 24.49339 47.86166 40.94559 1.000 13.27917 340 ALA A C 1
ATOM 5584 O O . ALA A 1 360 ? 23.72132 47.74434 39.99101 1.000 14.86257 340 ALA A O 1
ATOM 5591 N N . GLY A 1 361 ? 24.20001 48.56610 42.03040 1.000 14.17426 341 GLY A N 1
ATOM 5592 C CA . GLY A 1 361 ? 22.93880 49.25617 42.20108 1.000 16.93527 341 GLY A CA 1
ATOM 5593 C C . GLY A 1 361 ? 23.00124 50.68647 41.71864 1.000 18.32579 341 GLY A C 1
ATOM 5594 O O . GLY A 1 361 ? 23.79571 51.03632 40.83848 1.000 20.57018 341 GLY A O 1
ATOM 5598 N N . GLY A 1 362 ? 22.18164 51.53320 42.34281 1.000 19.18653 342 GLY A N 1
ATOM 5599 C CA . GLY A 1 362 ? 21.94220 52.87698 41.86666 1.000 19.32615 342 GLY A CA 1
ATOM 5600 C C . GLY A 1 362 ? 23.04214 53.86185 42.20417 1.000 18.03068 342 GLY A C 1
ATOM 5601 O O . GLY A 1 362 ? 24.07481 53.52962 42.78371 1.000 26.12441 342 GLY A O 1
ATOM 5605 N N . ASN A 1 363 ? 22.79286 55.11411 41.82286 1.000 10.45165 343 ASN A N 1
ATOM 5606 C CA . ASN A 1 363 ? 23.76199 56.19513 41.90911 1.000 10.23650 343 ASN A CA 1
ATOM 5607 C C . ASN A 1 363 ? 23.14401 57.34451 42.67898 1.000 12.47133 343 ASN A C 1
ATOM 5608 O O . ASN A 1 363 ? 22.04284 57.78627 42.34640 1.000 13.10316 343 ASN A O 1
ATOM 5619 N N . ASP A 1 364 ? 23.86854 57.85061 43.67452 1.000 12.18978 344 ASP A N 1
ATOM 5620 C CA . ASP A 1 364 ? 23.30514 58.83713 44.58129 1.000 12.20867 344 ASP A CA 1
ATOM 5621 C C . ASP A 1 364 ? 23.34407 60.25316 44.03006 1.000 11.17148 344 ASP A C 1
ATOM 5622 O O . ASP A 1 364 ? 22.49643 61.07540 44.40467 1.000 12.86356 344 ASP A O 1
ATOM 5631 N N . ALA A 1 365 ? 24.32567 60.56678 43.19494 1.000 10.24156 345 ALA A N 1
ATOM 5632 C CA . ALA A 1 365 ? 24.55605 61.92432 42.73912 1.000 10.09686 345 ALA A CA 1
ATOM 5633 C C . ALA A 1 365 ? 24.68950 61.92867 41.22853 1.000 8.74655 345 ALA A C 1
ATOM 5634 O O . ALA A 1 365 ? 25.02707 60.91588 40.61225 1.000 9.17552 345 ALA A O 1
ATOM 5641 N N . ALA A 1 366 ? 24.42714 63.08658 40.63085 1.000 8.64820 346 ALA A N 1
ATOM 5642 C CA . ALA A 1 366 ? 24.65275 63.23818 39.20352 1.000 8.29681 346 ALA A CA 1
ATOM 5643 C C . ALA A 1 366 ? 25.10604 64.65117 38.87701 1.000 8.75431 346 ALA A C 1
ATOM 5644 O O . ALA A 1 366 ? 24.63606 65.62323 39.47893 1.000 10.00580 346 ALA A O 1
ATOM 5651 N N . VAL A 1 367 ? 26.03529 64.74205 37.92803 1.000 8.43515 347 VAL A N 1
ATOM 5652 C CA . VAL A 1 367 ? 26.40413 66.00081 37.29396 1.000 7.99706 347 VAL A CA 1
ATOM 5653 C C . VAL A 1 367 ? 25.46642 66.22685 36.11420 1.000 8.62420 347 VAL A C 1
ATOM 5654 O O . VAL A 1 367 ? 25.19205 65.29686 35.34127 1.000 9.36025 347 VAL A O 1
ATOM 5667 N N . VAL A 1 368 ? 24.96723 67.45625 35.99267 1.000 8.53765 348 VAL A N 1
ATOM 5668 C CA . VAL A 1 368 ? 23.97415 67.81367 34.98595 1.000 8.68848 348 VAL A CA 1
ATOM 5669 C C . VAL A 1 368 ? 24.65733 68.40240 33.75832 1.000 9.11938 348 VAL A C 1
ATOM 5670 O O . VAL A 1 368 ? 25.43264 69.35839 33.85830 1.000 9.56122 348 VAL A O 1
ATOM 5683 N N . ILE A 1 369 ? 24.31749 67.85969 32.59410 1.000 8.55468 349 ILE A N 1
ATOM 5684 C CA . ILE A 1 369 ? 24.83038 68.30588 31.30342 1.000 8.79552 349 ILE A CA 1
ATOM 5685 C C . ILE A 1 369 ? 23.69880 69.00857 30.56229 1.000 7.77262 349 ILE A C 1
ATOM 5686 O O . ILE A 1 369 ? 22.69740 68.37603 30.20843 1.000 9.17813 349 ILE A O 1
ATOM 5702 N N . GLU A 1 370 ? 23.86391 70.30693 30.31006 1.000 9.28756 350 GLU A N 1
ATOM 5703 C CA . GLU A 1 370 ? 22.89059 71.04896 29.51902 1.000 10.04709 350 GLU A CA 1
ATOM 5704 C C . GLU A 1 370 ? 22.91842 70.56040 28.07697 1.000 10.24003 350 GLU A C 1
ATOM 5705 O O . GLU A 1 370 ? 23.98928 70.4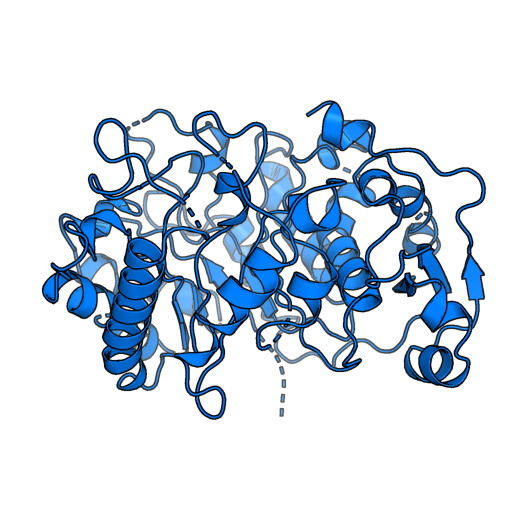3724 27.47116 1.000 10.65471 350 GLU A O 1
ATOM 5717 N N . VAL A 1 371 ? 21.73694 70.30316 27.52076 1.000 11.72085 351 VAL A N 1
ATOM 5718 C CA . VAL A 1 371 ? 21.62775 69.72858 26.18816 1.000 11.18688 351 VAL A CA 1
ATOM 5719 C C . VAL A 1 371 ? 20.85519 70.65570 25.25946 1.000 13.06958 351 VAL A C 1
ATOM 5720 O O . VAL A 1 371 ? 20.06323 71.50061 25.69336 1.000 15.53875 351 VAL A O 1
ATOM 5733 N N . ASP A 1 372 ? 21.12053 70.48945 23.95868 1.000 14.38916 352 ASP A N 1
ATOM 5734 C CA . ASP A 1 372 ? 20.47449 71.25488 22.89890 1.000 15.30617 352 ASP A CA 1
ATOM 5735 C C . ASP A 1 372 ? 19.13816 70.60648 22.54816 1.000 17.66336 352 ASP A C 1
ATOM 5736 O O . ASP A 1 372 ? 18.67353 69.68069 23.21852 1.000 14.87161 352 ASP A O 1
ATOM 5745 N N . GLU A 1 373 ? 18.50624 71.10033 21.47740 1.000 23.35099 353 GLU A N 1
ATOM 5746 C CA . GLU A 1 373 ? 17.17823 70.64040 21.09244 1.000 24.35012 353 GLU A CA 1
ATOM 5747 C C . GLU A 1 373 ? 17.17435 69.19503 20.61604 1.000 26.52720 353 GLU A C 1
ATOM 5748 O O . GLU A 1 373 ? 16.10665 68.57686 20.57661 1.000 24.49300 353 GLU A O 1
ATOM 5757 N N . ASN A 1 374 ? 18.33227 68.64340 20.26110 1.000 20.80425 354 ASN A N 1
ATOM 5758 C CA . ASN A 1 374 ? 18.44316 67.25023 19.85613 1.000 19.71558 354 ASN A CA 1
ATOM 5759 C C . ASN A 1 374 ? 18.83744 66.33109 21.00352 1.000 17.23520 354 ASN A C 1
ATOM 5760 O O . ASN A 1 374 ? 18.93938 65.11411 20.80227 1.000 18.40580 354 ASN A O 1
ATOM 5771 N N . GLY A 1 375 ? 19.09312 66.87366 22.18899 1.000 15.07551 355 GLY A N 1
ATOM 5772 C CA . GLY A 1 375 ? 19.52320 66.06714 23.31021 1.000 14.36281 355 GLY A CA 1
ATOM 5773 C C . GLY A 1 375 ? 21.01677 65.86693 23.43385 1.000 11.42147 355 GLY A C 1
ATOM 5774 O O . GLY A 1 375 ? 21.45114 65.11546 24.31446 1.000 12.52543 355 GLY A O 1
ATOM 5778 N N . ASN A 1 376 ? 21.80456 66.53253 22.62071 1.000 11.88799 356 ASN A N 1
ATOM 5779 C CA . ASN A 1 376 ? 23.25430 66.45742 22.70512 1.000 11.91489 356 ASN A CA 1
ATOM 5780 C C . ASN A 1 376 ? 23.80132 67.62103 23.51870 1.000 12.94332 356 ASN A C 1
ATOM 5781 O O . ASN A 1 376 ? 23.16390 68.67131 23.63777 1.000 12.51538 356 ASN A O 1
ATOM 5792 N N . PRO A 1 377 ? 24.98037 67.46945 24.11667 1.000 12.11050 357 PRO A N 1
ATOM 5793 C CA . PRO A 1 377 ? 25.49984 68.54750 24.96376 1.000 10.69024 357 PRO A CA 1
ATOM 5794 C C . PRO A 1 377 ? 25.65844 69.84576 24.19335 1.000 14.02255 357 PRO A C 1
ATOM 5795 O O . PRO A 1 377 ? 26.07279 69.85739 23.03312 1.000 14.15809 357 PRO A O 1
ATOM 5806 N N . LEU A 1 378 ? 25.33546 70.95371 24.85773 1.000 13.20650 358 LEU A N 1
ATOM 5807 C CA . LEU A 1 378 ? 25.75055 72.24608 24.33586 1.000 14.97266 358 LEU A CA 1
ATOM 5808 C C . LEU A 1 378 ? 27.26730 72.33501 24.26163 1.000 15.25922 358 LEU A C 1
ATOM 5809 O O . LEU A 1 378 ? 27.81478 73.01353 23.38495 1.000 16.92053 358 LEU A O 1
ATOM 5825 N N . ASN A 1 379 ? 27.96005 71.65178 25.17179 1.000 13.88730 359 ASN A N 1
ATOM 5826 C CA . ASN A 1 379 ? 29.41596 71.73730 25.29156 1.000 12.78171 359 ASN A CA 1
ATOM 5827 C C . ASN A 1 379 ? 29.94839 70.32241 25.50799 1.000 12.34310 359 ASN A C 1
ATOM 5828 O O . ASN A 1 379 ? 30.13928 69.87711 26.64367 1.000 11.87303 359 ASN A O 1
ATOM 5839 N N . ARG A 1 380 ? 30.18323 69.60549 24.40619 1.000 12.34092 360 ARG A N 1
ATOM 5840 C CA . ARG A 1 380 ? 30.81177 68.29704 24.52810 1.000 12.40968 360 ARG A CA 1
ATOM 5841 C C . ARG A 1 380 ? 32.22881 68.41779 25.06867 1.000 10.85886 360 ARG A C 1
ATOM 5842 O O . ARG A 1 380 ? 32.70623 67.52936 25.78293 1.000 11.65616 360 ARG A O 1
ATOM 5863 N N . GLY A 1 381 ? 32.92949 69.49656 24.72401 1.000 10.36810 361 GLY A N 1
ATOM 5864 C CA . GLY A 1 381 ? 34.30564 69.63414 25.16197 1.000 11.52392 361 GLY A CA 1
ATOM 5865 C C . GLY A 1 381 ? 34.43939 69.59202 26.67036 1.000 9.70358 361 GLY A C 1
ATOM 5866 O O . GLY A 1 381 ? 35.40044 69.03663 27.20051 1.000 10.78077 361 GLY A O 1
ATOM 5870 N N . ALA A 1 382 ? 33.47051 70.16545 27.38446 1.000 9.00753 362 ALA A N 1
ATOM 5871 C CA . ALA A 1 382 ? 33.52449 70.15189 28.83993 1.000 9.12112 362 ALA A CA 1
ATOM 5872 C C . ALA A 1 382 ? 33.46643 68.73850 29.40693 1.000 8.21689 362 ALA A C 1
ATOM 5873 O O . ALA A 1 382 ? 33.79640 68.53787 30.57964 1.000 9.08490 362 ALA A O 1
ATOM 5880 N N . CYS A 1 383 ? 33.04878 67.76045 28.60764 1.000 7.90876 363 CYS A N 1
ATOM 5881 C CA . CYS A 1 383 ? 32.99132 66.37081 29.04221 1.000 7.88085 363 CYS A CA 1
ATOM 5882 C C . CYS A 1 383 ? 34.31214 65.63115 28.87827 1.000 9.04108 363 CYS A C 1
ATOM 5883 O O . CYS A 1 383 ? 34.45017 64.52211 29.40353 1.000 8.56305 363 CYS A O 1
ATOM 5891 N N . GLY A 1 384 ? 35.28180 66.20174 28.17555 1.000 8.93188 364 GLY A N 1
ATOM 5892 C CA . GLY A 1 384 ? 36.53539 65.52346 27.94857 1.000 9.89088 364 GLY A CA 1
ATOM 5893 C C . GLY A 1 384 ? 37.56795 65.79188 29.02635 1.000 9.28743 364 GLY A C 1
ATOM 5894 O O . GLY A 1 384 ? 37.37506 66.61389 29.92421 1.000 8.85192 364 GLY A O 1
ATOM 5898 N N . PRO A 1 385 ? 38.71464 65.12319 28.92086 1.000 8.80295 365 PRO A N 1
ATOM 5899 C CA . PRO A 1 385 ? 39.75623 65.26215 29.94975 1.000 8.42645 365 PRO A CA 1
ATOM 5900 C C . PRO A 1 385 ? 40.18984 66.70971 30.14509 1.000 9.31721 365 PRO A C 1
ATOM 5901 O O . PRO A 1 385 ? 40.56568 67.39930 29.19493 1.000 10.08788 365 PRO A O 1
ATOM 5912 N N . GLY A 1 386 ? 40.14499 67.16164 31.40007 1.000 8.88489 366 GLY A N 1
ATOM 5913 C CA . GLY A 1 386 ? 40.41843 68.53912 31.74276 1.000 10.26027 366 GLY A CA 1
ATOM 5914 C C . GLY A 1 386 ? 39.20776 69.44585 31.72465 1.000 9.25707 366 GLY A C 1
ATOM 5915 O O . GLY A 1 386 ? 39.31706 70.60893 32.12934 1.000 12.31440 366 GLY A O 1
ATOM 5919 N N . GLY A 1 387 ? 38.05746 68.94925 31.25809 1.000 9.13003 367 GLY A N 1
ATOM 5920 C CA . GLY A 1 387 ? 36.85467 69.74697 31.17526 1.000 9.94395 367 GLY A CA 1
ATOM 5921 C C . GLY A 1 387 ? 36.10713 69.81086 32.49197 1.000 10.14689 367 GLY A C 1
ATOM 5922 O O . GLY A 1 387 ? 36.34327 69.04476 33.42380 1.000 8.88581 367 GLY A O 1
ATOM 5926 N N . SER A 1 388 ? 35.15225 70.74244 32.55979 1.000 9.76194 368 SER A N 1
ATOM 5927 C CA . SER A 1 388 ? 34.45705 71.00359 33.81548 1.000 9.19676 368 SER A CA 1
ATOM 5928 C C . SER A 1 388 ? 33.52024 69.86472 34.21164 1.000 10.42903 368 SER A C 1
ATOM 5929 O O . SER A 1 388 ? 33.40863 69.54280 35.39902 1.000 10.85765 368 SER A O 1
ATOM 5937 N N . ILE A 1 389 ? 32.80636 69.26937 33.25477 1.000 8.76658 369 ILE A N 1
ATOM 5938 C CA . ILE A 1 389 ? 31.94823 68.12940 33.57943 1.000 8.37700 369 ILE A CA 1
ATOM 5939 C C . ILE A 1 389 ? 32.79940 66.95366 34.04085 1.000 8.62568 369 ILE A C 1
ATOM 5940 O O . ILE A 1 389 ? 32.51177 66.30667 35.05493 1.000 9.11908 369 ILE A O 1
ATOM 5956 N N . PHE A 1 390 ? 33.85524 66.65554 33.27865 1.000 8.26259 370 PHE A N 1
ATOM 5957 C CA . PHE A 1 390 ? 34.79348 65.59048 33.61342 1.000 7.77040 370 PHE A CA 1
ATOM 5958 C C . PHE A 1 390 ? 35.29123 65.74127 35.03811 1.000 8.19417 370 PHE A C 1
ATOM 5959 O O . PHE A 1 390 ? 35.22317 64.80108 35.83430 1.000 8.83558 370 PHE A O 1
ATOM 5976 N N . GLU A 1 391 ? 35.75955 66.93722 35.39550 1.000 8.92706 371 GLU A N 1
ATOM 5977 C CA . GLU A 1 391 ? 36.36584 67.12270 36.71250 1.000 9.64266 371 GLU A CA 1
ATOM 5978 C C . GLU A 1 391 ? 35.33970 67.10475 37.83903 1.000 10.28589 371 GLU A C 1
ATOM 5979 O O . GLU A 1 391 ? 35.63558 66.59400 38.92382 1.000 9.97748 371 GLU A O 1
ATOM 5991 N N . ARG A 1 392 ? 34.13224 67.62861 37.61767 1.000 10.04171 372 ARG A N 1
ATOM 5992 C CA . ARG A 1 392 ? 33.10775 67.51334 38.65118 1.000 9.58301 372 ARG A CA 1
ATOM 5993 C C . ARG A 1 392 ? 32.76580 66.05166 38.91965 1.000 8.74106 372 ARG A C 1
ATOM 5994 O O . ARG A 1 392 ? 32.64565 65.62738 40.07809 1.000 9.52439 372 ARG A O 1
ATOM 6015 N N . TRP A 1 393 ? 32.57901 65.26588 37.85598 1.000 7.47408 373 TRP A N 1
ATOM 6016 C CA . TRP A 1 393 ? 32.31262 63.84531 38.03862 1.000 7.88028 373 TRP A CA 1
ATOM 6017 C C . TRP A 1 393 ? 33.46335 63.18344 38.79177 1.000 7.97626 373 TRP A C 1
ATOM 6018 O O . TRP A 1 393 ? 33.24901 62.41455 39.73377 1.000 9.14719 373 TRP A O 1
ATOM 6056 N N . ARG A 1 395 ? 35.52993 64.42473 40.89977 1.000 9.92512 375 ARG A N 1
ATOM 6057 C CA . ARG A 1 395 ? 35.55528 64.80832 42.30882 1.000 10.83522 375 ARG A CA 1
ATOM 6058 C C . ARG A 1 395 ? 34.52334 64.01823 43.10427 1.000 11.65494 375 ARG A C 1
ATOM 6059 O O . ARG A 1 395 ? 34.82796 63.47652 44.17263 1.000 11.46488 375 ARG A O 1
ATOM 6080 N N . LEU A 1 396 ? 33.28958 63.94486 42.59167 1.000 10.80873 376 LEU A N 1
ATOM 6081 C CA . LEU A 1 396 ? 32.24958 63.15885 43.24230 1.000 10.02195 376 LEU A CA 1
ATOM 6082 C C . LEU A 1 396 ? 32.63189 61.68750 43.32135 1.000 10.95156 376 LEU A C 1
ATOM 6083 O O . LEU A 1 396 ? 32.34971 61.02080 44.32556 1.000 11.09717 376 LEU A O 1
ATOM 6099 N N . HIS A 1 397 ? 33.27193 61.16274 42.27460 1.000 10.08160 377 HIS A N 1
ATOM 6100 C CA . HIS A 1 397 ? 33.77385 59.79180 42.30129 1.000 11.19567 377 HIS A CA 1
ATOM 6101 C C . HIS A 1 397 ? 34.77017 59.59393 43.43685 1.000 11.12917 377 HIS A C 1
ATOM 6102 O O . HIS A 1 397 ? 34.65049 58.64572 44.22096 1.000 12.20224 377 HIS A O 1
ATOM 6116 N N . ALA A 1 398 ? 35.76197 60.48491 43.54122 1.000 10.41082 378 ALA A N 1
ATOM 6117 C CA . ALA A 1 398 ? 36.76938 60.36378 44.59189 1.000 12.72359 378 ALA A CA 1
ATOM 6118 C C . ALA A 1 398 ? 36.14286 60.43538 45.97682 1.000 12.88860 378 ALA A C 1
ATOM 6119 O O . ALA A 1 398 ? 36.64359 59.80540 46.91886 1.000 13.86846 378 ALA A O 1
ATOM 6126 N N . GLU A 1 399 ? 35.06151 61.19898 46.12309 1.000 12.53070 379 GLU A N 1
ATOM 6127 C CA . GLU A 1 399 ? 34.39145 61.34602 47.40815 1.000 14.25751 379 GLU A CA 1
ATOM 6128 C C . GLU A 1 399 ? 33.53833 60.14327 47.77341 1.000 15.34572 379 GLU A C 1
ATOM 6129 O O . GLU A 1 399 ? 33.09953 60.04654 48.92525 1.000 16.97794 379 GLU A O 1
ATOM 6141 N N . GLY A 1 400 ? 33.30424 59.23021 46.83704 1.000 15.82515 380 GLY A N 1
ATOM 6142 C CA . GLY A 1 400 ? 32.45565 58.08645 47.09132 1.000 17.41071 380 GLY A CA 1
ATOM 6143 C C . GLY A 1 400 ? 30.98282 58.30822 46.83856 1.000 16.49878 380 GLY A C 1
ATOM 6144 O O . GLY A 1 400 ? 30.16376 57.51884 47.32463 1.000 18.83783 380 GLY A O 1
ATOM 6148 N N . ALA A 1 401 ? 30.60923 59.34953 46.09352 1.000 14.51637 381 ALA A N 1
ATOM 6149 C CA . ALA A 1 401 ? 29.20132 59.66344 45.88332 1.000 15.06457 381 ALA A CA 1
ATOM 6150 C C . ALA A 1 401 ? 28.55759 58.81505 44.79587 1.000 14.40426 381 ALA A C 1
ATOM 6151 O O . ALA A 1 401 ? 27.36579 58.99215 44.52176 1.000 16.10100 381 ALA A O 1
ATOM 6158 N N . ARG A 1 402 ? 29.31495 57.91730 44.17172 1.000 13.28731 382 ARG A N 1
ATOM 6159 C CA . ARG A 1 402 ? 28.81935 57.06440 43.09796 1.000 14.39911 382 ARG A CA 1
ATOM 6160 C C . ARG A 1 402 ? 28.08993 57.89106 42.03884 1.000 12.57656 382 ARG A C 1
ATOM 6161 O O . ARG A 1 402 ? 26.93136 57.62882 41.72431 1.000 12.35056 382 ARG A O 1
ATOM 6182 N N . PRO A 1 403 ? 28.73997 58.90824 41.48031 1.000 8.77353 383 PRO A N 1
ATOM 6183 C CA . PRO A 1 403 ? 28.02647 59.78444 40.55426 1.000 8.55247 383 PRO A CA 1
ATOM 6184 C C . PRO A 1 403 ? 27.72284 59.11631 39.22611 1.000 7.94355 383 PRO A C 1
ATOM 6185 O O . PRO A 1 403 ? 28.48468 58.28989 38.71123 1.000 8.00425 383 PRO A O 1
ATOM 6196 N N . THR A 1 404 ? 26.60713 59.53269 38.65199 1.000 7.11164 384 THR A N 1
ATOM 6197 C CA . THR A 1 404 ? 26.34765 59.34822 37.23356 1.000 7.43236 384 THR A CA 1
ATOM 6198 C C . THR A 1 404 ? 26.28629 60.72951 36.58353 1.000 6.64403 384 THR A C 1
ATOM 6199 O O . THR A 1 404 ? 26.62723 61.74212 37.19310 1.000 8.33823 384 THR A O 1
ATOM 6210 N N . LEU A 1 405 ? 25.87553 60.75355 35.32476 1.000 6.65779 385 LEU A N 1
ATOM 6211 C CA . LEU A 1 405 ? 25.64621 61.98957 34.59206 1.000 8.06675 385 LEU A CA 1
ATOM 6212 C C . LEU A 1 405 ? 24.22547 61.96703 34.06491 1.000 7.15086 385 LEU A C 1
ATOM 6213 O O . LEU A 1 405 ? 23.74362 60.92526 33.62187 1.000 8.13158 385 LEU A O 1
ATOM 6229 N N . VAL A 1 406 ? 23.56509 63.11866 34.10505 1.000 7.12585 386 VAL A N 1
ATOM 6230 C CA . VAL A 1 406 ? 22.22222 63.24456 33.55866 1.000 6.65621 386 VAL A CA 1
ATOM 6231 C C . VAL A 1 406 ? 22.16237 64.50347 32.70691 1.000 7.64314 386 VAL A C 1
ATOM 6232 O O . VAL A 1 406 ? 22.94202 65.44099 32.88333 1.000 8.65471 386 VAL A O 1
ATOM 6245 N N . THR A 1 407 ? 21.22507 64.51279 31.76183 1.000 7.81641 387 THR A N 1
ATOM 6246 C CA . THR A 1 407 ? 20.99181 65.73198 31.01396 1.000 8.22651 387 THR A CA 1
ATOM 6247 C C . THR A 1 407 ? 20.10965 66.69060 31.81413 1.000 8.61290 387 THR A C 1
ATOM 6248 O O . THR A 1 407 ? 19.44669 66.31875 32.79080 1.000 8.45758 387 THR A O 1
ATOM 6259 N N . SER A 1 408 ? 20.08102 67.93837 31.34240 1.000 8.73514 388 SER A N 1
ATOM 6260 C CA . SER A 1 408 ? 19.20455 68.94629 31.93391 1.000 9.56645 388 SER A CA 1
ATOM 6261 C C . SER A 1 408 ? 17.73451 68.53731 31.88790 1.000 10.43510 388 SER A C 1
ATOM 6262 O O . SER A 1 408 ? 16.97739 68.88444 32.79540 1.000 10.70630 388 SER A O 1
ATOM 6270 N N . ALA A 1 409 ? 17.31068 67.80006 30.86100 1.000 9.66940 389 ALA A N 1
ATOM 6271 C CA . ALA A 1 409 ? 15.93872 67.30299 30.81978 1.000 11.89946 389 ALA A CA 1
ATOM 6272 C C . ALA A 1 409 ? 15.69092 66.25815 31.90374 1.000 8.96433 389 ALA A C 1
ATOM 6273 O O . ALA A 1 409 ? 14.69610 66.32702 32.63050 1.000 10.56459 389 ALA A O 1
ATOM 6280 N N . THR A 1 410 ? 16.59748 65.28965 32.04348 1.000 9.08388 390 THR A N 1
ATOM 6281 C CA . THR A 1 410 ? 16.44283 64.28226 33.09154 1.000 9.03723 390 THR A CA 1
ATOM 6282 C C . THR A 1 410 ? 16.45484 64.92360 34.47092 1.000 7.93125 390 THR A C 1
ATOM 6283 O O . THR A 1 410 ? 15.72297 64.49364 35.37079 1.000 10.13335 390 THR A O 1
ATOM 6294 N N . ALA A 1 411 ? 17.25260 65.97981 34.64422 1.000 8.39836 391 ALA A N 1
ATOM 6295 C CA . ALA A 1 411 ? 17.34001 66.64330 35.93510 1.000 9.23316 391 ALA A CA 1
ATOM 6296 C C . ALA A 1 411 ? 16.01611 67.26389 36.35424 1.000 10.51497 391 ALA A C 1
ATOM 6297 O O . ALA A 1 411 ? 15.84695 67.57613 37.53308 1.000 10.37465 391 ALA A O 1
ATOM 6304 N N . ARG A 1 412 ? 15.10005 67.48408 35.41322 1.000 9.90394 392 ARG A N 1
ATOM 6305 C CA . ARG A 1 412 ? 13.76286 67.98748 35.71424 1.000 11.35879 392 ARG A CA 1
ATOM 6306 C C . ARG A 1 412 ? 12.72790 66.87516 35.87307 1.000 10.01356 392 ARG A C 1
ATOM 6307 O O . ARG A 1 412 ? 11.54843 67.17809 36.07345 1.000 11.25206 392 ARG A O 1
ATOM 6328 N N . ASP A 1 413 ? 13.12436 65.60985 35.79165 1.000 10.62375 393 ASP A N 1
ATOM 6329 C CA . ASP A 1 413 ? 12.20173 64.46843 35.75913 1.000 10.52441 393 ASP A CA 1
ATOM 6330 C C . ASP A 1 413 ? 12.39627 63.64998 37.03315 1.000 10.79917 393 ASP A C 1
ATOM 6331 O O . ASP A 1 413 ? 13.29038 62.80363 37.11263 1.000 10.49502 393 ASP A O 1
ATOM 6340 N N . GLY A 1 414 ? 11.55634 63.90738 38.03380 1.000 11.97267 394 GLY A N 1
ATOM 6341 C CA . GLY A 1 414 ? 11.71537 63.24299 39.31465 1.000 13.09656 394 GLY A CA 1
ATOM 6342 C C . GLY A 1 414 ? 11.60419 61.73637 39.22519 1.000 12.17473 394 GLY A C 1
ATOM 6343 O O . GLY A 1 414 ? 12.28138 61.01429 39.96444 1.000 12.74498 394 GLY A O 1
ATOM 6347 N N . GLU A 1 415 ? 10.76052 61.23719 38.32179 1.000 12.98379 395 GLU A N 1
ATOM 6348 C CA . GLU A 1 415 ? 10.61240 59.79504 38.16999 1.000 13.05025 395 GLU A CA 1
ATOM 6349 C C . GLU A 1 415 ? 11.86422 59.17293 37.56915 1.000 13.46318 395 GLU A C 1
ATOM 6350 O O . GLU A 1 415 ? 12.30871 58.10723 38.01245 1.000 13.52308 395 GLU A O 1
ATOM 6362 N N . ALA A 1 416 ? 12.43511 59.80498 36.54701 1.000 11.66843 396 ALA A N 1
ATOM 6363 C CA . ALA A 1 416 ? 13.67726 59.28445 35.98904 1.000 11.10228 396 ALA A CA 1
ATOM 6364 C C . ALA A 1 416 ? 14.78713 59.29260 37.03070 1.000 9.80451 396 ALA A C 1
ATOM 6365 O O . ALA A 1 416 ? 15.57186 58.34199 37.11588 1.000 10.99023 396 ALA A O 1
ATOM 6372 N N . LEU A 1 417 ? 14.87857 60.35989 37.82583 1.000 9.24328 397 LEU A N 1
ATOM 6373 C CA . LEU A 1 417 ? 15.89770 60.42995 38.86825 1.000 9.29175 397 LEU A CA 1
ATOM 6374 C C . LEU A 1 417 ? 15.67943 59.35455 39.92389 1.000 10.99453 397 LEU A C 1
ATOM 6375 O O . LEU A 1 417 ? 16.63663 58.73336 40.40198 1.000 11.52464 397 LEU A O 1
ATOM 6391 N N . ARG A 1 418 ? 14.42397 59.11954 40.30819 1.000 11.45222 398 ARG A N 1
ATOM 6392 C CA . ARG A 1 418 ? 14.13185 58.04801 41.25353 1.000 11.96619 398 ARG A CA 1
ATOM 6393 C C . ARG A 1 418 ? 14.58822 56.69608 40.71614 1.000 13.18586 398 ARG A C 1
ATOM 6394 O O . ARG A 1 418 ? 15.16976 55.89306 41.45536 1.000 14.64223 398 ARG A O 1
ATOM 6415 N N . ARG A 1 419 ? 14.33517 56.42213 39.43450 1.000 12.97928 399 ARG A N 1
ATOM 6416 C CA . ARG A 1 419 ? 14.77988 55.15871 38.84528 1.000 14.79298 399 ARG A CA 1
ATOM 6417 C C . ARG A 1 419 ? 16.29663 55.01811 38.92256 1.000 14.15089 399 ARG A C 1
ATOM 6418 O O . ARG A 1 419 ? 16.80972 53.91788 39.15766 1.000 13.16870 399 ARG A O 1
ATOM 6439 N N . LEU A 1 420 ? 17.03304 56.11535 38.72221 1.000 11.44745 400 LEU A N 1
ATOM 6440 C CA . LEU A 1 420 ? 18.48828 56.06126 38.80782 1.000 8.90794 400 LEU A CA 1
ATOM 6441 C C . LEU A 1 420 ? 18.98158 55.97901 40.24345 1.000 9.66122 400 LEU A C 1
ATOM 6442 O O . LEU A 1 420 ? 20.11903 55.55117 40.47104 1.000 10.36308 400 LEU A O 1
ATOM 6458 N N . GLY A 1 421 ? 18.16836 56.40775 41.20168 1.000 10.61145 401 GLY A N 1
ATOM 6459 C CA . GLY A 1 421 ? 18.57535 56.51663 42.58511 1.000 9.76361 401 GLY A CA 1
ATOM 6460 C C . GLY A 1 421 ? 19.16125 57.85525 42.97409 1.000 9.52548 401 GLY A C 1
ATOM 6461 O O . GLY A 1 421 ? 19.66707 57.99225 44.09340 1.000 11.99657 401 GLY A O 1
ATOM 6465 N N . VAL A 1 422 ? 19.08811 58.84776 42.09783 1.000 9.46103 402 VAL A N 1
ATOM 6466 C CA . VAL A 1 422 ? 19.81662 60.09813 42.27110 1.000 9.51123 402 VAL A CA 1
ATOM 6467 C C . VAL A 1 422 ? 19.03635 61.02797 43.18697 1.000 10.29006 402 VAL A C 1
ATOM 6468 O O . VAL A 1 422 ? 17.89139 61.37868 42.89069 1.000 11.01266 402 VAL A O 1
ATOM 6481 N N . THR A 1 423 ? 19.66628 61.45338 44.28444 1.000 10.01257 403 THR A N 1
ATOM 6482 C CA . THR A 1 423 ? 19.05990 62.40223 45.21063 1.000 10.17864 403 THR A CA 1
ATOM 6483 C C . THR A 1 423 ? 19.82343 63.71495 45.32396 1.000 10.44006 403 THR A C 1
ATOM 6484 O O . THR A 1 423 ? 19.42266 64.57832 46.11481 1.000 12.46030 403 THR A O 1
ATOM 6495 N N . ARG A 1 424 ? 20.89935 63.89378 44.56469 1.000 10.70593 404 ARG A N 1
ATOM 6496 C CA . ARG A 1 424 ? 21.68618 65.11641 44.58104 1.000 11.87745 404 ARG A CA 1
ATOM 6497 C C . ARG A 1 424 ? 22.10582 65.43135 43.15610 1.000 10.65312 404 ARG A C 1
ATOM 6498 O O . ARG A 1 424 ? 22.55551 64.54160 42.42940 1.000 10.38374 404 ARG A O 1
ATOM 6519 N N . LEU A 1 425 ? 21.97784 66.69349 42.76823 1.000 10.55568 405 LEU A N 1
ATOM 6520 C CA . LEU A 1 425 ? 22.37274 67.15062 41.44395 1.000 10.57389 405 LEU A CA 1
ATOM 6521 C C . LEU A 1 425 ? 23.42184 68.23972 41.58021 1.000 10.65815 405 LEU A C 1
ATOM 6522 O O . LEU A 1 425 ? 23.32695 69.09493 42.46432 1.000 13.02715 405 LEU A O 1
ATOM 6538 N N . GLU A 1 426 ? 24.40034 68.23010 40.68051 1.000 10.60955 406 GLU A N 1
ATOM 6539 C CA . GLU A 1 426 ? 25.42526 69.26572 40.63356 1.000 11.59987 406 GLU A CA 1
ATOM 6540 C C . GLU A 1 426 ? 25.43782 69.89445 39.24881 1.000 9.72041 406 GLU A C 1
ATOM 6541 O O . GLU A 1 426 ? 25.61210 69.19285 38.24780 1.000 11.82789 406 GLU A O 1
ATOM 6553 N N . THR A 1 427 ? 25.27280 71.20996 39.18910 1.000 11.97061 407 THR A N 1
ATOM 6554 C CA . THR A 1 427 ? 25.25789 71.90740 37.91114 1.000 13.13140 407 THR A CA 1
ATOM 6555 C C . THR A 1 427 ? 26.65274 72.42707 37.56026 1.000 12.18517 407 THR A C 1
ATOM 6556 O O . THR A 1 427 ? 27.50330 72.63420 38.42516 1.000 13.86275 407 THR A O 1
ATOM 6567 N N . ASP A 1 428 ? 26.86867 72.65938 36.27146 1.000 10.94691 408 ASP A N 1
ATOM 6568 C CA . ASP A 1 428 ? 28.17846 73.08039 35.77686 1.000 11.85613 408 ASP A CA 1
ATOM 6569 C C . ASP A 1 428 ? 28.15535 74.59143 35.59673 1.000 12.72783 408 ASP A C 1
ATOM 6570 O O . ASP A 1 428 ? 27.86303 75.10673 34.51659 1.000 14.82268 408 ASP A O 1
ATOM 6579 N N . ASP A 1 429 ? 28.51924 75.30227 36.65726 1.000 14.59710 409 ASP A N 1
ATOM 6580 C CA . ASP A 1 429 ? 28.22699 76.72552 36.73997 1.000 16.04171 409 ASP A CA 1
ATOM 6581 C C . ASP A 1 429 ? 29.14304 77.57413 35.87126 1.000 19.27656 409 ASP A C 1
ATOM 6582 O O . ASP A 1 429 ? 28.72815 78.64702 35.41514 1.000 21.78716 409 ASP A O 1
ATOM 6591 N N . GLU A 1 430 ? 30.37026 77.12855 35.62709 1.000 16.07650 410 GLU A N 1
ATOM 6592 C CA . GLU A 1 430 ? 31.33205 77.87575 34.81399 1.000 18.48292 410 GLU A CA 1
ATOM 6593 C C . GLU A 1 430 ? 32.02858 76.89625 33.88117 1.000 15.65875 410 GLU A C 1
ATOM 6594 O O . GLU A 1 430 ? 33.17984 76.50551 34.10731 1.000 19.14046 410 GLU A O 1
ATOM 6606 N N . PRO A 1 431 ? 31.35236 76.47647 32.81022 1.000 15.15623 411 PRO A N 1
ATOM 6607 C CA . PRO A 1 431 ? 31.91195 75.41404 31.96340 1.000 13.44906 411 PRO A CA 1
ATOM 6608 C C . PRO A 1 431 ? 33.22178 75.80924 31.30041 1.000 13.70654 411 PRO A C 1
ATOM 6609 O O . PRO A 1 431 ? 33.46799 76.97810 30.99335 1.000 15.73512 411 PRO A O 1
ATOM 6620 N N . HIS A 1 432 ? 34.06468 74.80583 31.07034 1.000 12.25364 412 HIS A N 1
ATOM 6621 C CA . HIS A 1 432 ? 35.29096 75.00045 30.31080 1.000 13.06984 412 HIS A CA 1
ATOM 6622 C C . HIS A 1 432 ? 35.65718 73.69053 29.62907 1.000 12.19404 412 HIS A C 1
ATOM 6623 O O . HIS A 1 432 ? 35.24968 72.60338 30.05432 1.000 10.96029 412 HIS A O 1
ATOM 6637 N N . GLY A 1 433 ? 36.46068 73.81015 28.57295 1.000 13.34901 413 GLY A N 1
ATOM 6638 C CA . GLY A 1 433 ? 36.72177 72.70848 27.67606 1.000 13.34134 413 GLY A CA 1
ATOM 6639 C C . GLY A 1 433 ? 37.77142 71.74253 28.17931 1.000 13.42471 413 GLY A C 1
ATOM 6640 O O . GLY A 1 433 ? 38.34069 71.88354 29.26049 1.000 14.43482 413 GLY A O 1
ATOM 6644 N N . ALA A 1 434 ? 38.04109 70.74333 27.33772 1.000 11.58854 414 ALA A N 1
ATOM 6645 C CA . ALA A 1 434 ? 38.87544 69.59523 27.69449 1.000 12.85881 414 ALA A CA 1
ATOM 6646 C C . ALA A 1 434 ? 40.33807 69.92526 27.42542 1.000 14.11368 414 ALA A C 1
ATOM 6647 O O . ALA A 1 434 ? 40.93909 69.50451 26.43519 1.000 15.81834 414 ALA A O 1
ATOM 6654 N N . LYS A 1 435 ? 40.93251 70.66122 28.36156 1.000 12.93303 415 LYS A N 1
ATOM 6655 C CA . LYS A 1 435 ? 42.26468 71.20223 28.11783 1.000 15.03945 415 LYS A CA 1
ATOM 6656 C C . LYS A 1 435 ? 43.32021 70.12065 27.91517 1.000 16.06527 415 LYS A C 1
ATOM 6657 O O . LYS A 1 435 ? 44.32720 70.37281 27.24466 1.000 18.29078 415 LYS A O 1
ATOM 6676 N N . TYR A 1 436 ? 43.13865 68.92709 28.48210 1.000 11.27135 416 TYR A N 1
ATOM 6677 C CA . TYR A 1 436 ? 44.13676 67.87624 28.32239 1.000 12.23315 416 TYR A CA 1
ATOM 6678 C C . TYR A 1 436 ? 43.89287 67.00660 27.09573 1.000 12.80813 416 TYR A C 1
ATOM 6679 O O . TYR A 1 436 ? 44.82639 66.36929 26.60080 1.000 14.70382 416 TYR A O 1
ATOM 6697 N N . TYR A 1 437 ? 42.65895 66.93926 26.61601 1.000 12.50088 417 TYR A N 1
ATOM 6698 C CA . TYR A 1 437 ? 42.37140 66.22463 25.38321 1.000 12.15159 417 TYR A CA 1
ATOM 6699 C C . TYR A 1 437 ? 42.96020 66.96816 24.20318 1.000 24.71488 417 TYR A C 1
ATOM 6700 O O . TYR A 1 437 ? 43.61975 66.37642 23.34273 1.000 30.44286 417 TYR A O 1
ATOM 6718 N N . THR A 1 438 ? 42.70974 68.27580 24.14836 1.000 37.76439 418 THR A N 1
ATOM 6719 C CA . THR A 1 438 ? 43.15479 69.09999 23.03720 1.000 43.52019 418 THR A CA 1
ATOM 6720 C C . THR A 1 438 ? 44.66606 69.23644 23.02243 1.000 41.10497 418 THR A C 1
ATOM 6721 O O . THR A 1 438 ? 45.26609 69.33508 21.94621 1.000 34.20777 418 THR A O 1
ATOM 6732 N N . ALA A 1 439 ? 45.29635 69.23810 24.19932 1.000 31.84601 419 ALA A N 1
ATOM 6733 C CA . ALA A 1 439 ? 46.75111 69.27282 24.25826 1.000 31.01801 419 ALA A CA 1
ATOM 6734 C C . ALA A 1 439 ? 47.35965 68.03171 23.62276 1.000 39.80501 419 ALA A C 1
ATOM 6735 O O . ALA A 1 439 ? 48.49184 68.07971 23.12941 1.000 42.20745 419 ALA A O 1
ATOM 6742 N N . VAL A 1 440 ? 46.63318 66.91807 23.62529 1.000 39.55999 420 VAL A N 1
ATOM 6743 C CA . VAL A 1 440 ? 47.10650 65.69550 22.98556 1.000 38.06005 420 VAL A CA 1
ATOM 6744 C C . VAL A 1 440 ? 47.16227 65.88715 21.47307 1.000 49.71845 420 VAL A C 1
ATOM 6745 O O . VAL A 1 440 ? 48.19911 65.66536 20.84662 1.000 58.10574 420 VAL A O 1
#

Nearest PDB structures (foldseek):
  7lqx-assembly1_A-2  TM=1.002E+00  e=2.521E-87  Bifidobacterium longum subsp. infantis ATCC 15697 = JCM 1222 = DSM 20088
  7lr1-assembly1_A  TM=9.919E-01  e=5.203E-65  Bifidobacterium longum subsp. longum ATCC 55813
  7lr6-assembly2_D  TM=9.889E-01  e=9.918E-65  Bifidobacterium longum subsp. longum ATCC 55813
  6mp2-assembly1_B  TM=9.810E-01  e=3.927E-58  Bifidobacterium longum DJO10A
  6mpc-assembly1_A  TM=9.793E-01  e=5.499E-57  Bifidobacterium longum DJO10A

Solvent-accessible surface area: 16616 Å² total

Organism: Bifidobacterium longum subsp. infantis (strain ATCC 15697 / DSM 20088 / JCM 1222 / NCTC 11817 / S12) (NCBI:txid391904)

Secondary structure (DSSP, 8-state):
---EEEE---TTTGGGGGGS--HHHHHH--HHHHT--EEEE---HHHH-SBTTB--HHHHHHHH--HHHHHT--EEEE----EETTEE---GGGSGGG------HHHHHHHHHHHHHHHHHHTTSTTEEEEES-TTGGGGSSTT-TT----HHHHHHHHHHHHTTS-TTTSEEE----THHHH-TT-SS-HHHHHHS---EEEE-GGGTHHHHH---HHHHHHHHHHHHHHHHH-SSTT--EEEEEE---TTTS-GGGHHHHHHHHHHHHTTSTTEEEEEEE-SB-------S-GGGGG--SB-TTSPBPHHHHHHH--TTTTTSPPP---SEEEEE-B-TTSSBS-SGGGSTTSHHHHH--HHHHT--EEEEETTGGG-HHHHHHHT--EEE--SS----HHHHH-